Protein AF-0000000084964490 (afdb_homodimer)

InterPro domains:
  IPR001910 Inosine/uridine-preferring nucleoside hydrolase domain [PF01156] (20-320)
  IPR036452 Ribonucleoside hydrolase-like [G3DSA:3.90.245.10] (14-330)
  IPR036452 Ribonucleoside hydrolase-like [SSF53590] (17-327)
  IPR052775 Inosine-uridine nucleoside hydrolase [PTHR46190] (8-328)

Sequence (674 aa):
MLPTAKSEIKMHEVEAPRNIIVDCDAGIDDALALIILLANHTTKRLNVKAITCVNGNTKVSNVVKNVFRTLHVCDCTDIPVYRGAYSSLLDTSKETASECYHGSDGFGDIFTDDPDTSKLQEEHAVCALHRITSEEPGNISVICLGPLTNLAMAIKLYPEFMNNVKELFVMGGNSTAQGNITAQAEFNFYADPESVHIVLNSINKPLWLLPWESCLKTRITHEWRRDVLGKIDKPCVHMMNIIEDSRRSQVKKHFPYYTMCDAFLAGIVLIPHMAKNVVLWHADIELNGNKTRGQVVLDHLLSNKPNVNLIHSFDSEIFKELLLNAVNTFRSVTTVLMLPTAKSEIKMHEVEAPRNIIVDCDAGIDDALALIILLANHTTKRLNVKAITCVNGNTKVSNVVKNVFRTLHVCDCTDIPVYRGAYSSLLDTSKETASECYHGSDGFGDIFTDDPDTSKLQEEHAVCALHRITSEEPGNISVICLGPLTNLAMAIKLYPEFMNNVKELFVMGGNSTAQGNITAQAEFNFYADPESVHIVLNSINKPLWLLPWESCLKTRITHEWRRDVLGKIDKPCVHMMNIIEDSRRSQVKKHFPYYTMCDAFLAGIVLIPHMAKNVVLWHADIELNGNKTRGQVVLDHLLSNKPNVNLIHSFDSEIFKELLLNAVNTFRSVTTVL

Radius of gyration: 27.86 Å; Cα contacts (8 Å, |Δi|>4): 1535; chains: 2; bounding box: 59×93×70 Å

Solvent-accessible surface area (backbone atoms only — not comparable to full-atom values): 34201 Å² total; per-residue (Å²): 128,74,76,70,74,68,65,64,59,68,34,82,75,50,77,52,72,49,32,31,35,41,35,31,13,31,25,59,34,39,45,52,17,47,49,46,52,47,30,33,31,74,72,66,66,26,41,64,68,30,37,29,24,24,28,46,45,20,49,28,72,36,16,50,45,42,48,41,51,49,25,55,48,61,72,47,70,81,48,45,35,19,57,36,24,67,54,39,82,76,68,75,51,68,66,48,77,69,44,46,87,33,20,74,48,6,44,23,63,68,73,85,74,82,66,82,61,83,69,53,45,86,59,43,19,33,60,45,53,42,51,59,25,63,75,41,61,52,54,28,27,40,39,32,54,24,33,40,43,41,59,25,51,26,43,54,72,33,79,61,38,58,71,15,41,51,47,43,37,35,38,39,22,27,84,79,40,50,32,78,70,43,73,24,10,13,52,31,25,37,50,22,31,68,24,44,43,39,44,64,74,57,57,90,60,55,27,38,32,40,21,48,64,24,41,68,64,46,72,39,42,54,62,50,46,52,69,51,59,55,62,46,80,26,50,53,40,51,51,50,49,52,30,50,51,42,34,55,74,72,46,87,83,74,71,89,34,55,70,41,56,37,27,52,49,43,46,29,49,70,36,33,55,37,43,33,72,27,31,66,34,22,60,47,59,33,77,78,43,92,77,38,40,17,15,42,43,71,48,84,78,63,85,55,77,60,41,26,37,38,34,55,34,59,44,48,67,59,46,52,52,49,51,57,53,22,58,65,64,50,71,55,71,74,70,79,122,128,74,75,72,73,70,65,66,59,67,32,81,74,49,76,51,70,49,30,31,35,41,34,31,12,31,24,59,34,39,46,51,16,48,49,46,53,47,31,32,32,74,72,67,65,25,43,64,68,32,38,31,25,22,27,47,44,20,50,28,72,37,16,50,45,43,48,42,50,49,24,54,48,61,72,47,70,81,49,46,35,18,55,36,27,67,54,41,82,77,68,74,50,69,66,48,78,69,45,45,87,33,20,74,50,5,44,22,63,68,74,85,75,82,64,83,62,83,69,53,45,84,60,44,19,35,60,45,55,41,53,59,27,63,75,41,61,53,56,29,26,38,40,32,53,25,33,41,42,41,58,25,51,26,43,56,72,32,81,59,38,57,71,14,41,50,47,44,37,36,41,39,22,27,85,81,40,50,31,77,69,42,72,25,9,12,53,31,24,37,50,22,31,69,23,44,43,40,44,64,74,57,57,89,60,53,28,40,31,42,22,47,64,26,44,69,63,46,72,40,43,54,63,50,46,53,70,50,59,55,62,46,80,26,49,54,42,52,51,51,50,52,30,50,50,42,35,56,72,73,46,87,83,74,70,89,34,54,71,41,56,36,26,52,49,45,46,28,50,70,37,33,54,36,41,33,71,27,31,68,35,22,61,48,58,34,78,77,43,92,77,38,40,15,15,42,43,71,48,85,78,61,84,56,77,61,42,27,36,38,33,55,34,58,43,47,66,60,46,52,52,49,52,57,54,22,59,64,63,50,72,56,71,73,71,80,121

Foldseek 3Di:
DPLPPFDFDPLQPPDFAAAEEEEAQQALLVLLLVLLQLLCCLVSSHPHQAYEHEHFLEFSVLSLQNVCLSCVLQVNNVHEYAREYRAADVNPQPLRHPDNLLHHSNLLPQDDDGDDNVRHDPDHRLVVLQVVLVVQAQRYAYEYHAALRSVLVNCVVPVCSLRSHNAYHYEAAADPQCEDSARRAHRRCLRHVVSVQSVLVRHPAAHEYEYPQQLLPADAAPCCLCVPQLPDQGSSSVSSVSSVVSSPVVDDDDRRHDGSRSNLSSLCSSPVQQFDRWGFWRWHADCDDPRNHNHIDTDSVPPDDTRHRYGRYGHNVSSSVSSVSSRVSGDGPPPPD/DPLPPFDFDPLQPPDFAAAEEEEAQQALLVLLLVLLQLLCCLVSSHPHQAYEHEHFLEFSVLSLQNVCLSCVLQVNNVHEYAREYRAADVNPQPLRHPDNLLHHSNLLPQDDDGDDNVRHDPDHLLVVLQVVLVVQAQRYAYEYHAALRSVLVNCVVPVCSLRSHNAYHYEAAADPQCEDSARRAHRRCLRHVVSVQSVLVRHPAAHEYEYDQQLLPAPAAPCCLCVPQLPDQGSSSVSSVSSVVSSPVVDDDDRRHDGSRSNLSSLCSSPVQQFDRWGFWRWHADCDDPRNHNHIDTDSVPPDDTRHRYGRYGHNVSSVVSSVSSRVSGDGPPPPD

Nearest PDB structures (foldseek):
  3t8j-assembly1_A  TM=9.192E-01  e=3.394E-25  Saccharolobus solfataricus P2
  4kpn-assembly1_B  TM=9.041E-01  e=1.872E-22  Physcomitrium patens
  8db9-assembly1_B  TM=8.797E-01  e=4.224E-23  Trichomonas vaginalis
  8rih-assembly1_A  TM=8.306E-01  e=1.506E-18  Saccharomyces cerevisiae
  8rih-assembly2_B  TM=8.245E-01  e=9.353E-19  Saccharomyces cerevisiae

Organism: Atta cephalotes (NCBI:txid12957)

Structure (mmCIF, N/CA/C/O backbone):
data_AF-0000000084964490-model_v1
#
loop_
_entity.id
_entity.type
_entity.pdbx_description
1 polymer 'Inosine/uridine-preferring nucleoside hydrolase domain-containing protein'
#
loop_
_atom_site.group_PDB
_atom_site.id
_atom_site.type_symbol
_atom_site.label_atom_id
_atom_site.label_alt_id
_atom_site.label_comp_id
_atom_site.label_asym_id
_atom_site.label_entity_id
_atom_site.label_seq_id
_atom_site.pdbx_PDB_ins_code
_atom_site.Cartn_x
_atom_site.Cartn_y
_atom_site.Cartn_z
_atom_site.occupancy
_atom_site.B_iso_or_equiv
_atom_site.auth_seq_id
_atom_site.auth_comp_id
_atom_site.auth_asym_id
_atom_site.auth_atom_id
_atom_site.pdbx_PDB_model_num
ATOM 1 N N . MET A 1 1 ? 29.938 -0.969 -30.203 1 28.67 1 MET A N 1
ATOM 2 C CA . MET A 1 1 ? 30.344 -2.137 -29.422 1 28.67 1 MET A CA 1
ATOM 3 C C . MET A 1 1 ? 29.219 -3.174 -29.375 1 28.67 1 MET A C 1
ATOM 5 O O . MET A 1 1 ? 28.047 -2.83 -29.172 1 28.67 1 MET A O 1
ATOM 9 N N . LEU A 1 2 ? 29.359 -4.238 -29.938 1 33.5 2 LEU A N 1
ATOM 10 C CA . LEU A 1 2 ? 28.422 -5.359 -30.016 1 33.5 2 LEU A CA 1
ATOM 11 C C . LEU A 1 2 ? 27.797 -5.645 -28.656 1 33.5 2 LEU A C 1
ATOM 13 O O . LEU A 1 2 ? 28.453 -5.512 -27.625 1 33.5 2 LEU A O 1
ATOM 17 N N . PRO A 1 3 ? 26.484 -5.496 -28.531 1 41.84 3 PRO A N 1
ATOM 18 C CA . PRO A 1 3 ? 25.875 -5.789 -27.234 1 41.84 3 PRO A CA 1
ATOM 19 C C . PRO A 1 3 ? 26.531 -6.98 -26.531 1 41.84 3 PRO A C 1
ATOM 21 O O . PRO A 1 3 ? 26.828 -7.988 -27.172 1 41.84 3 PRO A O 1
ATOM 24 N N . THR A 1 4 ? 27.531 -6.867 -25.797 1 45.97 4 THR A N 1
ATOM 25 C CA . THR A 1 4 ? 28.109 -7.945 -24.984 1 45.97 4 THR A CA 1
ATOM 26 C C . THR A 1 4 ? 27.031 -8.977 -24.625 1 45.97 4 THR A C 1
ATOM 28 O O . THR A 1 4 ? 25.969 -8.617 -24.109 1 45.97 4 THR A O 1
ATOM 31 N N . ALA A 1 5 ? 27.047 -9.977 -25.422 1 48.41 5 ALA A N 1
ATOM 32 C CA . ALA A 1 5 ? 26.156 -11.117 -25.219 1 48.41 5 ALA A CA 1
ATOM 33 C C . ALA A 1 5 ? 25.922 -11.375 -23.734 1 48.41 5 ALA A C 1
ATOM 35 O O . ALA A 1 5 ? 26.875 -11.547 -22.969 1 48.41 5 ALA A O 1
ATOM 36 N N . LYS A 1 6 ? 24.938 -10.922 -23.156 1 65.44 6 LYS A N 1
ATOM 37 C CA . LYS A 1 6 ? 24.641 -11.188 -21.75 1 65.44 6 LYS A CA 1
ATOM 38 C C . LYS A 1 6 ? 24.891 -12.648 -21.391 1 65.44 6 LYS A C 1
ATOM 40 O O . LYS A 1 6 ? 24.469 -13.547 -22.125 1 65.44 6 LYS A O 1
ATOM 45 N N . SER A 1 7 ? 25.812 -12.945 -20.547 1 81.19 7 SER A N 1
ATOM 46 C CA . SER A 1 7 ? 26.219 -14.289 -20.141 1 81.19 7 SER A CA 1
ATOM 47 C C . SER A 1 7 ? 25.062 -15.023 -19.469 1 81.19 7 SER A C 1
ATOM 49 O O . SER A 1 7 ? 24.344 -14.453 -18.641 1 81.19 7 SER A O 1
ATOM 51 N N . GLU A 1 8 ? 24.812 -16.297 -19.938 1 91.88 8 GLU A N 1
ATOM 52 C CA . GLU A 1 8 ? 23.812 -17.203 -19.375 1 91.88 8 GLU A CA 1
ATOM 53 C C . GLU A 1 8 ? 24.203 -17.688 -17.984 1 91.88 8 GLU A C 1
ATOM 55 O O . GLU A 1 8 ? 25.375 -18 -17.75 1 91.88 8 GLU A O 1
ATOM 60 N N . ILE A 1 9 ? 23.25 -17.641 -17.078 1 95.31 9 ILE A N 1
ATOM 61 C CA . ILE A 1 9 ? 23.469 -18.188 -15.742 1 95.31 9 ILE A CA 1
ATOM 62 C C . ILE A 1 9 ? 23.547 -19.703 -15.805 1 95.31 9 ILE A C 1
ATOM 64 O O . ILE A 1 9 ? 22.719 -20.344 -16.453 1 95.31 9 ILE A O 1
ATOM 68 N N . LYS A 1 10 ? 24.609 -20.359 -15.18 1 94.69 10 LYS A N 1
ATOM 69 C CA . LYS A 1 10 ? 24.734 -21.797 -15.07 1 94.69 10 LYS A CA 1
ATOM 70 C C . LYS A 1 10 ? 23.781 -22.359 -14.016 1 94.69 10 LYS A C 1
ATOM 72 O O . LYS A 1 10 ? 24.156 -22.5 -12.852 1 94.69 10 LYS A O 1
ATOM 77 N N . MET A 1 11 ? 22.625 -22.797 -14.414 1 97 11 MET A N 1
ATOM 78 C CA . MET A 1 11 ? 21.516 -23.125 -13.5 1 97 11 MET A CA 1
ATOM 79 C C . MET A 1 11 ? 21.844 -24.375 -12.695 1 97 11 MET A C 1
ATOM 81 O O . MET A 1 11 ? 21.25 -24.609 -11.648 1 97 11 MET A O 1
ATOM 85 N N . HIS A 1 12 ? 22.734 -25.219 -13.195 1 95.62 12 HIS A N 1
ATOM 86 C CA . HIS A 1 12 ? 23.141 -26.406 -12.453 1 95.62 12 HIS A CA 1
ATOM 87 C C . HIS A 1 12 ? 23.875 -26.031 -11.172 1 95.62 12 HIS A C 1
ATOM 89 O O . HIS A 1 12 ? 24 -26.859 -10.266 1 95.62 12 HIS A O 1
ATOM 95 N N . GLU A 1 13 ? 24.281 -24.812 -11.086 1 95.88 13 GLU A N 1
ATOM 96 C CA . GLU A 1 13 ? 25.016 -24.344 -9.914 1 95.88 13 GLU A CA 1
ATOM 97 C C . GLU A 1 13 ? 24.094 -23.609 -8.945 1 95.88 13 GLU A C 1
ATOM 99 O O . GLU A 1 13 ? 24.516 -23.219 -7.852 1 95.88 13 GLU A O 1
ATOM 104 N N . VAL A 1 14 ? 22.875 -23.406 -9.352 1 96.44 14 VAL A N 1
ATOM 105 C CA . VAL A 1 14 ? 21.906 -22.703 -8.508 1 96.44 14 VAL A CA 1
ATOM 106 C C . VAL A 1 14 ? 21.25 -23.703 -7.551 1 96.44 14 VAL A C 1
ATOM 108 O O . VAL A 1 14 ? 20.797 -24.766 -7.969 1 96.44 14 VAL A O 1
ATOM 111 N N . GLU A 1 15 ? 21.266 -23.375 -6.312 1 96.38 15 GLU A N 1
ATOM 112 C CA . GLU A 1 15 ? 20.688 -24.234 -5.297 1 96.38 15 GLU A CA 1
ATOM 113 C C . GLU A 1 15 ? 19.219 -23.906 -5.062 1 96.38 15 GLU A C 1
ATOM 115 O O . GLU A 1 15 ? 18.844 -22.734 -5.023 1 96.38 15 GLU A O 1
ATOM 120 N N . ALA A 1 16 ? 18.422 -24.953 -4.934 1 97.38 16 ALA A N 1
ATOM 121 C CA . ALA A 1 16 ? 17 -24.766 -4.598 1 97.38 16 ALA A CA 1
ATOM 122 C C . ALA A 1 16 ? 16.844 -24.219 -3.182 1 97.38 16 ALA A C 1
ATOM 124 O O . ALA A 1 16 ? 17.594 -24.594 -2.273 1 97.38 16 ALA A O 1
ATOM 125 N N . PRO A 1 17 ? 15.906 -23.359 -2.998 1 97.69 17 PRO A N 1
ATOM 126 C CA . PRO A 1 17 ? 15.664 -22.906 -1.629 1 97.69 17 PRO A CA 1
ATOM 127 C C . PRO A 1 17 ? 15.086 -24 -0.733 1 97.69 17 PRO A C 1
ATOM 129 O O . PRO A 1 17 ? 14.477 -24.938 -1.229 1 97.69 17 PRO A O 1
ATOM 132 N N . ARG A 1 18 ? 15.219 -23.812 0.585 1 98 18 ARG A N 1
ATOM 133 C CA . ARG A 1 18 ? 14.734 -24.797 1.556 1 98 18 ARG A CA 1
ATOM 134 C C . ARG A 1 18 ? 13.469 -24.297 2.244 1 98 18 ARG A C 1
ATOM 136 O O . ARG A 1 18 ? 12.562 -25.078 2.518 1 98 18 ARG A O 1
ATOM 143 N N . ASN A 1 19 ? 13.461 -23.016 2.637 1 98.81 19 ASN A N 1
ATOM 144 C CA . ASN A 1 19 ? 12.328 -22.375 3.307 1 98.81 19 ASN A CA 1
ATOM 145 C C . ASN A 1 19 ? 11.641 -21.359 2.396 1 98.81 19 ASN A C 1
ATOM 147 O O . ASN A 1 19 ? 12.289 -20.453 1.859 1 98.81 19 ASN A O 1
ATOM 151 N N . ILE A 1 20 ? 10.312 -21.578 2.248 1 98.94 20 ILE A N 1
ATOM 152 C CA . ILE A 1 20 ? 9.656 -20.688 1.29 1 98.94 20 ILE A CA 1
ATOM 153 C C . ILE A 1 20 ? 8.336 -20.188 1.867 1 98.94 20 ILE A C 1
ATOM 155 O O . ILE A 1 20 ? 7.773 -20.812 2.775 1 98.94 20 ILE A O 1
ATOM 159 N N . ILE A 1 21 ? 7.895 -19.031 1.464 1 98.94 21 ILE A N 1
ATOM 160 C CA . ILE A 1 21 ? 6.512 -18.562 1.479 1 98.94 21 ILE A CA 1
ATOM 161 C C . ILE A 1 21 ? 5.961 -18.531 0.056 1 98.94 21 ILE A C 1
ATOM 163 O O . ILE A 1 21 ? 6.66 -18.141 -0.88 1 98.94 21 ILE A O 1
ATOM 167 N N . VAL A 1 22 ? 4.758 -19 -0.13 1 98.94 22 VAL A N 1
ATOM 168 C CA . VAL A 1 22 ? 4.117 -18.953 -1.439 1 98.94 22 VAL A CA 1
ATOM 169 C C . VAL A 1 22 ? 2.992 -17.922 -1.426 1 98.94 22 VAL A C 1
ATOM 171 O O . VAL A 1 22 ? 2.064 -18.016 -0.619 1 98.94 22 VAL A O 1
ATOM 174 N N . ASP A 1 23 ? 3.107 -16.891 -2.223 1 98.94 23 ASP A N 1
ATOM 175 C CA . ASP A 1 23 ? 2.072 -15.891 -2.438 1 98.94 23 ASP A CA 1
ATOM 176 C C . ASP A 1 23 ? 1.288 -16.172 -3.717 1 98.94 23 ASP A C 1
ATOM 178 O O . ASP A 1 23 ? 1.852 -16.156 -4.812 1 98.94 23 ASP A O 1
ATOM 182 N N . CYS A 1 24 ? -0.039 -16.438 -3.59 1 98.75 24 CYS A N 1
ATOM 183 C CA . CYS A 1 24 ? -0.713 -16.953 -4.777 1 98.75 24 CYS A CA 1
ATOM 184 C C . CYS A 1 24 ? -2.127 -16.391 -4.887 1 98.75 24 CYS A C 1
ATOM 186 O O . CYS A 1 24 ? -2.635 -15.781 -3.939 1 98.75 24 CYS A O 1
ATOM 188 N N . ASP A 1 25 ? -2.723 -16.469 -6.055 1 98.06 25 ASP A N 1
ATOM 189 C CA . ASP A 1 25 ? -4.094 -16.031 -6.316 1 98.06 25 ASP A CA 1
ATOM 190 C C . ASP A 1 25 ? -4.957 -17.203 -6.781 1 98.06 25 ASP A C 1
ATOM 192 O O . ASP A 1 25 ? -5.992 -17.016 -7.418 1 98.06 25 ASP A O 1
ATOM 196 N N . ALA A 1 26 ? -4.492 -18.359 -6.547 1 95.88 26 ALA A N 1
ATOM 197 C CA . ALA A 1 26 ? -5.074 -19.703 -6.512 1 95.88 26 ALA A CA 1
ATOM 198 C C . ALA A 1 26 ? -6.035 -19.922 -7.68 1 95.88 26 ALA A C 1
ATOM 200 O O . ALA A 1 26 ? -7.184 -20.312 -7.484 1 95.88 26 ALA A O 1
ATOM 201 N N . GLY A 1 27 ? -5.594 -19.781 -8.844 1 95.81 27 GLY A N 1
ATOM 202 C CA . GLY A 1 27 ? -6.215 -20.359 -10.023 1 95.81 27 GLY A CA 1
ATOM 203 C C . GLY A 1 27 ? -5.855 -21.812 -10.227 1 95.81 27 GLY A C 1
ATOM 204 O O . GLY A 1 27 ? -5.285 -22.453 -9.336 1 95.81 27 GLY A O 1
ATOM 205 N N . ILE A 1 28 ? -6.238 -22.375 -11.336 1 96.69 28 ILE A N 1
ATOM 206 C CA . ILE A 1 28 ? -6.035 -23.781 -11.625 1 96.69 28 ILE A CA 1
ATOM 207 C C . ILE A 1 28 ? -4.543 -24.094 -11.664 1 96.69 28 ILE A C 1
ATOM 209 O O . ILE A 1 28 ? -4.094 -25.078 -11.07 1 96.69 28 ILE A O 1
ATOM 213 N N . ASP A 1 29 ? -3.77 -23.219 -12.312 1 97.06 29 ASP A N 1
ATOM 214 C CA . ASP A 1 29 ? -2.342 -23.5 -12.398 1 97.06 29 ASP A CA 1
ATOM 215 C C . ASP A 1 29 ? -1.637 -23.203 -11.078 1 97.06 29 ASP A C 1
ATOM 217 O O . ASP A 1 29 ? -0.569 -23.766 -10.805 1 97.06 29 ASP A O 1
ATOM 221 N N . ASP A 1 30 ? -2.207 -22.328 -10.188 1 98.5 30 ASP A N 1
ATOM 222 C CA . ASP A 1 30 ? -1.71 -22.188 -8.82 1 98.5 30 ASP A CA 1
ATOM 223 C C . ASP A 1 30 ? -1.877 -23.5 -8.047 1 98.5 30 ASP A C 1
ATOM 225 O O . ASP A 1 30 ? -1.002 -23.875 -7.27 1 98.5 30 ASP A O 1
ATOM 229 N N . ALA A 1 31 ? -3.055 -24.125 -8.211 1 98.69 31 ALA A N 1
ATOM 230 C CA . ALA A 1 31 ? -3.314 -25.375 -7.508 1 98.69 31 ALA A CA 1
ATOM 231 C C . ALA A 1 31 ? -2.248 -26.422 -7.832 1 98.69 31 ALA A C 1
ATOM 233 O O . ALA A 1 31 ? -1.734 -27.094 -6.934 1 98.69 31 ALA A O 1
ATOM 234 N N . LEU A 1 32 ? -1.941 -26.547 -9.07 1 98.81 32 LEU A N 1
ATOM 235 C CA . LEU A 1 32 ? -0.919 -27.5 -9.477 1 98.81 32 LEU A CA 1
ATOM 236 C C . LEU A 1 32 ? 0.442 -27.125 -8.906 1 98.81 32 LEU A C 1
ATOM 238 O O . LEU A 1 32 ? 1.211 -27.984 -8.484 1 98.81 32 LEU A O 1
ATOM 242 N N . ALA A 1 33 ? 0.756 -25.797 -8.922 1 98.94 33 ALA A N 1
ATOM 243 C CA . ALA A 1 33 ? 1.996 -25.328 -8.32 1 98.94 33 ALA A CA 1
ATOM 244 C C . ALA A 1 33 ? 2.066 -25.703 -6.844 1 98.94 33 ALA A C 1
ATOM 246 O O . ALA A 1 33 ? 3.094 -26.188 -6.371 1 98.94 33 ALA A O 1
ATOM 247 N N . LEU A 1 34 ? 0.974 -25.5 -6.133 1 98.94 34 LEU A N 1
ATOM 248 C CA . LEU A 1 34 ? 0.919 -25.828 -4.715 1 98.94 34 LEU A CA 1
ATOM 249 C C . LEU A 1 34 ? 1.098 -27.328 -4.504 1 98.94 34 LEU A C 1
ATOM 251 O O . LEU A 1 34 ? 1.824 -27.75 -3.6 1 98.94 34 LEU A O 1
ATOM 255 N N . ILE A 1 35 ? 0.441 -28.172 -5.32 1 98.81 35 ILE A N 1
ATOM 256 C CA . ILE A 1 35 ? 0.55 -29.625 -5.195 1 98.81 35 ILE A CA 1
ATOM 257 C C . ILE A 1 35 ? 2.014 -30.047 -5.301 1 98.81 35 ILE A C 1
ATOM 259 O O . ILE A 1 35 ? 2.498 -30.844 -4.496 1 98.81 35 ILE A O 1
ATOM 263 N N . ILE A 1 36 ? 2.75 -29.438 -6.246 1 98.69 36 ILE A N 1
ATOM 264 C CA . ILE A 1 36 ? 4.16 -29.734 -6.465 1 98.69 36 ILE A CA 1
ATOM 265 C C . ILE A 1 36 ? 4.969 -29.344 -5.23 1 98.69 36 ILE A C 1
ATOM 267 O O . ILE A 1 36 ? 5.773 -30.125 -4.73 1 98.69 36 ILE A O 1
ATOM 271 N N . LEU A 1 37 ? 4.762 -28.156 -4.734 1 98.88 37 LEU A N 1
ATOM 272 C CA . LEU A 1 37 ? 5.512 -27.625 -3.596 1 98.88 37 LEU A CA 1
ATOM 273 C C . LEU A 1 37 ? 5.168 -28.391 -2.322 1 98.88 37 LEU A C 1
ATOM 275 O O . LEU A 1 37 ? 6.051 -28.703 -1.521 1 98.88 37 LEU A O 1
ATOM 279 N N . LEU A 1 38 ? 3.887 -28.75 -2.139 1 98.81 38 LEU A N 1
ATOM 280 C CA . LEU A 1 38 ? 3.428 -29.469 -0.948 1 98.81 38 LEU A CA 1
ATOM 281 C C . LEU A 1 38 ? 3.979 -30.891 -0.911 1 98.81 38 LEU A C 1
ATOM 283 O O . LEU A 1 38 ? 4.266 -31.422 0.164 1 98.81 38 LEU A O 1
ATOM 287 N N . ALA A 1 39 ? 4.066 -31.531 -2.104 1 98.62 39 ALA A N 1
ATOM 288 C CA . ALA A 1 39 ? 4.688 -32.875 -2.16 1 98.62 39 ALA A CA 1
ATOM 289 C C . ALA A 1 39 ? 6.105 -32.812 -1.597 1 98.62 39 ALA A C 1
ATOM 291 O O . ALA A 1 39 ? 6.5 -33.719 -0.845 1 98.62 39 ALA A O 1
ATOM 292 N N . ASN A 1 40 ? 6.82 -31.766 -1.924 1 98.25 40 ASN A N 1
ATOM 293 C CA . ASN A 1 40 ? 8.195 -31.641 -1.45 1 98.25 40 ASN A CA 1
ATOM 294 C C . ASN A 1 40 ? 8.242 -31.188 0.01 1 98.25 40 ASN A C 1
ATOM 296 O O . ASN A 1 40 ? 9.203 -31.484 0.72 1 98.25 40 ASN A O 1
ATOM 300 N N . HIS A 1 41 ? 7.227 -30.469 0.454 1 98.44 41 HIS A N 1
ATOM 301 C CA . HIS A 1 41 ? 7.07 -30.172 1.875 1 98.44 41 HIS A CA 1
ATOM 302 C C . HIS A 1 41 ? 6.855 -31.453 2.676 1 98.44 41 HIS A C 1
ATOM 304 O O . HIS A 1 41 ? 7.469 -31.641 3.729 1 98.44 41 HIS A O 1
ATOM 310 N N . THR A 1 42 ? 6.039 -32.344 2.139 1 97.62 42 THR A N 1
ATOM 311 C CA . THR A 1 42 ? 5.691 -33.594 2.787 1 97.62 42 THR A CA 1
ATOM 312 C C . THR A 1 42 ? 6.918 -34.5 2.922 1 97.62 42 THR A C 1
ATOM 314 O O . THR A 1 42 ? 7.078 -35.188 3.928 1 97.62 42 THR A O 1
ATOM 317 N N . THR A 1 43 ? 7.773 -34.469 1.937 1 96.81 43 THR A N 1
ATOM 318 C CA . THR A 1 43 ? 8.969 -35.312 1.962 1 96.81 43 THR A CA 1
ATOM 319 C C . THR A 1 43 ? 10.109 -34.594 2.68 1 96.81 43 THR A C 1
ATOM 321 O O . THR A 1 43 ? 11.25 -35.062 2.674 1 96.81 43 THR A O 1
ATOM 324 N N . LYS A 1 44 ? 9.914 -33.344 3.201 1 96.94 44 LYS A N 1
ATOM 325 C CA . LYS A 1 44 ? 10.836 -32.531 4 1 96.94 44 LYS A CA 1
ATOM 326 C C . LYS A 1 44 ? 12 -32.031 3.152 1 96.94 44 LYS A C 1
ATOM 328 O O . LYS A 1 44 ? 13.047 -31.672 3.684 1 96.94 44 LYS A O 1
ATOM 333 N N . ARG A 1 45 ? 11.812 -32.031 1.869 1 96.25 45 ARG A N 1
ATOM 334 C CA . ARG A 1 45 ? 12.805 -31.438 0.962 1 96.25 45 ARG A CA 1
ATOM 335 C C . ARG A 1 45 ? 12.625 -29.922 0.85 1 96.25 45 ARG A C 1
ATOM 337 O O . ARG A 1 45 ? 13.555 -29.219 0.465 1 96.25 45 ARG A O 1
ATOM 344 N N . LEU A 1 46 ? 11.555 -29.5 1.12 1 97.94 46 LEU A N 1
ATOM 345 C CA . LEU A 1 46 ? 11.141 -28.109 1.136 1 97.94 46 LEU A CA 1
ATOM 346 C C . LEU A 1 46 ? 10.297 -27.797 2.371 1 97.94 46 LEU A C 1
ATOM 348 O O . LEU A 1 46 ? 9.562 -28.656 2.855 1 97.94 46 LEU A O 1
ATOM 352 N N . ASN A 1 47 ? 10.492 -26.672 2.947 1 98.69 47 ASN A N 1
ATOM 353 C CA . ASN A 1 47 ? 9.68 -26.219 4.07 1 98.69 47 ASN A CA 1
ATOM 354 C C . ASN A 1 47 ? 8.812 -25.031 3.686 1 98.69 47 ASN A C 1
ATOM 356 O O . ASN A 1 47 ? 9.305 -23.891 3.605 1 98.69 47 ASN A O 1
ATOM 360 N N . VAL A 1 48 ? 7.547 -25.328 3.451 1 98.88 48 VAL A N 1
ATOM 361 C CA . VAL A 1 48 ? 6.602 -24.25 3.201 1 98.88 48 VAL A CA 1
ATOM 362 C C . VAL A 1 48 ? 6.168 -23.609 4.523 1 98.88 48 VAL A C 1
ATOM 364 O O . VAL A 1 48 ? 5.355 -24.188 5.254 1 98.88 48 VAL A O 1
ATOM 367 N N . LYS A 1 49 ? 6.645 -22.391 4.766 1 98.81 49 LYS A N 1
ATOM 368 C CA . LYS A 1 49 ? 6.438 -21.719 6.047 1 98.81 49 LYS A CA 1
ATOM 369 C C . LYS A 1 49 ? 5.047 -21.094 6.121 1 98.81 49 LYS A C 1
ATOM 371 O O . LYS A 1 49 ? 4.484 -20.953 7.207 1 98.81 49 LYS A O 1
ATOM 376 N N . ALA A 1 50 ? 4.543 -20.672 4.984 1 98.94 50 ALA A N 1
ATOM 377 C CA . ALA A 1 50 ? 3.246 -20 4.91 1 98.94 50 ALA A CA 1
ATOM 378 C C . ALA A 1 50 ? 2.756 -19.906 3.471 1 98.94 50 ALA A C 1
ATOM 380 O O . ALA A 1 50 ? 3.551 -20 2.531 1 98.94 50 ALA A O 1
ATOM 381 N N . ILE A 1 51 ? 1.479 -19.828 3.359 1 98.94 51 ILE A N 1
ATOM 382 C CA . ILE A 1 51 ? 0.836 -19.453 2.102 1 98.94 51 ILE A CA 1
ATOM 383 C C . ILE A 1 51 ? 0.073 -18.141 2.275 1 98.94 51 ILE A C 1
ATOM 385 O O . ILE A 1 51 ? -0.728 -18 3.203 1 98.94 51 ILE A O 1
ATOM 389 N N . THR A 1 52 ? 0.39 -17.172 1.488 1 98.94 52 THR A N 1
ATOM 390 C CA . THR A 1 52 ? -0.314 -15.891 1.484 1 98.94 52 THR A CA 1
ATOM 391 C C . THR A 1 52 ? -1.192 -15.766 0.243 1 98.94 52 THR A C 1
ATOM 393 O O . THR A 1 52 ? -0.792 -16.172 -0.852 1 98.94 52 THR A O 1
ATOM 396 N N . CYS A 1 53 ? -2.408 -15.258 0.447 1 98.88 53 CYS A N 1
ATOM 397 C CA . CYS A 1 53 ? -3.404 -15.148 -0.612 1 98.88 53 CYS A CA 1
ATOM 398 C C . CYS A 1 53 ? -3.518 -13.711 -1.106 1 98.88 53 CYS A C 1
ATOM 400 O O . CYS A 1 53 ? -3.445 -12.773 -0.313 1 98.88 53 CYS A O 1
ATOM 402 N N . VAL A 1 54 ? -3.674 -13.547 -2.334 1 98.62 54 VAL A N 1
ATOM 403 C CA . VAL A 1 54 ? -3.805 -12.219 -2.928 1 98.62 54 VAL A CA 1
ATOM 404 C C . VAL A 1 54 ? -4.887 -12.242 -4.004 1 98.62 54 VAL A C 1
ATOM 406 O O . VAL A 1 54 ? -5.074 -13.25 -4.688 1 98.62 54 VAL A O 1
ATOM 409 N N . ASN A 1 55 ? -5.633 -11.125 -4.148 1 96.62 55 ASN A N 1
ATOM 410 C CA . ASN A 1 55 ? -6.586 -10.953 -5.238 1 96.62 55 ASN A CA 1
ATOM 411 C C . ASN A 1 55 ? -5.898 -11.023 -6.598 1 96.62 55 ASN A C 1
ATOM 413 O O . ASN A 1 55 ? -4.809 -10.484 -6.777 1 96.62 55 ASN A O 1
ATOM 417 N N . GLY A 1 56 ? -6.461 -11.734 -7.531 1 95.31 56 GLY A N 1
ATOM 418 C CA . GLY A 1 56 ? -5.93 -11.883 -8.875 1 95.31 56 GLY A CA 1
ATOM 419 C C . GLY A 1 56 ? -6.844 -12.656 -9.797 1 95.31 56 GLY A C 1
ATOM 420 O O . GLY A 1 56 ? -7.855 -12.133 -10.273 1 95.31 56 GLY A O 1
ATOM 421 N N . ASN A 1 57 ? -6.59 -13.953 -9.953 1 94.75 57 ASN A N 1
ATOM 422 C CA . ASN A 1 57 ? -7.43 -14.812 -10.773 1 94.75 57 ASN A CA 1
ATOM 423 C C . ASN A 1 57 ? -8.891 -14.758 -10.344 1 94.75 57 ASN A C 1
ATOM 425 O O . ASN A 1 57 ? -9.797 -14.953 -11.156 1 94.75 57 ASN A O 1
ATOM 429 N N . THR A 1 58 ? -9.094 -14.508 -9.125 1 94.94 58 THR A N 1
ATOM 430 C CA . THR A 1 58 ? -10.406 -14.359 -8.5 1 94.94 58 THR A CA 1
ATOM 431 C C . THR A 1 58 ? -10.32 -13.492 -7.25 1 94.94 58 THR A C 1
ATOM 433 O O . THR A 1 58 ? -9.25 -12.969 -6.926 1 94.94 58 THR A O 1
ATOM 436 N N . LYS A 1 59 ? -11.477 -13.289 -6.566 1 95.38 59 LYS A N 1
ATOM 437 C CA . LYS A 1 59 ? -11.484 -12.531 -5.32 1 95.38 59 LYS A CA 1
ATOM 438 C C . LYS A 1 59 ? -10.711 -13.258 -4.227 1 95.38 59 LYS A C 1
ATOM 440 O O . LYS A 1 59 ? -10.734 -14.492 -4.16 1 95.38 59 LYS A O 1
ATOM 445 N N . VAL A 1 60 ? -10.102 -12.484 -3.389 1 97.44 60 VAL A N 1
ATOM 446 C CA . VAL A 1 60 ? -9.203 -13.047 -2.391 1 97.44 60 VAL A CA 1
ATOM 447 C C . VAL A 1 60 ? -9.969 -14.008 -1.487 1 97.44 60 VAL A C 1
ATOM 449 O O . VAL A 1 60 ? -9.414 -15.008 -1.02 1 97.44 60 VAL A O 1
ATOM 452 N N . SER A 1 61 ? -11.273 -13.828 -1.262 1 97.12 61 SER A N 1
ATOM 453 C CA . SER A 1 61 ? -12.07 -14.758 -0.47 1 97.12 61 SER A CA 1
ATOM 454 C C . SER A 1 61 ? -12.133 -16.125 -1.126 1 97.12 61 SER A C 1
ATOM 456 O O . SER A 1 61 ? -12.055 -17.156 -0.444 1 97.12 61 SER A O 1
ATOM 458 N N . ASN A 1 62 ? -12.281 -16.172 -2.443 1 97.44 62 ASN A N 1
ATOM 459 C CA . ASN A 1 62 ? -12.234 -17.422 -3.186 1 97.44 62 ASN A CA 1
ATOM 460 C C . ASN A 1 62 ? -10.844 -18.047 -3.162 1 97.44 62 ASN A C 1
ATOM 462 O O . ASN A 1 62 ? -10.703 -19.266 -3.113 1 97.44 62 ASN A O 1
ATOM 466 N N . VAL A 1 63 ? -9.805 -17.156 -3.244 1 98.5 63 VAL A N 1
ATOM 467 C CA . VAL A 1 63 ? -8.43 -17.625 -3.205 1 98.5 63 VAL A CA 1
ATOM 468 C C . VAL A 1 63 ? -8.188 -18.422 -1.926 1 98.5 63 VAL A C 1
ATOM 470 O O . VAL A 1 63 ? -7.613 -19.516 -1.964 1 98.5 63 VAL A O 1
ATOM 473 N N . VAL A 1 64 ? -8.672 -17.891 -0.816 1 98.75 64 VAL A N 1
ATOM 474 C CA . VAL A 1 64 ? -8.531 -18.562 0.474 1 98.75 64 VAL A CA 1
ATOM 475 C C . VAL A 1 64 ? -9.188 -19.938 0.42 1 98.75 64 VAL A C 1
ATOM 477 O O . VAL A 1 64 ? -8.578 -20.938 0.815 1 98.75 64 VAL A O 1
ATOM 480 N N . LYS A 1 65 ? -10.383 -20.031 -0.105 1 98.56 65 LYS A N 1
ATOM 481 C CA . LYS A 1 65 ? -11.102 -21.297 -0.21 1 98.56 65 LYS A CA 1
ATOM 482 C C . LYS A 1 65 ? -10.336 -22.297 -1.073 1 98.56 65 LYS A C 1
ATOM 484 O O . LYS A 1 65 ? -10.195 -23.453 -0.706 1 98.56 65 LYS A O 1
ATOM 489 N N . ASN A 1 66 ? -9.844 -21.828 -2.189 1 98.69 66 ASN A N 1
ATOM 490 C CA . ASN A 1 66 ? -9.141 -22.688 -3.133 1 98.69 66 ASN A CA 1
ATOM 491 C C . ASN A 1 66 ? -7.836 -23.203 -2.549 1 98.69 66 ASN A C 1
ATOM 493 O O . ASN A 1 66 ? -7.461 -24.359 -2.781 1 98.69 66 ASN A O 1
ATOM 497 N N . VAL A 1 67 ? -7.109 -22.328 -1.796 1 98.88 67 VAL A N 1
ATOM 498 C CA . VAL A 1 67 ? -5.887 -22.766 -1.125 1 98.88 67 VAL A CA 1
ATOM 499 C C . VAL A 1 67 ? -6.207 -23.875 -0.128 1 98.88 67 VAL A C 1
ATOM 501 O O . VAL A 1 67 ? -5.535 -24.906 -0.105 1 98.88 67 VAL A O 1
ATOM 504 N N . PHE A 1 68 ? -7.258 -23.719 0.645 1 98.81 68 PHE A N 1
ATOM 505 C CA . PHE A 1 68 ? -7.602 -24.719 1.645 1 98.81 68 PHE A CA 1
ATOM 506 C C . PHE A 1 68 ? -8.062 -26.016 0.978 1 98.81 68 PHE A C 1
ATOM 508 O O . PHE A 1 68 ? -7.801 -27.109 1.48 1 98.81 68 PHE A O 1
ATOM 515 N N . ARG A 1 69 ? -8.812 -25.969 -0.189 1 98.5 69 ARG A N 1
ATOM 516 C CA . ARG A 1 69 ? -9.164 -27.156 -0.948 1 98.5 69 ARG A CA 1
ATOM 517 C C . ARG A 1 69 ? -7.914 -27.938 -1.364 1 98.5 69 ARG A C 1
ATOM 519 O O . ARG A 1 69 ? -7.867 -29.156 -1.25 1 98.5 69 ARG A O 1
ATOM 526 N N . THR A 1 70 ? -6.922 -27.188 -1.812 1 98.69 70 THR A N 1
ATOM 527 C CA . THR A 1 70 ? -5.684 -27.797 -2.271 1 98.69 70 THR A CA 1
ATOM 528 C C . THR A 1 70 ? -4.918 -28.422 -1.103 1 98.69 70 THR A C 1
ATOM 530 O O . THR A 1 70 ? -4.402 -29.531 -1.21 1 98.69 70 THR A O 1
ATOM 533 N N . LEU A 1 71 ? -4.828 -27.656 0.019 1 98.62 71 LEU A N 1
ATOM 534 C CA . LEU A 1 71 ? -4.164 -28.172 1.209 1 98.62 71 LEU A CA 1
ATOM 535 C C . LEU A 1 71 ? -4.84 -29.453 1.704 1 98.62 71 LEU A C 1
ATOM 537 O O . LEU A 1 71 ? -4.172 -30.391 2.146 1 98.62 71 LEU A O 1
ATOM 541 N N . HIS A 1 72 ? -6.168 -29.5 1.641 1 97.81 72 HIS A N 1
ATOM 542 C CA . HIS A 1 72 ? -6.934 -30.641 2.127 1 97.81 72 HIS A CA 1
ATOM 543 C C . HIS A 1 72 ? -6.621 -31.891 1.317 1 97.81 72 HIS A C 1
ATOM 545 O O . HIS A 1 72 ? -6.363 -32.969 1.887 1 97.81 72 HIS A O 1
ATOM 551 N N . VAL A 1 73 ? -6.602 -31.797 -0.029 1 97.25 73 VAL A N 1
ATOM 552 C CA . VAL A 1 73 ? -6.41 -32.969 -0.867 1 97.25 73 VAL A CA 1
ATOM 553 C C . VAL A 1 73 ? -4.957 -33.438 -0.78 1 97.25 73 VAL A C 1
ATOM 555 O O . VAL A 1 73 ? -4.637 -34.562 -1.178 1 97.25 73 VAL A O 1
ATOM 558 N N . CYS A 1 74 ? -4.078 -32.562 -0.26 1 97.75 74 CYS A N 1
ATOM 559 C CA . CYS A 1 74 ? -2.67 -32.938 -0.097 1 97.75 74 CYS A CA 1
ATOM 560 C C . CYS A 1 74 ? -2.359 -33.281 1.354 1 97.75 74 CYS A C 1
ATOM 562 O O . CYS A 1 74 ? -1.219 -33.594 1.688 1 97.75 74 CYS A O 1
ATOM 564 N N . ASP A 1 75 ? -3.318 -33.156 2.26 1 96.88 75 ASP A N 1
ATOM 565 C CA . ASP A 1 75 ? -3.172 -33.438 3.688 1 96.88 75 ASP A CA 1
ATOM 566 C C . ASP A 1 75 ? -2.086 -32.531 4.301 1 96.88 75 ASP A C 1
ATOM 568 O O . ASP A 1 75 ? -1.18 -33.031 4.973 1 96.88 75 ASP A O 1
ATOM 572 N N . CYS A 1 76 ? -2.107 -31.203 4.043 1 97.62 76 CYS A N 1
ATOM 573 C CA . CYS A 1 76 ? -1.119 -30.25 4.512 1 97.62 76 CYS A CA 1
ATOM 574 C C . CYS A 1 76 ? -1.794 -29.047 5.168 1 97.62 76 CYS A C 1
ATOM 576 O O . CYS A 1 76 ? -1.336 -27.906 5.016 1 97.62 76 CYS A O 1
ATOM 578 N N . THR A 1 77 ? -2.91 -29.219 5.918 1 97.12 77 THR A N 1
ATOM 579 C CA . THR A 1 77 ? -3.73 -28.125 6.43 1 97.12 77 THR A CA 1
ATOM 580 C C . THR A 1 77 ? -3.057 -27.453 7.625 1 97.12 77 THR A C 1
ATOM 582 O O . THR A 1 77 ? -3.518 -26.422 8.102 1 97.12 77 THR A O 1
ATOM 585 N N . ASP A 1 78 ? -1.901 -27.969 8.031 1 97.5 78 ASP A N 1
ATOM 586 C CA . ASP A 1 78 ? -1.179 -27.375 9.148 1 97.5 78 ASP A CA 1
ATOM 587 C C . ASP A 1 78 ? -0.361 -26.172 8.688 1 97.5 78 ASP A C 1
ATOM 589 O O . ASP A 1 78 ? 0.102 -25.375 9.516 1 97.5 78 ASP A O 1
ATOM 593 N N . ILE A 1 79 ? -0.107 -26.016 7.449 1 98.75 79 ILE A N 1
ATOM 594 C CA . ILE A 1 79 ? 0.602 -24.844 6.926 1 98.75 79 ILE A CA 1
ATOM 595 C C . ILE A 1 79 ? -0.246 -23.594 7.125 1 98.75 79 ILE A C 1
ATOM 597 O O . ILE A 1 79 ? -1.411 -23.547 6.723 1 98.75 79 ILE A O 1
ATOM 601 N N . PRO A 1 80 ? 0.249 -22.578 7.77 1 98.88 80 PRO A N 1
ATOM 602 C CA . PRO A 1 80 ? -0.546 -21.359 7.992 1 98.88 80 PRO A CA 1
ATOM 603 C C . PRO A 1 80 ? -0.887 -20.641 6.695 1 98.88 80 PRO A C 1
ATOM 605 O O . PRO A 1 80 ? -0.038 -20.516 5.805 1 98.88 80 PRO A O 1
ATOM 608 N N . VAL A 1 81 ? -2.148 -20.219 6.582 1 98.94 81 VAL A N 1
ATOM 609 C CA . VAL A 1 81 ? -2.664 -19.484 5.434 1 98.94 81 VAL A CA 1
ATOM 610 C C . VAL A 1 81 ? -3.096 -18.078 5.867 1 98.94 81 VAL A C 1
ATOM 612 O O . VAL A 1 81 ? -3.75 -17.922 6.898 1 98.94 81 VAL A O 1
ATOM 615 N N . TYR A 1 82 ? -2.664 -17.062 5.168 1 98.94 82 TYR A N 1
ATOM 616 C CA . TYR A 1 82 ? -2.979 -15.672 5.488 1 98.94 82 TYR A CA 1
ATOM 617 C C . TYR A 1 82 ? -3.709 -15 4.332 1 98.94 82 TYR A C 1
ATOM 619 O O . TYR A 1 82 ? -3.258 -15.062 3.188 1 98.94 82 TYR A O 1
ATOM 627 N N . ARG A 1 83 ? -4.828 -14.375 4.633 1 98.81 83 ARG A N 1
ATOM 628 C CA . ARG A 1 83 ? -5.535 -13.555 3.656 1 98.81 83 ARG A CA 1
ATOM 629 C C . ARG A 1 83 ? -4.812 -12.234 3.424 1 98.81 83 ARG A C 1
ATOM 631 O O . ARG A 1 83 ? -4.379 -11.578 4.375 1 98.81 83 ARG A O 1
ATOM 638 N N . GLY A 1 84 ? -4.598 -11.883 2.18 1 98.69 84 GLY A N 1
ATOM 639 C CA . GLY A 1 84 ? -3.889 -10.656 1.86 1 98.69 84 GLY A CA 1
ATOM 640 C C . GLY A 1 84 ? -4.75 -9.641 1.125 1 98.69 84 GLY A C 1
ATOM 641 O O . GLY A 1 84 ? -5.918 -9.453 1.465 1 98.69 84 GLY A O 1
ATOM 642 N N . ALA A 1 85 ? -4.148 -8.961 0.183 1 98.25 85 ALA A N 1
ATOM 643 C CA . ALA A 1 85 ? -4.758 -7.828 -0.516 1 98.25 85 ALA A CA 1
ATOM 644 C C . ALA A 1 85 ? -6.035 -8.258 -1.238 1 98.25 85 ALA A C 1
ATOM 646 O O . ALA A 1 85 ? -6.043 -9.258 -1.952 1 98.25 85 ALA A O 1
ATOM 647 N N . TYR A 1 86 ? -7.066 -7.441 -1.105 1 96.69 86 TYR A N 1
ATOM 648 C CA . TYR A 1 86 ? -8.359 -7.742 -1.701 1 96.69 86 TYR A CA 1
ATOM 649 C C . TYR A 1 86 ? -8.508 -7.074 -3.064 1 96.69 86 TYR A C 1
ATOM 651 O O . TYR A 1 86 ? -9.469 -7.336 -3.791 1 96.69 86 TYR A O 1
ATOM 659 N N . SER A 1 87 ? -7.527 -6.254 -3.408 1 95.25 87 SER A N 1
ATOM 660 C CA . SER A 1 87 ? -7.527 -5.535 -4.68 1 95.25 87 SER A CA 1
ATOM 661 C C . SER A 1 87 ? -6.121 -5.086 -5.059 1 95.25 87 SER A C 1
ATOM 663 O O . SER A 1 87 ? -5.195 -5.168 -4.246 1 95.25 87 SER A O 1
ATOM 665 N N . SER A 1 88 ? -5.973 -4.699 -6.332 1 96.19 88 SER A N 1
ATOM 666 C CA . SER A 1 88 ? -4.754 -4.008 -6.734 1 96.19 88 SER A CA 1
ATOM 667 C C . SER A 1 88 ? -4.645 -2.641 -6.062 1 96.19 88 SER A C 1
ATOM 669 O O . SER A 1 88 ? -5.602 -2.172 -5.441 1 96.19 88 SER A O 1
ATOM 671 N N . LEU A 1 89 ? -3.52 -2.029 -6.141 1 95.12 89 LEU A N 1
ATOM 672 C CA . LEU A 1 89 ? -3.277 -0.777 -5.434 1 95.12 89 LEU A CA 1
ATOM 673 C C . LEU A 1 89 ? -4.164 0.336 -5.977 1 95.12 89 LEU A C 1
ATOM 675 O O . LEU A 1 89 ? -4.871 1.002 -5.219 1 95.12 89 LEU A O 1
ATOM 679 N N . LEU A 1 90 ? -4.184 0.544 -7.25 1 92.38 90 LEU A N 1
ATOM 680 C CA . LEU A 1 90 ? -4.934 1.667 -7.805 1 92.38 90 LEU A CA 1
ATOM 681 C C . LEU A 1 90 ? -6.234 1.189 -8.438 1 92.38 90 LEU A C 1
ATOM 683 O O . LEU A 1 90 ? -7.148 1.987 -8.672 1 92.38 90 LEU A O 1
ATOM 687 N N . ASP A 1 91 ? -6.426 -0.064 -8.602 1 79.94 91 ASP A N 1
ATOM 688 C CA . ASP A 1 91 ? -7.637 -0.668 -9.148 1 79.94 91 ASP A CA 1
ATOM 689 C C . ASP A 1 91 ? -8.047 0.011 -10.453 1 79.94 91 ASP A C 1
ATOM 691 O O . ASP A 1 91 ? -9.219 0.35 -10.641 1 79.94 91 ASP A O 1
ATOM 695 N N . THR A 1 92 ? -7.152 0.277 -11.25 1 70.94 92 THR A N 1
ATOM 696 C CA . THR A 1 92 ? -7.465 1.003 -12.477 1 70.94 92 THR A CA 1
ATOM 697 C C . THR A 1 92 ? -7.555 0.047 -13.664 1 70.94 92 THR A C 1
ATOM 699 O O . THR A 1 92 ? -7.98 0.439 -14.75 1 70.94 92 THR A O 1
ATOM 702 N N . SER A 1 93 ? -7.223 -1.095 -13.383 1 65.75 93 SER A N 1
ATOM 703 C CA . SER A 1 93 ? -7.23 -2.055 -14.484 1 65.75 93 SER A CA 1
ATOM 704 C C . SER A 1 93 ? -8.594 -2.734 -14.609 1 65.75 93 SER A C 1
ATOM 706 O O . SER A 1 93 ? -8.891 -3.682 -13.875 1 65.75 93 SER A O 1
ATOM 708 N N . LYS A 1 94 ? -9.406 -2.34 -15.406 1 65.44 94 LYS A N 1
ATOM 709 C CA . LYS A 1 94 ? -10.797 -2.764 -15.539 1 65.44 94 LYS A CA 1
ATOM 710 C C . LYS A 1 94 ? -10.891 -4.172 -16.125 1 65.44 94 LYS A C 1
ATOM 712 O O . LYS A 1 94 ? -11.781 -4.945 -15.75 1 65.44 94 LYS A O 1
ATOM 717 N N . GLU A 1 95 ? -9.852 -4.531 -16.906 1 69.38 95 GLU A N 1
ATOM 718 C CA . GLU A 1 95 ? -9.922 -5.809 -17.609 1 69.38 95 GLU A CA 1
ATOM 719 C C . GLU A 1 95 ? -9.727 -6.98 -16.656 1 69.38 95 GLU A C 1
ATOM 721 O O . GLU A 1 95 ? -10.336 -8.039 -16.828 1 69.38 95 GLU A O 1
ATOM 726 N N . THR A 1 96 ? -9.023 -6.852 -15.656 1 74 96 THR A N 1
ATOM 727 C CA . THR A 1 96 ? -8.688 -7.949 -14.75 1 74 96 THR A CA 1
ATOM 728 C C . THR A 1 96 ? -9.922 -8.398 -13.969 1 74 96 THR A C 1
ATOM 730 O O . THR A 1 96 ? -10.102 -9.594 -13.719 1 74 96 THR A O 1
ATOM 733 N N . ALA A 1 97 ? -10.703 -7.551 -13.695 1 62.97 97 ALA A N 1
ATOM 734 C CA . ALA A 1 97 ? -11.875 -7.855 -12.867 1 62.97 97 ALA A CA 1
ATOM 735 C C . ALA A 1 97 ? -12.859 -8.734 -13.625 1 62.97 97 ALA A C 1
ATOM 737 O O . ALA A 1 97 ? -13.594 -9.523 -13.023 1 62.97 97 ALA A O 1
ATOM 738 N N . SER A 1 98 ? -12.734 -8.594 -14.836 1 68.62 98 SER A N 1
ATOM 739 C CA . SER A 1 98 ? -13.719 -9.32 -15.641 1 68.62 98 SER A CA 1
ATOM 740 C C . SER A 1 98 ? -13.117 -10.594 -16.234 1 68.62 98 SER A C 1
ATOM 742 O O . SER A 1 98 ? -13.82 -11.398 -16.844 1 68.62 98 SER A O 1
ATOM 744 N N . GLU A 1 99 ? -11.797 -10.672 -15.906 1 71.19 99 GLU A N 1
ATOM 745 C CA . GLU A 1 99 ? -11.141 -11.852 -16.453 1 71.19 99 GLU A CA 1
ATOM 746 C C . GLU A 1 99 ? -11.492 -13.102 -15.656 1 71.19 99 GLU A C 1
ATOM 748 O O . GLU A 1 99 ? -11.328 -13.125 -14.43 1 71.19 99 GLU A O 1
ATOM 753 N N . CYS A 1 100 ? -12.273 -14.016 -16.172 1 77.19 100 CYS A N 1
ATOM 754 C CA . CYS A 1 100 ? -12.68 -15.266 -15.547 1 77.19 100 CYS A CA 1
ATOM 755 C C . CYS A 1 100 ? -12.055 -16.453 -16.266 1 77.19 100 CYS A C 1
ATOM 757 O O . CYS A 1 100 ? -12.727 -17.453 -16.531 1 77.19 100 CYS A O 1
ATOM 759 N N . TYR A 1 101 ? -10.703 -16.234 -16.5 1 82.56 101 TYR A N 1
ATOM 760 C CA . TYR A 1 101 ? -10.023 -17.312 -17.203 1 82.56 101 TYR A CA 1
ATOM 761 C C . TYR A 1 101 ? -10.141 -18.625 -16.453 1 82.56 101 TYR A C 1
ATOM 763 O O . TYR A 1 101 ? -10.367 -19.672 -17.047 1 82.56 101 TYR A O 1
ATOM 771 N N . HIS A 1 102 ? -10.07 -18.594 -15.141 1 91.19 102 HIS A N 1
ATOM 772 C CA . HIS A 1 102 ? -10.133 -19.781 -14.305 1 91.19 102 HIS A CA 1
ATOM 773 C C . HIS A 1 102 ? -11.523 -19.953 -13.703 1 91.19 102 HIS A C 1
ATOM 775 O O . HIS A 1 102 ? -11.703 -20.719 -12.742 1 91.19 102 HIS A O 1
ATOM 781 N N . GLY A 1 103 ? -12.516 -19.297 -14.266 1 90.31 103 GLY A N 1
ATOM 782 C CA . GLY A 1 103 ? -13.828 -19.234 -13.641 1 90.31 103 GLY A CA 1
ATOM 783 C C . GLY A 1 103 ? -13.945 -18.109 -12.617 1 90.31 103 GLY A C 1
ATOM 784 O O . GLY A 1 103 ? -12.938 -17.562 -12.172 1 90.31 103 GLY A O 1
ATOM 785 N N . SER A 1 104 ? -15.156 -17.828 -12.219 1 91.69 104 SER A N 1
ATOM 786 C CA . SER A 1 104 ? -15.375 -16.75 -11.258 1 91.69 104 SER A CA 1
ATOM 787 C C . SER A 1 104 ? -14.789 -17.094 -9.898 1 91.69 104 SER A C 1
ATOM 789 O O . SER A 1 104 ? -14.328 -16.219 -9.172 1 91.69 104 SER A O 1
ATOM 791 N N . ASP A 1 105 ? -14.703 -18.359 -9.586 1 94.56 105 ASP A N 1
ATOM 792 C CA . ASP A 1 105 ? -14.203 -18.781 -8.281 1 94.56 105 ASP A CA 1
ATOM 793 C C . ASP A 1 105 ? -12.75 -19.234 -8.359 1 94.56 105 ASP A C 1
ATOM 795 O O . ASP A 1 105 ? -12.172 -19.672 -7.367 1 94.56 105 ASP A O 1
ATOM 799 N N . GLY A 1 106 ? -12.156 -19.203 -9.555 1 95.75 106 GLY A N 1
ATOM 800 C CA . GLY A 1 106 ? -10.758 -19.578 -9.742 1 95.75 106 GLY A CA 1
ATOM 801 C C . GLY A 1 106 ? -10.562 -21.062 -9.961 1 95.75 106 GLY A C 1
ATOM 802 O O . GLY A 1 106 ? -9.477 -21.5 -10.344 1 95.75 106 GLY A O 1
ATOM 803 N N . PHE A 1 107 ? -11.625 -21.859 -9.68 1 96.69 107 PHE A N 1
ATOM 804 C CA . PHE A 1 107 ? -11.523 -23.312 -9.828 1 96.69 107 PHE A CA 1
ATOM 805 C C . PHE A 1 107 ? -12.617 -23.844 -10.75 1 96.69 107 PHE A C 1
ATOM 807 O O . PHE A 1 107 ? -13.219 -24.875 -10.477 1 96.69 107 PHE A O 1
ATOM 814 N N . GLY A 1 108 ? -12.914 -23.062 -11.789 1 94.06 108 GLY A N 1
ATOM 815 C CA . GLY A 1 108 ? -13.812 -23.516 -12.844 1 94.06 108 GLY A CA 1
ATOM 816 C C . GLY A 1 108 ? -15.273 -23.5 -12.43 1 94.06 108 GLY A C 1
ATOM 817 O O . GLY A 1 108 ? -16.109 -24.125 -13.086 1 94.06 108 GLY A O 1
ATOM 818 N N . ASP A 1 109 ? -15.617 -22.922 -11.297 1 93.88 109 ASP A N 1
ATOM 819 C CA . ASP A 1 109 ? -16.969 -22.734 -10.812 1 93.88 109 ASP A CA 1
ATOM 820 C C . ASP A 1 109 ? -17.672 -24.062 -10.555 1 93.88 109 ASP A C 1
ATOM 822 O O . ASP A 1 109 ? -18.875 -24.203 -10.766 1 93.88 109 ASP A O 1
ATOM 826 N N . ILE A 1 110 ? -16.906 -25.016 -10.164 1 93.5 110 ILE A N 1
ATOM 827 C CA . ILE A 1 110 ? -17.469 -26.359 -10.062 1 93.5 110 ILE A CA 1
ATOM 828 C C . ILE A 1 110 ? -17.891 -26.656 -8.625 1 93.5 110 ILE A C 1
ATOM 830 O O . ILE A 1 110 ? -18.766 -27.469 -8.375 1 93.5 110 ILE A O 1
ATOM 834 N N . PHE A 1 111 ? -17.266 -26 -7.738 1 93.69 111 PHE A N 1
ATOM 835 C CA . PHE A 1 111 ? -17.547 -26.281 -6.332 1 93.69 111 PHE A CA 1
ATOM 836 C C . PHE A 1 111 ? -18.719 -25.438 -5.828 1 93.69 111 PHE A C 1
ATOM 838 O O . PHE A 1 111 ? -18.812 -24.25 -6.137 1 93.69 111 PHE A O 1
ATOM 845 N N . THR A 1 112 ? -19.547 -26.062 -5.07 1 92.5 112 THR A N 1
ATOM 846 C CA . THR A 1 112 ? -20.703 -25.359 -4.52 1 92.5 112 THR A CA 1
ATOM 847 C C . THR A 1 112 ? -20.641 -25.328 -2.998 1 92.5 112 THR A C 1
ATOM 849 O O . THR A 1 112 ? -21.375 -24.562 -2.359 1 92.5 112 THR A O 1
ATOM 852 N N . ASP A 1 113 ? -19.781 -26.078 -2.441 1 93.69 113 ASP A N 1
ATOM 853 C CA . ASP A 1 113 ? -19.625 -26.125 -0.99 1 93.69 113 ASP A CA 1
ATOM 854 C C . ASP A 1 113 ? -18.578 -25.125 -0.512 1 93.69 113 ASP A C 1
ATOM 856 O O . ASP A 1 113 ? -17.812 -24.578 -1.315 1 93.69 113 ASP A O 1
ATOM 860 N N . ASP A 1 114 ? -18.625 -24.891 0.806 1 94.44 114 ASP A N 1
ATOM 861 C CA . ASP A 1 114 ? -17.578 -24.109 1.453 1 94.44 114 ASP A CA 1
ATOM 862 C C . ASP A 1 114 ? -16.562 -25.031 2.15 1 94.44 114 ASP A C 1
ATOM 864 O O . ASP A 1 114 ? -16.938 -25.812 3.035 1 94.44 114 ASP A O 1
ATOM 868 N N . PRO A 1 115 ? -15.336 -24.922 1.674 1 96.88 115 PRO A N 1
ATOM 869 C CA . PRO A 1 115 ? -14.336 -25.719 2.398 1 96.88 115 PRO A CA 1
ATOM 870 C C . PRO A 1 115 ? -14.086 -25.188 3.814 1 96.88 115 PRO A C 1
ATOM 872 O O . PRO A 1 115 ? -14.445 -24.047 4.125 1 96.88 115 PRO A O 1
ATOM 875 N N . ASP A 1 116 ? -13.562 -26.078 4.715 1 97.25 116 ASP A N 1
ATOM 876 C CA . ASP A 1 116 ? -13.172 -25.656 6.055 1 97.25 116 ASP A CA 1
ATOM 877 C C . ASP A 1 116 ? -11.969 -24.719 6.008 1 97.25 116 ASP A C 1
ATOM 879 O O . ASP A 1 116 ? -10.867 -25.125 5.641 1 97.25 116 ASP A O 1
ATOM 883 N N . THR A 1 117 ? -12.195 -23.438 6.352 1 98 117 THR A N 1
ATOM 884 C CA . THR A 1 117 ? -11.125 -22.453 6.387 1 98 117 THR A CA 1
ATOM 885 C C . THR A 1 117 ? -10.844 -22 7.816 1 98 117 THR A C 1
ATOM 887 O O . THR A 1 117 ? -10.383 -20.891 8.039 1 98 117 THR A O 1
ATOM 890 N N . SER A 1 118 ? -11.156 -22.797 8.844 1 97.69 118 SER A N 1
ATOM 891 C CA . SER A 1 118 ? -11.094 -22.422 10.258 1 97.69 118 SER A CA 1
ATOM 892 C C . SER A 1 118 ? -9.656 -22.141 10.688 1 97.69 118 SER A C 1
ATOM 894 O O . SER A 1 118 ? -9.43 -21.453 11.68 1 97.69 118 SER A O 1
ATOM 896 N N . LYS A 1 119 ? -8.734 -22.641 9.93 1 98.31 119 LYS A N 1
ATOM 897 C CA . LYS A 1 119 ? -7.336 -22.484 10.305 1 98.31 119 LYS A CA 1
ATOM 898 C C . LYS A 1 119 ? -6.734 -21.234 9.672 1 98.31 119 LYS A C 1
ATOM 900 O O . LYS A 1 119 ? -5.543 -20.953 9.828 1 98.31 119 LYS A O 1
ATOM 905 N N . LEU A 1 120 ? -7.555 -20.484 8.906 1 98.75 120 LEU A N 1
ATOM 906 C CA . LEU A 1 120 ? -7.102 -19.203 8.375 1 98.75 120 LEU A CA 1
ATOM 907 C C . LEU A 1 120 ? -6.605 -18.297 9.492 1 98.75 120 LEU A C 1
ATOM 909 O O . LEU A 1 120 ? -7.285 -18.125 10.508 1 98.75 120 LEU A O 1
ATOM 913 N N . GLN A 1 121 ? -5.383 -17.766 9.32 1 98.75 121 GLN A N 1
ATOM 914 C CA . GLN A 1 121 ? -4.809 -16.891 10.328 1 98.75 121 GLN A CA 1
ATOM 915 C C . GLN A 1 121 ? -5.473 -15.516 10.297 1 98.75 121 GLN A C 1
ATOM 917 O O . GLN A 1 121 ? -5.867 -15.031 9.234 1 98.75 121 GLN A O 1
ATOM 922 N N . GLU A 1 122 ? -5.496 -14.859 11.398 1 96.88 122 GLU A N 1
ATOM 923 C CA . GLU A 1 122 ? -6.098 -13.539 11.516 1 96.88 122 GLU A CA 1
ATOM 924 C C . GLU A 1 122 ? -5.16 -12.461 10.977 1 96.88 122 GLU A C 1
ATOM 926 O O . GLU A 1 122 ? -5.613 -11.461 10.414 1 96.88 122 GLU A O 1
ATOM 931 N N . GLU A 1 123 ? -3.898 -12.656 11.148 1 97.38 123 GLU A N 1
ATOM 932 C CA . GLU A 1 123 ? -2.889 -11.695 10.703 1 97.38 123 GLU A CA 1
ATOM 933 C C . GLU A 1 123 ? -2.945 -11.5 9.195 1 97.38 123 GLU A C 1
ATOM 935 O O . GLU A 1 123 ? -3.102 -12.461 8.438 1 97.38 123 GLU A O 1
ATOM 940 N N . HIS A 1 124 ? -2.906 -10.266 8.734 1 98.31 124 HIS A N 1
ATOM 941 C CA . HIS A 1 124 ? -2.895 -9.977 7.309 1 98.31 124 HIS A CA 1
ATOM 942 C C . HIS A 1 124 ? -1.635 -10.531 6.645 1 98.31 124 HIS A C 1
ATOM 944 O O . HIS A 1 124 ? -0.548 -10.469 7.227 1 98.31 124 HIS A O 1
ATOM 950 N N . ALA A 1 125 ? -1.768 -10.984 5.426 1 98.88 125 ALA A N 1
ATOM 951 C CA . ALA A 1 125 ? -0.666 -11.602 4.688 1 98.88 125 ALA A CA 1
ATOM 952 C C . ALA A 1 125 ? 0.544 -10.672 4.637 1 98.88 125 ALA A C 1
ATOM 954 O O . ALA A 1 125 ? 1.686 -11.117 4.762 1 98.88 125 ALA A O 1
ATOM 955 N N . VAL A 1 126 ? 0.334 -9.359 4.488 1 98.81 126 VAL A N 1
ATOM 956 C CA . VAL A 1 126 ? 1.399 -8.375 4.359 1 98.81 126 VAL A CA 1
ATOM 957 C C . VAL A 1 126 ? 2.225 -8.336 5.645 1 98.81 126 VAL A C 1
ATOM 959 O O . VAL A 1 126 ? 3.457 -8.344 5.598 1 98.81 126 VAL A O 1
ATOM 962 N N . CYS A 1 127 ? 1.555 -8.305 6.766 1 98.06 127 CYS A N 1
ATOM 963 C CA . CYS A 1 127 ? 2.225 -8.312 8.062 1 98.06 127 CYS A CA 1
ATOM 964 C C . CYS A 1 127 ? 2.918 -9.648 8.312 1 98.06 127 CYS A C 1
ATOM 966 O O . CYS A 1 127 ? 4.027 -9.688 8.844 1 98.06 127 CYS A O 1
ATOM 968 N N . ALA A 1 128 ? 2.311 -10.742 7.895 1 98.69 128 ALA A N 1
ATOM 969 C CA . ALA A 1 128 ? 2.875 -12.078 8.07 1 98.69 128 ALA A CA 1
ATOM 970 C C . ALA A 1 128 ? 4.164 -12.234 7.266 1 98.69 128 ALA A C 1
ATOM 972 O O . ALA A 1 128 ? 5.141 -12.805 7.754 1 98.69 128 ALA A O 1
ATOM 973 N N . LEU A 1 129 ? 4.137 -11.734 6.02 1 98.81 129 LEU A N 1
ATOM 974 C CA . LEU A 1 129 ? 5.332 -11.773 5.184 1 98.81 129 LEU A CA 1
ATOM 975 C C . LEU A 1 129 ? 6.523 -11.148 5.902 1 98.81 129 LEU A C 1
ATOM 977 O O . LEU A 1 129 ? 7.602 -11.742 5.961 1 98.81 129 LEU A O 1
ATOM 981 N N . HIS A 1 130 ? 6.262 -9.977 6.434 1 98.38 130 HIS A N 1
ATOM 982 C CA . HIS A 1 130 ? 7.332 -9.281 7.137 1 98.38 130 HIS A CA 1
ATOM 983 C C . HIS A 1 130 ? 7.746 -10.039 8.398 1 98.38 130 HIS A C 1
ATOM 985 O O . HIS A 1 130 ? 8.938 -10.266 8.625 1 98.38 130 HIS A O 1
ATOM 991 N N . ARG A 1 131 ? 6.762 -10.422 9.219 1 98.38 131 ARG A N 1
ATOM 992 C CA . ARG A 1 131 ? 7.062 -11.086 10.484 1 98.38 131 ARG A CA 1
ATOM 993 C C . ARG A 1 131 ? 7.852 -12.367 10.242 1 98.38 131 ARG A C 1
ATOM 995 O O . ARG A 1 131 ? 8.914 -12.57 10.836 1 98.38 131 ARG A O 1
ATOM 1002 N N . ILE A 1 132 ? 7.453 -13.234 9.359 1 98.69 132 ILE A N 1
ATOM 1003 C CA . ILE A 1 132 ? 8.047 -14.547 9.133 1 98.69 132 ILE A CA 1
ATOM 1004 C C . ILE A 1 132 ? 9.469 -14.383 8.594 1 98.69 132 ILE A C 1
ATOM 1006 O O . ILE A 1 132 ? 10.391 -15.055 9.047 1 98.69 132 ILE A O 1
ATOM 1010 N N . THR A 1 133 ? 9.688 -13.469 7.691 1 98.56 133 THR A N 1
ATOM 1011 C CA . THR A 1 133 ? 11.016 -13.281 7.117 1 98.56 133 THR A CA 1
ATOM 1012 C C . THR A 1 133 ? 11.953 -12.617 8.125 1 98.56 133 THR A C 1
ATOM 1014 O O . THR A 1 133 ? 13.164 -12.836 8.086 1 98.56 133 THR A O 1
ATOM 1017 N N . SER A 1 134 ? 11.398 -11.789 9.016 1 98 134 SER A N 1
ATOM 1018 C CA . SER A 1 134 ? 12.219 -11.125 10.023 1 98 134 SER A CA 1
ATOM 1019 C C . SER A 1 134 ? 12.719 -12.109 11.078 1 98 134 SER A C 1
ATOM 1021 O O . SER A 1 134 ? 13.742 -11.875 11.719 1 98 134 SER A O 1
ATOM 1023 N N . GLU A 1 135 ? 12.016 -13.203 11.234 1 97.88 135 GLU A N 1
ATOM 1024 C CA . GLU A 1 135 ? 12.391 -14.227 12.211 1 97.88 135 GLU A CA 1
ATOM 1025 C C . GLU A 1 135 ? 13.617 -15 11.758 1 97.88 135 GLU A C 1
ATOM 1027 O O . GLU A 1 135 ? 14.367 -15.531 12.578 1 97.88 135 GLU A O 1
ATOM 1032 N N . GLU A 1 136 ? 13.867 -15.094 10.469 1 97.62 136 GLU A N 1
ATOM 1033 C CA . GLU A 1 136 ? 15.016 -15.773 9.883 1 97.62 136 GLU A CA 1
ATOM 1034 C C . GLU A 1 136 ? 15.555 -15 8.68 1 97.62 136 GLU A C 1
ATOM 1036 O O . GLU A 1 136 ? 15.547 -15.5 7.555 1 97.62 136 GLU A O 1
ATOM 1041 N N . PRO A 1 137 ? 16.156 -13.852 8.961 1 97.94 137 PRO A N 1
ATOM 1042 C CA . PRO A 1 137 ? 16.594 -13 7.855 1 97.94 137 PRO A CA 1
ATOM 1043 C C . PRO A 1 137 ? 17.562 -13.711 6.91 1 97.94 137 PRO A C 1
ATOM 1045 O O . PRO A 1 137 ? 18.5 -14.359 7.363 1 97.94 137 PRO A O 1
ATOM 1048 N N . GLY A 1 138 ? 17.266 -13.648 5.645 1 97.81 138 GLY A N 1
ATOM 1049 C CA . GLY A 1 138 ? 18.125 -14.203 4.617 1 97.81 138 GLY A CA 1
ATOM 1050 C C . GLY A 1 138 ? 17.938 -15.695 4.422 1 97.81 138 GLY A C 1
ATOM 1051 O O . GLY A 1 138 ? 18.734 -16.344 3.732 1 97.81 138 GLY A O 1
ATOM 1052 N N . ASN A 1 139 ? 16.875 -16.266 4.961 1 98.44 139 ASN A N 1
ATOM 1053 C CA . ASN A 1 139 ? 16.75 -17.719 4.918 1 98.44 139 ASN A CA 1
ATOM 1054 C C . ASN A 1 139 ? 15.43 -18.141 4.277 1 98.44 139 ASN A C 1
ATOM 1056 O O . ASN A 1 139 ? 15.203 -19.328 4.066 1 98.44 139 ASN A O 1
ATOM 1060 N N . ILE A 1 140 ? 14.594 -17.219 3.977 1 98.81 140 ILE A N 1
ATOM 1061 C CA . ILE A 1 140 ? 13.281 -17.562 3.443 1 98.81 140 ILE A CA 1
ATOM 1062 C C . ILE A 1 140 ? 13.117 -16.953 2.055 1 98.81 140 ILE A C 1
ATOM 1064 O O . ILE A 1 140 ? 13.281 -15.742 1.882 1 98.81 140 ILE A O 1
ATOM 1068 N N . SER A 1 141 ? 12.844 -17.766 1.029 1 98.88 141 SER A N 1
ATOM 1069 C CA . SER A 1 141 ? 12.516 -17.281 -0.312 1 98.88 141 SER A CA 1
ATOM 1070 C C . SER A 1 141 ? 11.008 -17.125 -0.489 1 98.88 141 SER A C 1
ATOM 1072 O O . SER A 1 141 ? 10.227 -17.812 0.18 1 98.88 141 SER A O 1
ATOM 1074 N N . VAL A 1 142 ? 10.609 -16.188 -1.3 1 98.94 142 VAL A N 1
ATOM 1075 C CA . VAL A 1 142 ? 9.195 -15.961 -1.573 1 98.94 142 VAL A CA 1
ATOM 1076 C C . VAL A 1 142 ? 8.891 -16.297 -3.033 1 98.94 142 VAL A C 1
ATOM 1078 O O . VAL A 1 142 ? 9.586 -15.828 -3.939 1 98.94 142 VAL A O 1
ATOM 1081 N N . ILE A 1 143 ? 7.918 -17.141 -3.234 1 98.94 143 ILE A N 1
ATOM 1082 C CA . ILE A 1 143 ? 7.438 -17.531 -4.555 1 98.94 143 ILE A CA 1
ATOM 1083 C C . ILE A 1 143 ? 6.125 -16.812 -4.859 1 98.94 143 ILE A C 1
ATOM 1085 O O . ILE A 1 143 ? 5.125 -17.016 -4.168 1 98.94 143 ILE A O 1
ATOM 1089 N N . CYS A 1 144 ? 6.141 -15.984 -5.848 1 98.94 144 CYS A N 1
ATOM 1090 C CA . CYS A 1 144 ? 4.969 -15.188 -6.207 1 98.94 144 CYS A CA 1
ATOM 1091 C C . CYS A 1 144 ? 4.309 -15.727 -7.473 1 98.94 144 CYS A C 1
ATOM 1093 O O . CYS A 1 144 ? 4.879 -15.641 -8.562 1 98.94 144 CYS A O 1
ATOM 1095 N N . LEU A 1 145 ? 3.068 -16.172 -7.297 1 98.88 145 LEU A N 1
ATOM 1096 C CA . LEU A 1 145 ? 2.344 -16.812 -8.391 1 98.88 145 LEU A CA 1
ATOM 1097 C C . LEU A 1 145 ? 1.213 -15.922 -8.891 1 98.88 145 LEU A C 1
ATOM 1099 O O . LEU A 1 145 ? 0.594 -16.203 -9.914 1 98.88 145 LEU A O 1
ATOM 1103 N N . GLY A 1 146 ? 0.885 -14.883 -8.172 1 98.38 146 GLY A N 1
ATOM 1104 C CA . GLY A 1 146 ? -0.146 -13.914 -8.523 1 98.38 146 GLY A CA 1
ATOM 11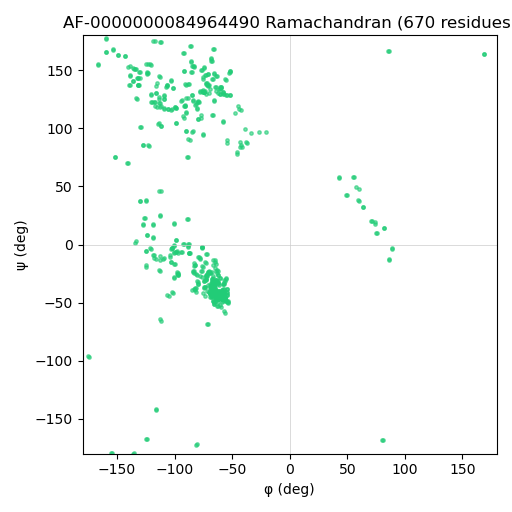05 C C . GLY A 1 146 ? 0.364 -12.492 -8.57 1 98.38 146 GLY A C 1
ATOM 1106 O O . GLY A 1 146 ? 1.573 -12.258 -8.633 1 98.38 146 GLY A O 1
ATOM 1107 N N . PRO A 1 147 ? -0.599 -11.523 -8.633 1 98.19 147 PRO A N 1
ATOM 1108 C CA . PRO A 1 147 ? -0.196 -10.117 -8.57 1 98.19 147 PRO A CA 1
ATOM 1109 C C . PRO A 1 147 ? 0.697 -9.812 -7.371 1 98.19 147 PRO A C 1
ATOM 1111 O O . PRO A 1 147 ? 0.52 -10.391 -6.297 1 98.19 147 PRO A O 1
ATOM 1114 N N . LEU A 1 148 ? 1.609 -8.867 -7.488 1 98.75 148 LEU A N 1
ATOM 1115 C CA . LEU A 1 148 ? 2.658 -8.633 -6.504 1 98.75 148 LEU A CA 1
ATOM 1116 C C . LEU A 1 148 ? 2.188 -7.656 -5.43 1 98.75 148 LEU A C 1
ATOM 1118 O O . LEU A 1 148 ? 3.004 -7.043 -4.742 1 98.75 148 LEU A O 1
ATOM 1122 N N . THR A 1 149 ? 0.884 -7.516 -5.254 1 98.56 149 THR A N 1
ATOM 1123 C CA . THR A 1 149 ? 0.301 -6.5 -4.383 1 98.56 149 THR A CA 1
ATOM 1124 C C . THR A 1 149 ? 0.741 -6.715 -2.938 1 98.56 149 THR A C 1
ATOM 1126 O O . THR A 1 149 ? 1.15 -5.766 -2.262 1 98.56 149 THR A O 1
ATOM 1129 N N . ASN A 1 150 ? 0.687 -7.977 -2.408 1 98.81 150 ASN A N 1
ATOM 1130 C CA . ASN A 1 150 ? 1.134 -8.242 -1.046 1 98.81 150 ASN A CA 1
ATOM 1131 C C . ASN A 1 150 ? 2.59 -7.832 -0.841 1 98.81 150 ASN A C 1
ATOM 1133 O O . ASN A 1 150 ? 2.928 -7.211 0.168 1 98.81 150 ASN A O 1
ATOM 1137 N N . LEU A 1 151 ? 3.447 -8.211 -1.778 1 98.75 151 LEU A N 1
ATOM 1138 C CA . LEU A 1 151 ? 4.871 -7.91 -1.669 1 98.75 151 LEU A CA 1
ATOM 1139 C C . LEU A 1 151 ? 5.113 -6.406 -1.664 1 98.75 151 LEU A C 1
ATOM 1141 O O . LEU A 1 151 ? 5.895 -5.902 -0.855 1 98.75 151 LEU A O 1
ATOM 1145 N N . ALA A 1 152 ? 4.449 -5.742 -2.607 1 98.69 152 ALA A N 1
ATOM 1146 C CA . ALA A 1 152 ? 4.617 -4.297 -2.711 1 98.69 152 ALA A CA 1
ATOM 1147 C C . ALA A 1 152 ? 4.211 -3.602 -1.414 1 98.69 152 ALA A C 1
ATOM 1149 O O . ALA A 1 152 ? 4.906 -2.703 -0.938 1 98.69 152 ALA A O 1
ATOM 1150 N N . MET A 1 153 ? 3.102 -4.004 -0.875 1 98.44 153 MET A N 1
ATOM 1151 C CA . MET A 1 153 ? 2.629 -3.404 0.369 1 98.44 153 MET A CA 1
ATOM 1152 C C . MET A 1 153 ? 3.578 -3.719 1.52 1 98.44 153 MET A C 1
ATOM 1154 O O . MET A 1 153 ? 3.836 -2.863 2.369 1 98.44 153 MET A O 1
ATOM 1158 N N . ALA A 1 154 ? 4.109 -4.926 1.594 1 98.69 154 ALA A N 1
ATOM 1159 C CA . ALA A 1 154 ? 5.094 -5.266 2.613 1 98.69 154 ALA A CA 1
ATOM 1160 C C . ALA A 1 154 ? 6.328 -4.371 2.506 1 98.69 154 ALA A C 1
ATOM 1162 O O . ALA A 1 154 ? 6.848 -3.9 3.52 1 98.69 154 ALA A O 1
ATOM 1163 N N . ILE A 1 155 ? 6.758 -4.129 1.279 1 98.38 155 ILE A N 1
ATOM 1164 C CA . ILE A 1 155 ? 7.926 -3.297 1.014 1 98.38 155 ILE A CA 1
ATOM 1165 C C . ILE A 1 155 ? 7.676 -1.876 1.513 1 98.38 155 ILE A C 1
ATOM 1167 O O . ILE A 1 155 ? 8.555 -1.256 2.111 1 98.38 155 ILE A O 1
ATOM 1171 N N . LYS A 1 156 ? 6.461 -1.406 1.294 1 97.69 156 LYS A N 1
ATOM 1172 C CA . LYS A 1 156 ? 6.156 -0.012 1.604 1 97.69 156 LYS A CA 1
ATOM 1173 C C . LYS A 1 156 ? 5.867 0.17 3.09 1 97.69 156 LYS A C 1
ATOM 1175 O O . LYS A 1 156 ? 6.07 1.255 3.641 1 97.69 156 LYS A O 1
ATOM 1180 N N . LEU A 1 157 ? 5.426 -0.864 3.766 1 97.81 157 LEU A N 1
ATOM 1181 C CA . LEU A 1 157 ? 5.195 -0.795 5.203 1 97.81 157 LEU A CA 1
ATOM 1182 C C . LEU A 1 157 ? 6.5 -0.994 5.973 1 97.81 157 LEU A C 1
ATOM 1184 O O . LEU A 1 157 ? 6.719 -0.355 7.004 1 97.81 157 LEU A O 1
ATOM 1188 N N . TYR A 1 158 ? 7.359 -1.914 5.441 1 97.31 158 TYR A N 1
ATOM 1189 C CA . TYR A 1 158 ? 8.539 -2.35 6.176 1 97.31 158 TYR A CA 1
ATOM 1190 C C . TYR A 1 158 ? 9.789 -2.248 5.305 1 97.31 158 TYR A C 1
ATOM 1192 O O . TYR A 1 158 ? 10.125 -3.189 4.582 1 97.31 158 TYR A O 1
ATOM 1200 N N . PRO A 1 159 ? 10.57 -1.217 5.492 1 94.56 159 PRO A N 1
ATOM 1201 C CA . PRO A 1 159 ? 11.711 -0.983 4.605 1 94.56 159 PRO A CA 1
ATOM 1202 C C . PRO A 1 159 ? 12.75 -2.105 4.672 1 94.56 159 PRO A C 1
ATOM 1204 O O . PRO A 1 159 ? 13.523 -2.293 3.729 1 94.56 159 PRO A O 1
ATOM 1207 N N . GLU A 1 160 ? 12.781 -2.855 5.727 1 95.88 160 GLU A N 1
ATOM 1208 C CA . GLU A 1 160 ? 13.781 -3.902 5.879 1 95.88 160 GLU A CA 1
ATOM 1209 C C . GLU A 1 160 ? 13.312 -5.211 5.254 1 95.88 160 GLU A C 1
ATOM 1211 O O . GLU A 1 160 ? 14.094 -6.164 5.141 1 95.88 160 GLU A O 1
ATOM 1216 N N . PHE A 1 161 ? 12.078 -5.332 4.789 1 98.12 161 PHE A N 1
ATOM 1217 C CA . PHE A 1 161 ? 11.461 -6.566 4.324 1 98.12 161 PHE A CA 1
ATOM 1218 C C . PHE A 1 161 ? 12.312 -7.223 3.242 1 98.12 161 PHE A C 1
ATOM 1220 O O . PHE A 1 161 ? 12.672 -8.398 3.357 1 98.12 161 PHE A O 1
ATOM 1227 N N . MET A 1 162 ? 12.711 -6.43 2.236 1 97.5 162 MET A N 1
ATOM 1228 C CA . MET A 1 162 ? 13.414 -7.016 1.099 1 97.5 162 MET A CA 1
ATOM 1229 C C . MET A 1 162 ? 14.805 -7.488 1.503 1 97.5 162 MET A C 1
ATOM 1231 O O . MET A 1 162 ? 15.344 -8.43 0.915 1 97.5 162 MET A O 1
ATOM 1235 N N . ASN A 1 163 ? 15.367 -6.895 2.578 1 97.25 163 ASN A N 1
ATOM 1236 C CA . ASN A 1 163 ? 16.656 -7.336 3.09 1 97.25 163 ASN A CA 1
ATOM 1237 C C . ASN A 1 163 ? 16.547 -8.695 3.785 1 97.25 163 ASN A C 1
ATOM 1239 O O . ASN A 1 163 ? 17.531 -9.43 3.865 1 97.25 163 ASN A O 1
ATOM 1243 N N . ASN A 1 164 ? 15.359 -8.969 4.27 1 98 164 ASN A N 1
ATOM 1244 C CA . ASN A 1 164 ? 15.141 -10.219 4.996 1 98 164 ASN A CA 1
ATOM 1245 C C . ASN A 1 164 ? 14.875 -11.383 4.047 1 98 164 ASN A C 1
ATOM 1247 O O . ASN A 1 164 ? 15.086 -12.539 4.402 1 98 164 ASN A O 1
ATOM 1251 N N . VAL A 1 165 ? 14.391 -11.148 2.828 1 98.5 165 VAL A N 1
ATOM 1252 C CA . VAL A 1 165 ? 14.008 -12.172 1.865 1 98.5 165 VAL A CA 1
ATOM 1253 C C . VAL A 1 165 ? 15.25 -12.758 1.205 1 98.5 165 VAL A C 1
ATOM 1255 O O . VAL A 1 165 ? 16.125 -12.008 0.763 1 98.5 165 VAL A O 1
ATOM 1258 N N . LYS A 1 166 ? 15.398 -14.039 1.123 1 98.19 166 LYS A N 1
ATOM 1259 C CA . LYS A 1 166 ? 16.547 -14.688 0.5 1 98.19 166 LYS A CA 1
ATOM 1260 C C . LYS A 1 166 ? 16.516 -14.523 -1.017 1 98.19 166 LYS A C 1
ATOM 1262 O O . LYS A 1 166 ? 17.375 -13.859 -1.592 1 98.19 166 LYS A O 1
ATOM 1267 N N . GLU A 1 167 ? 15.539 -15.172 -1.69 1 98 167 GLU A N 1
ATOM 1268 C CA . GLU A 1 167 ? 15.289 -15.062 -3.125 1 98 167 GLU A CA 1
ATOM 1269 C C . GLU A 1 167 ? 13.812 -14.781 -3.41 1 98 167 GLU A C 1
ATOM 1271 O O . GLU A 1 167 ? 12.945 -15.156 -2.623 1 98 167 GLU A O 1
ATOM 1276 N N . LEU A 1 168 ? 13.641 -14.078 -4.465 1 98.69 168 LEU A N 1
ATOM 1277 C CA . LEU A 1 168 ? 12.297 -13.852 -4.965 1 98.69 168 LEU A CA 1
ATOM 1278 C C . LEU A 1 168 ? 12.086 -14.539 -6.312 1 98.69 168 LEU A C 1
ATOM 1280 O O . LEU A 1 168 ? 12.875 -14.344 -7.238 1 98.69 168 LEU A O 1
ATOM 1284 N N . PHE A 1 169 ? 11.133 -15.406 -6.391 1 98.88 169 PHE A N 1
ATOM 1285 C CA . PHE A 1 169 ? 10.711 -16.062 -7.621 1 98.88 169 PHE A CA 1
ATOM 1286 C C . PHE A 1 169 ? 9.344 -15.555 -8.062 1 98.88 169 PHE A C 1
ATOM 1288 O O . PHE A 1 169 ? 8.391 -15.562 -7.285 1 98.88 169 PHE A O 1
ATOM 1295 N N . VAL A 1 170 ? 9.242 -15.141 -9.297 1 98.94 170 VAL A N 1
ATOM 1296 C CA . VAL A 1 170 ? 8.016 -14.477 -9.734 1 98.94 170 VAL A CA 1
ATOM 1297 C C . VAL A 1 170 ? 7.562 -15.062 -11.078 1 98.94 170 VAL A C 1
ATOM 1299 O O . VAL A 1 170 ? 8.359 -15.164 -12.016 1 98.94 170 VAL A O 1
ATOM 1302 N N . MET A 1 171 ? 6.363 -15.508 -11.141 1 98.88 171 MET A N 1
ATOM 1303 C CA . MET A 1 171 ? 5.691 -15.734 -12.414 1 98.88 171 MET A CA 1
ATOM 1304 C C . MET A 1 171 ? 4.938 -14.492 -12.867 1 98.88 171 MET A C 1
ATOM 1306 O O . MET A 1 171 ? 4.027 -14.031 -12.172 1 98.88 171 MET A O 1
ATOM 1310 N N . GLY A 1 172 ? 5.379 -13.906 -13.945 1 98.38 172 GLY A N 1
ATOM 1311 C CA . GLY A 1 172 ? 4.699 -12.711 -14.406 1 98.38 172 GLY A CA 1
ATOM 1312 C C . GLY A 1 172 ? 5.465 -11.977 -15.492 1 98.38 172 GLY A C 1
ATOM 1313 O O . GLY A 1 172 ? 6.641 -12.258 -15.727 1 98.38 172 GLY A O 1
ATOM 1314 N N . GLY A 1 173 ? 4.758 -11.117 -16.141 1 97.56 173 GLY A N 1
ATOM 1315 C CA . GLY A 1 173 ? 5.375 -10.25 -17.125 1 97.56 173 GLY A CA 1
ATOM 1316 C C . GLY A 1 173 ? 5.598 -10.938 -18.469 1 97.56 173 GLY A C 1
ATOM 1317 O O . GLY A 1 173 ? 4.977 -11.969 -18.75 1 97.56 173 GLY A O 1
ATOM 1318 N N . ASN A 1 174 ? 6.395 -10.25 -19.312 1 96.38 174 ASN A N 1
ATOM 1319 C CA . ASN A 1 174 ? 6.727 -10.719 -20.656 1 96.38 174 ASN A CA 1
ATOM 1320 C C . ASN A 1 174 ? 8.117 -10.258 -21.078 1 96.38 174 ASN A C 1
ATOM 1322 O O . ASN A 1 174 ? 8.719 -9.398 -20.422 1 96.38 174 ASN A O 1
ATOM 1326 N N . SER A 1 175 ? 8.609 -10.883 -22.062 1 94.62 175 SER A N 1
ATOM 1327 C CA . SER A 1 175 ? 9.961 -10.562 -22.5 1 94.62 175 SER A CA 1
ATOM 1328 C C . SER A 1 175 ? 9.953 -9.914 -23.875 1 94.62 175 SER A C 1
ATOM 1330 O O . SER A 1 175 ? 10.906 -9.219 -24.25 1 94.62 175 SER A O 1
ATOM 1332 N N . THR A 1 176 ? 8.898 -10.148 -24.641 1 91.5 176 THR A N 1
ATOM 1333 C CA . THR A 1 176 ? 8.844 -9.609 -26 1 91.5 176 THR A CA 1
ATOM 1334 C C . THR A 1 176 ? 7.551 -8.836 -26.219 1 91.5 176 THR A C 1
ATOM 1336 O O . THR A 1 176 ? 7.039 -8.773 -27.344 1 91.5 176 THR A O 1
ATOM 1339 N N . ALA A 1 177 ? 6.906 -8.484 -25.172 1 89.62 177 ALA A N 1
ATOM 1340 C CA . ALA A 1 177 ? 5.703 -7.656 -25.172 1 89.62 177 ALA A CA 1
ATOM 1341 C C . ALA A 1 177 ? 4.496 -8.453 -25.672 1 89.62 177 ALA A C 1
ATOM 1343 O O . ALA A 1 177 ? 3.551 -7.883 -26.219 1 89.62 177 ALA A O 1
ATOM 1344 N N . GLN A 1 178 ? 4.602 -9.734 -25.641 1 90.38 178 GLN A N 1
ATOM 1345 C CA . GLN A 1 178 ? 3.426 -10.57 -25.859 1 90.38 178 GLN A CA 1
ATOM 1346 C C . GLN A 1 178 ? 2.637 -10.758 -24.578 1 90.38 178 GLN A C 1
ATOM 1348 O O . GLN A 1 178 ? 3.203 -11.133 -23.547 1 90.38 178 GLN A O 1
ATOM 1353 N N . GLY A 1 179 ? 1.38 -10.414 -24.641 1 89.19 179 GLY A N 1
ATOM 1354 C CA . GLY A 1 179 ? 0.563 -10.508 -23.453 1 89.19 179 GLY A CA 1
ATOM 1355 C C . GLY A 1 179 ? -0.518 -11.57 -23.547 1 89.19 179 GLY A C 1
ATOM 1356 O O . GLY A 1 179 ? -0.637 -12.25 -24.562 1 89.19 179 GLY A O 1
ATOM 1357 N N . ASN A 1 180 ? -1.242 -11.805 -22.422 1 88.44 180 ASN A N 1
ATOM 1358 C CA . ASN A 1 180 ? -2.354 -12.75 -22.406 1 88.44 180 ASN A CA 1
ATOM 1359 C C . ASN A 1 180 ? -3.637 -12.094 -21.906 1 88.44 180 ASN A C 1
ATOM 1361 O O . ASN A 1 180 ? -4.727 -12.633 -22.078 1 88.44 180 ASN A O 1
ATOM 1365 N N . ILE A 1 181 ? -3.566 -10.992 -21.25 1 87.75 181 ILE A N 1
ATOM 1366 C CA . ILE A 1 181 ? -4.754 -10.258 -20.828 1 87.75 181 ILE A CA 1
ATOM 1367 C C . ILE A 1 181 ? -4.988 -9.07 -21.75 1 87.75 181 ILE A C 1
ATOM 1369 O O . ILE A 1 181 ? -6.133 -8.719 -22.047 1 87.75 181 ILE A O 1
ATOM 1373 N N . THR A 1 182 ? -3.906 -8.398 -22.109 1 87 182 THR A N 1
ATOM 1374 C CA . THR A 1 182 ? -3.865 -7.508 -23.266 1 87 182 THR A CA 1
ATOM 1375 C C . THR A 1 182 ? -2.846 -8 -24.281 1 87 182 THR A C 1
ATOM 1377 O O . THR A 1 182 ? -2.125 -8.969 -24.031 1 87 182 THR A O 1
ATOM 1380 N N . ALA A 1 183 ? -2.789 -7.383 -25.344 1 85.94 183 ALA A N 1
ATOM 1381 C CA . ALA A 1 183 ? -1.826 -7.785 -26.375 1 85.94 183 ALA A CA 1
ATOM 1382 C C . ALA A 1 183 ? -0.394 -7.613 -25.875 1 85.94 183 ALA A C 1
ATOM 1384 O O . ALA A 1 183 ? 0.497 -8.375 -26.25 1 85.94 183 ALA A O 1
ATOM 1385 N N . GLN A 1 184 ? -0.199 -6.734 -24.906 1 91.62 184 GLN A N 1
ATOM 1386 C CA . GLN A 1 184 ? 1.17 -6.355 -24.562 1 91.62 184 GLN A CA 1
ATOM 1387 C C . GLN A 1 184 ? 1.513 -6.738 -23.125 1 91.62 184 GLN A C 1
ATOM 1389 O O . GLN A 1 184 ? 2.678 -6.691 -22.734 1 91.62 184 GLN A O 1
ATOM 1394 N N . ALA A 1 185 ? 0.462 -7.176 -22.375 1 93 185 ALA A N 1
ATOM 1395 C CA . ALA A 1 185 ? 0.743 -7.348 -20.953 1 93 185 ALA A CA 1
ATOM 1396 C C . ALA A 1 185 ? 0.26 -8.711 -20.453 1 93 185 ALA A C 1
ATOM 1398 O O . ALA A 1 185 ? -0.796 -9.188 -20.875 1 93 185 ALA A O 1
ATOM 1399 N N . GLU A 1 186 ? 1.066 -9.297 -19.688 1 95.62 186 GLU A N 1
ATOM 1400 C CA . GLU A 1 186 ? 0.729 -10.531 -18.984 1 95.62 186 GLU A CA 1
ATOM 1401 C C . GLU A 1 186 ? -0.163 -10.25 -17.766 1 95.62 186 GLU A C 1
ATOM 1403 O O . GLU A 1 186 ? -0.072 -9.188 -17.156 1 95.62 186 GLU A O 1
ATOM 1408 N N . PHE A 1 187 ? -1.035 -11.172 -17.359 1 95 187 PHE A N 1
ATOM 1409 C CA . PHE A 1 187 ? -2.131 -11.039 -16.406 1 95 187 PHE A CA 1
ATOM 1410 C C . PHE A 1 187 ? -1.618 -10.531 -15.07 1 95 187 PHE A C 1
ATOM 1412 O O . PHE A 1 187 ? -2.092 -9.516 -14.555 1 95 187 PHE A O 1
ATOM 1419 N N . ASN A 1 188 ? -0.649 -11.25 -14.383 1 96.94 188 ASN A N 1
ATOM 1420 C CA . ASN A 1 188 ? -0.207 -10.891 -13.039 1 96.94 188 ASN A CA 1
ATOM 1421 C C . ASN A 1 188 ? 0.358 -9.477 -12.992 1 96.94 188 ASN A C 1
ATOM 1423 O O . ASN A 1 188 ? 0.049 -8.711 -12.07 1 96.94 188 ASN A O 1
ATOM 1427 N N . PHE A 1 189 ? 1.187 -9.148 -13.977 1 97.31 189 PHE A N 1
ATOM 1428 C CA . PHE A 1 189 ? 1.828 -7.84 -14.008 1 97.31 189 PHE A CA 1
ATOM 1429 C C . PHE A 1 189 ? 0.833 -6.758 -14.414 1 97.31 189 PHE A C 1
ATOM 1431 O O . PHE A 1 189 ? 0.917 -5.621 -13.945 1 97.31 189 PHE A O 1
ATOM 1438 N N . TYR A 1 190 ? -0.129 -7.098 -15.227 1 95.62 190 TYR A N 1
ATOM 1439 C CA . TYR A 1 190 ? -1.157 -6.148 -15.641 1 95.62 190 TYR A CA 1
ATOM 1440 C C . TYR A 1 190 ? -2.141 -5.883 -14.508 1 95.62 190 TYR A C 1
ATOM 1442 O O . TYR A 1 190 ? -2.65 -4.77 -14.367 1 95.62 190 TYR A O 1
ATOM 1450 N N . ALA A 1 191 ? -2.416 -6.902 -13.758 1 95.69 191 ALA A N 1
ATOM 1451 C CA . ALA A 1 191 ? -3.406 -6.797 -12.695 1 95.69 191 ALA A CA 1
ATOM 1452 C C . ALA A 1 191 ? -3.031 -5.703 -11.703 1 95.69 191 ALA A C 1
ATOM 1454 O O . ALA A 1 191 ? -3.906 -5.043 -11.133 1 95.69 191 ALA A O 1
ATOM 1455 N N . ASP A 1 192 ? -1.729 -5.52 -11.477 1 96.69 192 ASP A N 1
ATOM 1456 C CA . ASP A 1 192 ? -1.262 -4.469 -10.578 1 96.69 192 ASP A CA 1
ATOM 1457 C C . ASP A 1 192 ? 0.129 -3.984 -10.984 1 96.69 192 ASP A C 1
ATOM 1459 O O . ASP A 1 192 ? 1.107 -4.234 -10.273 1 96.69 192 ASP A O 1
ATOM 1463 N N . PRO A 1 193 ? 0.226 -3.207 -12.039 1 96.69 193 PRO A N 1
ATOM 1464 C CA . PRO A 1 193 ? 1.533 -2.764 -12.531 1 96.69 193 PRO A CA 1
ATOM 1465 C C . PRO A 1 193 ? 2.264 -1.868 -11.531 1 96.69 193 PRO A C 1
ATOM 1467 O O . PRO A 1 193 ? 3.496 -1.875 -11.477 1 96.69 193 PRO A O 1
ATOM 1470 N N . GLU A 1 194 ? 1.525 -1.096 -10.711 1 97.19 194 GLU A N 1
ATOM 1471 C CA . GLU A 1 194 ? 2.146 -0.257 -9.695 1 97.19 194 GLU A CA 1
ATOM 1472 C C . GLU A 1 194 ? 2.924 -1.098 -8.688 1 97.19 194 GLU A C 1
ATOM 1474 O O . GLU A 1 194 ? 4.031 -0.73 -8.289 1 97.19 194 GLU A O 1
ATOM 1479 N N . SER A 1 195 ? 2.35 -2.223 -8.297 1 98.12 195 SER A N 1
ATOM 1480 C CA . SER A 1 195 ? 3.033 -3.121 -7.375 1 98.12 195 SER A CA 1
ATOM 1481 C C . SER A 1 195 ? 4.289 -3.711 -8 1 98.12 195 SER A C 1
ATOM 1483 O O . SER A 1 195 ? 5.309 -3.885 -7.328 1 98.12 195 SER A O 1
ATOM 1485 N N . VAL A 1 196 ? 4.23 -4.047 -9.297 1 98.25 196 VAL A N 1
ATOM 1486 C CA . VAL A 1 196 ? 5.406 -4.543 -10.008 1 98.25 196 VAL A CA 1
ATOM 1487 C C . VAL A 1 196 ? 6.512 -3.488 -9.984 1 98.25 196 VAL A C 1
ATOM 1489 O O . VAL A 1 196 ? 7.668 -3.799 -9.688 1 98.25 196 VAL A O 1
ATOM 1492 N N . HIS A 1 197 ? 6.145 -2.26 -10.258 1 97.56 197 HIS A N 1
ATOM 1493 C CA . HIS A 1 197 ? 7.09 -1.149 -10.203 1 97.56 197 HIS A CA 1
ATOM 1494 C C . HIS A 1 197 ? 7.766 -1.062 -8.844 1 97.56 197 HIS A C 1
ATOM 1496 O O . HIS A 1 197 ? 8.992 -0.932 -8.758 1 97.56 197 HIS A O 1
ATOM 1502 N N . ILE A 1 198 ? 6.984 -1.109 -7.809 1 97.88 198 ILE A N 1
ATOM 1503 C CA . ILE A 1 198 ? 7.5 -1.02 -6.449 1 97.88 198 ILE A CA 1
ATOM 1504 C C . ILE A 1 198 ? 8.492 -2.148 -6.195 1 97.88 198 ILE A C 1
ATOM 1506 O O . ILE A 1 198 ? 9.602 -1.91 -5.703 1 97.88 198 ILE A O 1
ATOM 1510 N N . VAL A 1 199 ? 8.164 -3.365 -6.562 1 98.56 199 VAL A N 1
ATOM 1511 C CA . VAL A 1 199 ? 9.008 -4.523 -6.293 1 98.56 199 VAL A CA 1
ATOM 1512 C C . VAL A 1 199 ? 10.305 -4.414 -7.086 1 98.56 199 VAL A C 1
ATOM 1514 O O . VAL A 1 199 ? 11.398 -4.535 -6.523 1 98.56 199 VAL A O 1
ATOM 1517 N N . LEU A 1 200 ? 10.234 -4.121 -8.391 1 97.69 200 LEU A N 1
ATOM 1518 C CA . LEU A 1 200 ? 11.398 -4.078 -9.258 1 97.69 200 LEU A CA 1
ATOM 1519 C C . LEU A 1 200 ? 12.375 -3 -8.805 1 97.69 200 LEU A C 1
ATOM 1521 O O . LEU A 1 200 ? 13.594 -3.137 -8.984 1 97.69 200 LEU A O 1
ATOM 1525 N N . ASN A 1 201 ? 11.875 -1.988 -8.133 1 95.25 201 ASN A N 1
ATOM 1526 C CA . ASN A 1 201 ? 12.719 -0.87 -7.738 1 95.25 201 ASN A CA 1
ATOM 1527 C C . ASN A 1 201 ? 13.164 -0.99 -6.285 1 95.25 201 ASN A C 1
ATOM 1529 O O . ASN A 1 201 ? 13.797 -0.08 -5.746 1 95.25 201 ASN A O 1
ATOM 1533 N N . SER A 1 202 ? 12.805 -2.076 -5.648 1 96.12 202 SER A N 1
ATOM 1534 C CA . SER A 1 202 ? 13.102 -2.186 -4.223 1 96.12 202 SER A CA 1
ATOM 1535 C C . SER A 1 202 ? 13.977 -3.404 -3.934 1 96.12 202 SER A C 1
ATOM 1537 O O . SER A 1 202 ? 14.344 -3.65 -2.783 1 96.12 202 SER A O 1
ATOM 1539 N N . ILE A 1 203 ? 14.281 -4.172 -4.871 1 94.44 203 ILE A N 1
ATOM 1540 C CA . ILE A 1 203 ? 15.016 -5.41 -4.637 1 94.44 203 ILE A CA 1
ATOM 1541 C C . ILE A 1 203 ? 16.516 -5.121 -4.617 1 94.44 203 ILE A C 1
ATOM 1543 O O . ILE A 1 203 ? 16.984 -4.199 -5.289 1 94.44 203 ILE A O 1
ATOM 1547 N N . ASN A 1 204 ? 17.234 -5.906 -3.816 1 92.12 204 ASN A N 1
ATOM 1548 C CA . ASN A 1 204 ? 18.672 -5.738 -3.664 1 92.12 204 ASN A CA 1
ATOM 1549 C C . ASN A 1 204 ? 19.438 -6.793 -4.453 1 92.12 204 ASN A C 1
ATOM 1551 O O . ASN A 1 204 ? 20.672 -6.707 -4.59 1 92.12 204 ASN A O 1
ATOM 1555 N N . LYS A 1 205 ? 18.828 -7.793 -4.867 1 95 205 LYS A N 1
ATOM 1556 C CA . LYS A 1 205 ? 19.359 -8.828 -5.754 1 95 205 LYS A CA 1
ATOM 1557 C C . LYS A 1 205 ? 18.375 -9.164 -6.863 1 95 205 LYS A C 1
ATOM 1559 O O . LYS A 1 205 ? 17.156 -9.016 -6.684 1 95 205 LYS A O 1
ATOM 1564 N N . PRO A 1 206 ? 18.859 -9.578 -7.988 1 97.12 206 PRO A N 1
ATOM 1565 C CA . PRO A 1 206 ? 17.938 -9.898 -9.086 1 97.12 206 PRO A CA 1
ATOM 1566 C C . PRO A 1 206 ? 16.922 -10.969 -8.711 1 97.12 206 PRO A C 1
ATOM 1568 O O . PRO A 1 206 ? 17.297 -11.992 -8.117 1 97.12 206 PRO A O 1
ATOM 1571 N N . LEU A 1 207 ? 15.672 -10.672 -9.008 1 98.25 207 LEU A N 1
ATOM 1572 C CA . LEU A 1 207 ? 14.672 -11.711 -8.797 1 98.25 207 LEU A CA 1
ATOM 1573 C C . LEU A 1 207 ? 14.633 -12.672 -9.984 1 98.25 207 LEU A C 1
ATOM 1575 O O . LEU A 1 207 ? 15.125 -12.359 -11.062 1 98.25 207 LEU A O 1
ATOM 1579 N N . TRP A 1 208 ? 14.211 -13.945 -9.758 1 98.69 208 TRP A N 1
ATOM 1580 C CA . TRP A 1 208 ? 13.977 -14.938 -10.805 1 98.69 208 TRP A CA 1
ATOM 1581 C C . TRP A 1 208 ? 12.617 -14.734 -11.461 1 98.69 208 TRP A C 1
ATOM 1583 O O . TRP A 1 208 ? 11.586 -14.844 -10.797 1 98.69 208 TRP A O 1
ATOM 1593 N N . LEU A 1 209 ? 12.594 -14.43 -12.75 1 98.75 209 LEU A N 1
ATOM 1594 C CA . LEU A 1 209 ? 11.352 -14.086 -13.43 1 98.75 209 LEU A CA 1
ATOM 1595 C C . LEU A 1 209 ? 11.031 -15.109 -14.516 1 98.75 209 LEU A C 1
ATOM 1597 O O . LEU A 1 209 ? 11.828 -15.32 -15.438 1 98.75 209 LEU A O 1
ATOM 1601 N N . LEU A 1 210 ? 9.961 -15.758 -14.406 1 98.88 210 LEU A N 1
ATOM 1602 C CA . LEU A 1 210 ? 9.398 -16.594 -15.461 1 98.88 210 LEU A CA 1
ATOM 1603 C C . LEU A 1 210 ? 8.305 -15.859 -16.219 1 98.88 210 LEU A C 1
ATOM 1605 O O . LEU A 1 210 ? 7.176 -15.75 -15.734 1 98.88 210 LEU A O 1
ATOM 1609 N N . PRO A 1 211 ? 8.578 -15.391 -17.422 1 98.56 211 PRO A N 1
ATOM 1610 C CA . PRO A 1 211 ? 7.582 -14.602 -18.156 1 98.56 211 PRO A CA 1
ATOM 1611 C C . PRO A 1 211 ? 6.621 -15.477 -18.953 1 98.56 211 PRO A C 1
ATOM 1613 O O . PRO A 1 211 ? 6.863 -16.672 -19.141 1 98.56 211 PRO A O 1
ATOM 1616 N N . TRP A 1 212 ? 5.641 -14.867 -19.453 1 97.62 212 TRP A N 1
ATOM 1617 C CA . TRP A 1 212 ? 4.539 -15.469 -20.188 1 97.62 212 TRP A CA 1
ATOM 1618 C C . TRP A 1 212 ? 5.055 -16.25 -21.391 1 97.62 212 TRP A C 1
ATOM 1620 O O . TRP A 1 212 ? 4.688 -17.422 -21.578 1 97.62 212 TRP A O 1
ATOM 1630 N N . GLU A 1 213 ? 5.969 -15.68 -22.156 1 97.31 213 GLU A N 1
ATOM 1631 C CA . GLU A 1 213 ? 6.438 -16.297 -23.391 1 97.31 213 GLU A CA 1
ATOM 1632 C C . GLU A 1 213 ? 7.188 -17.594 -23.109 1 97.31 213 GLU A C 1
ATOM 1634 O O . GLU A 1 213 ? 7.125 -18.531 -23.906 1 97.31 213 GLU A O 1
ATOM 1639 N N . SER A 1 214 ? 7.887 -17.609 -22 1 98.19 214 SER A N 1
ATOM 1640 C CA . SER A 1 214 ? 8.602 -18.812 -21.625 1 98.19 214 SER A CA 1
ATOM 1641 C C . SER A 1 214 ? 7.633 -19.969 -21.344 1 98.19 214 SER A C 1
ATOM 1643 O O . SER A 1 214 ? 7.914 -21.109 -21.672 1 98.19 214 SER A O 1
ATOM 1645 N N . CYS A 1 215 ? 6.512 -19.656 -20.703 1 97.88 215 CYS A N 1
ATOM 1646 C CA . CYS A 1 215 ? 5.508 -20.656 -20.375 1 97.88 215 CYS A CA 1
ATOM 1647 C C . CYS A 1 215 ? 4.914 -21.281 -21.625 1 97.88 215 CYS A C 1
ATOM 1649 O O . CYS A 1 215 ? 4.594 -22.469 -21.656 1 97.88 215 CYS A O 1
ATOM 1651 N N . LEU A 1 216 ? 4.848 -20.5 -22.672 1 97 216 LEU A N 1
ATOM 1652 C CA . LEU A 1 216 ? 4.246 -20.953 -23.922 1 97 216 LEU A CA 1
ATOM 1653 C C . LEU A 1 216 ? 5.145 -21.969 -24.625 1 97 216 LEU A C 1
ATOM 1655 O O . LEU A 1 216 ? 4.711 -22.656 -25.562 1 97 216 LEU A O 1
ATOM 1659 N N . LYS A 1 217 ? 6.316 -22.172 -24.156 1 97.25 217 LYS A N 1
ATOM 1660 C CA . LYS A 1 217 ? 7.273 -23.062 -24.797 1 97.25 217 LYS A CA 1
ATOM 1661 C C . LYS A 1 217 ? 7.113 -24.5 -24.297 1 97.25 217 LYS A C 1
ATOM 1663 O O . LYS A 1 217 ? 7.852 -25.391 -24.719 1 97.25 217 LYS A O 1
ATOM 1668 N N . THR A 1 218 ? 6.207 -24.672 -23.391 1 98.19 218 THR A N 1
ATOM 1669 C CA . THR A 1 218 ? 5.934 -26.031 -22.922 1 98.19 218 THR A CA 1
ATOM 1670 C C . THR A 1 218 ? 5.668 -26.969 -24.094 1 98.19 218 THR A C 1
ATOM 1672 O O . THR A 1 218 ? 5.195 -26.531 -25.156 1 98.19 218 THR A O 1
ATOM 1675 N N . ARG A 1 219 ? 6.031 -28.266 -23.906 1 98.12 219 ARG A N 1
ATOM 1676 C CA . ARG A 1 219 ? 5.766 -29.297 -24.891 1 98.12 219 ARG A CA 1
ATOM 1677 C C . ARG A 1 219 ? 5.02 -30.469 -24.266 1 98.12 219 ARG A C 1
ATOM 1679 O O . ARG A 1 219 ? 5.098 -31.594 -24.75 1 98.12 219 ARG A O 1
ATOM 1686 N N . ILE A 1 220 ? 4.391 -30.203 -23.219 1 98.44 220 ILE A N 1
ATOM 1687 C CA . ILE A 1 220 ? 3.561 -31.219 -22.594 1 98.44 220 ILE A CA 1
ATOM 1688 C C . ILE A 1 220 ? 2.227 -31.328 -23.328 1 98.44 220 ILE A C 1
ATOM 1690 O O . ILE A 1 220 ? 1.47 -30.359 -23.391 1 98.44 220 ILE A O 1
ATOM 1694 N N . THR A 1 221 ? 1.892 -32.469 -23.797 1 98 221 THR A N 1
ATOM 1695 C CA . THR A 1 221 ? 0.685 -32.656 -24.594 1 98 221 THR A CA 1
ATOM 1696 C C . THR A 1 221 ? -0.532 -32.844 -23.703 1 98 221 THR A C 1
ATOM 1698 O O . THR A 1 221 ? -0.405 -33.344 -22.578 1 98 221 THR A O 1
ATOM 1701 N N . HIS A 1 222 ? -1.684 -32.5 -24.219 1 96.75 222 HIS A N 1
ATOM 1702 C CA . HIS A 1 222 ? -2.932 -32.75 -23.516 1 96.75 222 HIS A CA 1
ATOM 1703 C C . HIS A 1 222 ? -3.188 -34.25 -23.359 1 96.75 222 HIS A C 1
ATOM 1705 O O . HIS A 1 222 ? -3.779 -34.688 -22.375 1 96.75 222 HIS A O 1
ATOM 1711 N N . GLU A 1 223 ? -2.742 -35 -24.312 1 97.56 223 GLU A N 1
ATOM 1712 C CA . GLU A 1 223 ? -2.865 -36.438 -24.25 1 97.56 223 GLU A CA 1
ATOM 1713 C C . GLU A 1 223 ? -2.098 -37.031 -23.047 1 97.56 223 GLU A C 1
ATOM 1715 O O . GLU A 1 223 ? -2.613 -37.875 -22.312 1 97.56 223 GLU A O 1
ATOM 1720 N N . TRP A 1 224 ? -0.871 -36.5 -22.938 1 98.38 224 TRP A N 1
ATOM 1721 C CA . TRP A 1 224 ? -0.084 -36.969 -21.797 1 98.38 224 TRP A CA 1
ATOM 1722 C C . TRP A 1 224 ? -0.763 -36.594 -20.484 1 98.38 224 TRP A C 1
ATOM 1724 O O . TRP A 1 224 ? -0.851 -37.406 -19.578 1 98.38 224 TRP A O 1
ATOM 1734 N N . ARG A 1 225 ? -1.261 -35.406 -20.391 1 98.38 225 ARG A N 1
ATOM 1735 C CA . ARG A 1 225 ? -1.961 -34.938 -19.203 1 98.38 225 ARG A CA 1
ATOM 1736 C C . ARG A 1 225 ? -3.164 -35.812 -18.891 1 98.38 225 ARG A C 1
ATOM 1738 O O . ARG A 1 225 ? -3.393 -36.188 -17.734 1 98.38 225 ARG A O 1
ATOM 1745 N N . ARG A 1 226 ? -3.914 -36.125 -19.844 1 97.5 226 ARG A N 1
ATOM 1746 C CA . ARG A 1 226 ? -5.152 -36.906 -19.703 1 97.5 226 ARG A CA 1
ATOM 1747 C C . ARG A 1 226 ? -4.867 -38.375 -19.438 1 97.5 226 ARG A C 1
ATOM 1749 O O . ARG A 1 226 ? -5.434 -38.969 -18.516 1 97.5 226 ARG A O 1
ATOM 1756 N N . ASP A 1 227 ? -3.963 -38.906 -20.141 1 98.25 227 ASP A N 1
ATOM 1757 C CA . ASP A 1 227 ? -3.859 -40.344 -20.234 1 98.25 227 ASP A CA 1
ATOM 1758 C C . ASP A 1 227 ? -2.764 -40.875 -19.297 1 98.25 227 ASP A C 1
ATOM 1760 O O . ASP A 1 227 ? -2.701 -42.094 -19.016 1 98.25 227 ASP A O 1
ATOM 1764 N N . VAL A 1 228 ? -1.909 -40 -18.859 1 98.5 228 VAL A N 1
ATOM 1765 C CA . VAL A 1 228 ? -0.839 -40.406 -17.969 1 98.5 228 VAL A CA 1
ATOM 1766 C C . VAL A 1 228 ? -1.051 -39.812 -16.578 1 98.5 228 VAL A C 1
ATOM 1768 O O . VAL A 1 228 ? -1.494 -40.5 -15.656 1 98.5 228 VAL A O 1
ATOM 1771 N N . LEU A 1 229 ? -0.975 -38.531 -16.484 1 98.38 229 LEU A N 1
ATOM 1772 C CA . LEU A 1 229 ? -1.128 -37.875 -15.18 1 98.38 229 LEU A CA 1
ATOM 1773 C C . LEU A 1 229 ? -2.561 -38 -14.672 1 98.38 229 LEU A C 1
ATOM 1775 O O . LEU A 1 229 ? -2.783 -38.25 -13.484 1 98.38 229 LEU A O 1
ATOM 1779 N N . GLY A 1 230 ? -3.482 -37.781 -15.57 1 98.19 230 GLY A N 1
ATOM 1780 C CA . GLY A 1 230 ? -4.891 -37.781 -15.219 1 98.19 230 GLY A CA 1
ATOM 1781 C C . GLY A 1 230 ? -5.418 -39.125 -14.758 1 98.19 230 GLY A C 1
ATOM 1782 O O . GLY A 1 230 ? -6.492 -39.188 -14.156 1 98.19 230 GLY A O 1
ATOM 1783 N N . LYS A 1 231 ? -4.699 -40.156 -14.953 1 97.88 231 LYS A N 1
ATOM 1784 C CA . LYS A 1 231 ? -5.172 -41.5 -14.641 1 97.88 231 LYS A CA 1
ATOM 1785 C C . LYS A 1 231 ? -4.656 -41.938 -13.273 1 97.88 231 LYS A C 1
ATOM 1787 O O . LYS A 1 231 ? -5.078 -43 -12.766 1 97.88 231 LYS A O 1
ATOM 1792 N N . ILE A 1 232 ? -3.812 -41.156 -12.711 1 97.62 232 ILE A N 1
ATOM 1793 C CA . ILE A 1 232 ? -3.262 -41.531 -11.414 1 97.62 232 ILE A CA 1
ATOM 1794 C C . ILE A 1 232 ? -4.32 -41.344 -10.328 1 97.62 232 ILE A C 1
ATOM 1796 O O . ILE A 1 232 ? -4.973 -40.281 -10.266 1 97.62 232 ILE A O 1
ATOM 1800 N N . ASP A 1 233 ? -4.496 -42.375 -9.461 1 96.69 233 ASP A N 1
ATOM 1801 C CA . ASP A 1 233 ? -5.566 -42.406 -8.469 1 96.69 233 ASP A CA 1
ATOM 1802 C C . ASP A 1 233 ? -5.129 -41.75 -7.168 1 96.69 233 ASP A C 1
ATOM 1804 O O . ASP A 1 233 ? -4.84 -42.438 -6.184 1 96.69 233 ASP A O 1
ATOM 1808 N N . LYS A 1 234 ? -5.082 -40.469 -7.184 1 97.06 234 LYS A N 1
ATOM 1809 C CA . LYS A 1 234 ? -4.766 -39.625 -6.023 1 97.06 234 LYS A CA 1
ATOM 1810 C C . LYS A 1 234 ? -5.77 -38.5 -5.875 1 97.06 234 LYS A C 1
ATOM 1812 O O . LYS A 1 234 ? -6.219 -37.906 -6.871 1 97.06 234 LYS A O 1
ATOM 1817 N N . PRO A 1 235 ? -6.152 -38.094 -4.633 1 97.38 235 PRO A N 1
ATOM 1818 C CA . PRO A 1 235 ? -7.125 -37.031 -4.418 1 97.38 235 PRO A CA 1
ATOM 1819 C C . PRO A 1 235 ? -6.742 -35.75 -5.125 1 97.38 235 PRO A C 1
ATOM 1821 O O . PRO A 1 235 ? -7.602 -35.062 -5.691 1 97.38 235 PRO A O 1
ATOM 1824 N N . CYS A 1 236 ? -5.469 -35.406 -5.082 1 98.19 236 CYS A N 1
ATOM 1825 C CA . CYS A 1 236 ? -5.031 -34.156 -5.715 1 98.19 236 CYS A CA 1
ATOM 1826 C C . CYS A 1 236 ? -5.215 -34.219 -7.227 1 98.19 236 CYS A C 1
ATOM 1828 O O . CYS A 1 236 ? -5.566 -33.219 -7.852 1 98.19 236 CYS A O 1
ATOM 1830 N N . VAL A 1 237 ? -5.035 -35.375 -7.875 1 98.44 237 VAL A N 1
ATOM 1831 C CA . VAL A 1 237 ? -5.23 -35.531 -9.312 1 98.44 237 VAL A CA 1
ATOM 1832 C C . VAL A 1 237 ? -6.719 -35.469 -9.641 1 98.44 237 VAL A C 1
ATOM 1834 O O . VAL A 1 237 ? -7.105 -34.812 -10.625 1 98.44 237 VAL A O 1
ATOM 1837 N N . HIS A 1 238 ? -7.527 -36.094 -8.766 1 97.88 238 HIS A N 1
ATOM 1838 C CA . HIS A 1 238 ? -8.969 -36 -8.961 1 97.88 238 HIS A CA 1
ATOM 1839 C C . HIS A 1 238 ? -9.461 -34.562 -8.938 1 97.88 238 HIS A C 1
ATOM 1841 O O . HIS A 1 238 ? -10.289 -34.188 -9.766 1 97.88 238 HIS A O 1
ATOM 1847 N N . MET A 1 239 ? -8.984 -33.812 -8 1 97.62 239 MET A N 1
ATOM 1848 C CA . MET A 1 239 ? -9.383 -32.406 -7.922 1 97.62 239 MET A CA 1
ATOM 1849 C C . MET A 1 239 ? -8.969 -31.656 -9.18 1 97.62 239 MET A C 1
ATOM 1851 O O . MET A 1 239 ? -9.766 -30.906 -9.75 1 97.62 239 MET A O 1
ATOM 1855 N N . MET A 1 240 ? -7.715 -31.875 -9.609 1 98.38 240 MET A N 1
ATOM 1856 C CA . MET A 1 240 ? -7.23 -31.203 -10.812 1 98.38 240 MET A CA 1
ATOM 1857 C C . MET A 1 240 ? -8.07 -31.578 -12.023 1 98.38 240 MET A C 1
ATOM 1859 O O . MET A 1 240 ? -8.406 -30.719 -12.844 1 98.38 240 MET A O 1
ATOM 1863 N N . ASN A 1 241 ? -8.398 -32.875 -12.156 1 98.12 241 ASN A N 1
ATOM 1864 C CA . ASN A 1 241 ? -9.234 -33.344 -13.266 1 98.12 241 ASN A CA 1
ATOM 1865 C C . ASN A 1 241 ? -10.57 -32.594 -13.289 1 98.12 241 ASN A C 1
ATOM 1867 O O . ASN A 1 241 ? -10.992 -32.094 -14.336 1 98.12 241 ASN A O 1
ATOM 1871 N N . ILE A 1 242 ? -11.18 -32.5 -12.156 1 97 242 ILE A N 1
ATOM 1872 C CA . ILE A 1 242 ? -12.523 -31.938 -12.07 1 97 242 ILE A CA 1
ATOM 1873 C C . ILE A 1 242 ? -12.477 -30.453 -12.398 1 97 242 ILE A C 1
ATOM 1875 O O . ILE A 1 242 ? -13.312 -29.953 -13.164 1 97 242 ILE A O 1
ATOM 1879 N N . ILE A 1 243 ? -11.547 -29.719 -11.875 1 96.94 243 ILE A N 1
ATOM 1880 C CA . ILE A 1 243 ? -11.539 -28.266 -12.07 1 96.94 243 ILE A CA 1
ATOM 1881 C C . ILE A 1 243 ? -11.086 -27.938 -13.492 1 96.94 243 ILE A C 1
ATOM 1883 O O . ILE A 1 243 ? -11.602 -27 -14.109 1 96.94 243 ILE A O 1
ATOM 1887 N N . GLU A 1 244 ? -10.156 -28.672 -14.07 1 96 244 GLU A N 1
ATOM 1888 C CA . GLU A 1 244 ? -9.719 -28.453 -15.445 1 96 244 GLU A CA 1
ATOM 1889 C C . GLU A 1 244 ? -10.82 -28.828 -16.438 1 96 244 GLU A C 1
ATOM 1891 O O . GLU A 1 244 ? -11.023 -28.125 -17.438 1 96 244 GLU A O 1
ATOM 1896 N N . ASP A 1 245 ? -11.484 -29.938 -16.172 1 94.88 245 ASP A N 1
ATOM 1897 C CA . ASP A 1 245 ? -12.57 -30.359 -17.047 1 94.88 245 ASP A CA 1
ATOM 1898 C C . ASP A 1 245 ? -13.703 -29.344 -17.047 1 94.88 245 ASP A C 1
ATOM 1900 O O . ASP A 1 245 ? -14.281 -29.047 -18.094 1 94.88 245 ASP A O 1
ATOM 1904 N N . SER A 1 246 ? -13.977 -28.875 -15.914 1 93.38 246 SER A N 1
ATOM 1905 C CA . SER A 1 246 ? -15.023 -27.859 -15.82 1 93.38 246 SER A CA 1
ATOM 1906 C C . SER A 1 246 ? -14.656 -26.625 -16.641 1 93.38 246 SER A C 1
ATOM 1908 O O . SER A 1 246 ? -15.492 -26.094 -17.375 1 93.38 246 SER A O 1
ATOM 1910 N N . ARG A 1 247 ? -13.453 -26.25 -16.5 1 90 247 ARG A N 1
ATOM 1911 C CA . ARG A 1 247 ? -13.031 -25.047 -17.234 1 90 247 ARG A CA 1
ATOM 1912 C C . ARG A 1 247 ? -13.008 -25.297 -18.734 1 90 247 ARG A C 1
ATOM 1914 O O . ARG A 1 247 ? -13.422 -24.438 -19.516 1 90 247 ARG A O 1
ATOM 1921 N N . ARG A 1 248 ? -12.523 -26.391 -19.156 1 88.56 248 ARG A N 1
ATOM 1922 C CA . ARG A 1 248 ? -12.469 -26.75 -20.562 1 88.56 248 ARG A CA 1
ATOM 1923 C C . ARG A 1 248 ? -13.852 -26.719 -21.203 1 88.56 248 ARG A C 1
ATOM 1925 O O . ARG A 1 248 ? -14 -26.359 -22.375 1 88.56 248 ARG A O 1
ATOM 1932 N N . SER A 1 249 ? -14.758 -27 -20.453 1 87.25 249 SER A N 1
ATOM 1933 C CA . SER A 1 249 ? -16.125 -27.047 -20.953 1 87.25 249 SER A CA 1
ATOM 1934 C C . SER A 1 249 ? -16.688 -25.641 -21.156 1 87.25 249 SER A C 1
ATOM 1936 O O . SER A 1 249 ? -17.641 -25.438 -21.906 1 87.25 249 SER A O 1
ATOM 1938 N N . GLN A 1 250 ? -16.078 -24.719 -20.531 1 84 250 GLN A N 1
ATOM 1939 C CA . GLN A 1 250 ? -16.594 -23.344 -20.547 1 84 250 GLN A CA 1
ATOM 1940 C C . GLN A 1 250 ? -15.883 -22.5 -21.594 1 84 250 GLN A C 1
ATOM 1942 O O . GLN A 1 250 ? -16.375 -21.438 -21.984 1 84 250 GLN A O 1
ATOM 1947 N N . VAL A 1 251 ? -14.711 -22.891 -21.938 1 78.75 251 VAL A N 1
ATOM 1948 C CA . VAL A 1 251 ? -13.914 -22 -22.781 1 78.75 251 VAL A CA 1
ATOM 1949 C C . VAL A 1 251 ? -13.664 -22.672 -24.125 1 78.75 251 VAL A C 1
ATOM 1951 O O . VAL A 1 251 ? -13.438 -23.891 -24.203 1 78.75 251 VAL A O 1
ATOM 1954 N N . LYS A 1 252 ? -13.797 -21.922 -25.172 1 69.25 252 LYS A N 1
ATOM 1955 C CA . LYS A 1 252 ? -13.641 -22.406 -26.547 1 69.25 252 LYS A CA 1
ATOM 1956 C C . LYS A 1 252 ? -12.164 -22.469 -26.938 1 69.25 252 LYS A C 1
ATOM 1958 O O . LYS A 1 252 ? -11.742 -23.391 -27.625 1 69.25 252 LYS A O 1
ATOM 1963 N N . LYS A 1 253 ? -11.414 -21.5 -26.547 1 67.81 253 LYS A N 1
ATOM 1964 C CA . LYS A 1 253 ? -10.023 -21.406 -26.969 1 67.81 253 LYS A CA 1
ATOM 1965 C C . LYS A 1 253 ? -9.102 -22.156 -26.016 1 67.81 253 LYS A C 1
ATOM 1967 O O . LYS A 1 253 ? -9.211 -22.016 -24.797 1 67.81 253 LYS A O 1
ATOM 1972 N N . HIS A 1 254 ? -8.234 -23.141 -26.719 1 78.06 254 HIS A N 1
ATOM 1973 C CA . HIS A 1 254 ? -7.277 -23.922 -25.938 1 78.06 254 HIS A CA 1
ATOM 1974 C C . HIS A 1 254 ? -5.859 -23.75 -26.469 1 78.06 254 HIS A C 1
ATOM 1976 O O . HIS A 1 254 ? -5.66 -23.516 -27.656 1 78.06 254 HIS A O 1
ATOM 1982 N N . PHE A 1 255 ? -4.984 -23.812 -25.516 1 89.25 255 PHE A N 1
ATOM 1983 C CA . PHE A 1 255 ? -3.574 -23.828 -25.875 1 89.25 255 PHE A CA 1
ATOM 1984 C C . PHE A 1 255 ? -3.205 -25.172 -26.516 1 89.25 255 PHE A C 1
ATOM 1986 O O . PHE A 1 255 ? -3.779 -26.203 -26.172 1 89.25 255 PHE A O 1
ATOM 1993 N N . PRO A 1 256 ? -2.285 -25.109 -27.438 1 93.44 256 PRO A N 1
ATOM 1994 C CA . PRO A 1 256 ? -1.89 -26.359 -28.094 1 93.44 256 PRO A CA 1
ATOM 1995 C C . PRO A 1 256 ? -1.285 -27.375 -27.125 1 93.44 256 PRO A C 1
ATOM 1997 O O . PRO A 1 256 ? -1.391 -28.578 -27.344 1 93.44 256 PRO A O 1
ATOM 2000 N N . TYR A 1 257 ? -0.625 -26.906 -26.125 1 97.25 257 TYR A N 1
ATOM 2001 C CA . TYR A 1 257 ? 0.004 -27.75 -25.125 1 97.25 257 TYR A CA 1
ATOM 2002 C C . TYR A 1 257 ? -0.535 -27.438 -23.734 1 97.25 257 TYR A C 1
ATOM 2004 O O . TYR A 1 257 ? -1.144 -26.391 -23.516 1 97.25 257 TYR A O 1
ATOM 2012 N N . TYR A 1 258 ? -0.446 -28.438 -22.828 1 97.12 258 TYR A N 1
ATOM 2013 C CA . TYR A 1 258 ? -0.788 -28.25 -21.422 1 97.12 258 TYR A CA 1
ATOM 2014 C C . TYR A 1 258 ? 0.063 -27.141 -20.797 1 97.12 258 TYR A C 1
ATOM 2016 O O . TYR A 1 258 ? 1.264 -27.328 -20.578 1 97.12 258 TYR A O 1
ATOM 2024 N N . THR A 1 259 ? -0.517 -25.953 -20.562 1 96.94 259 THR A N 1
ATOM 2025 C CA . THR A 1 259 ? 0.197 -24.766 -20.141 1 96.94 259 THR A CA 1
ATOM 2026 C C . THR A 1 259 ? -0.195 -24.359 -18.719 1 96.94 259 THR A C 1
ATOM 2028 O O . THR A 1 259 ? -1.292 -23.844 -18.5 1 96.94 259 THR A O 1
ATOM 2031 N N . MET A 1 260 ? 0.653 -24.625 -17.812 1 97.81 260 MET A N 1
ATOM 2032 C CA . MET A 1 260 ? 0.452 -24.344 -16.391 1 97.81 260 MET A CA 1
ATOM 2033 C C . MET A 1 260 ? 1.563 -23.453 -15.844 1 97.81 260 MET A C 1
ATOM 2035 O O . MET A 1 260 ? 2.484 -23.938 -15.188 1 97.81 260 MET A O 1
ATOM 2039 N N . CYS A 1 261 ? 1.428 -22.172 -15.984 1 98.19 261 CYS A N 1
ATOM 2040 C CA . CYS A 1 261 ? 2.48 -21.188 -15.805 1 98.19 261 CYS A CA 1
ATOM 2041 C C . CYS A 1 261 ? 3.031 -21.219 -14.383 1 98.19 261 CYS A C 1
ATOM 2043 O O . CYS A 1 261 ? 4.234 -21.406 -14.188 1 98.19 261 CYS A O 1
ATOM 2045 N N . ASP A 1 262 ? 2.166 -21.141 -13.43 1 98.75 262 ASP A N 1
ATOM 2046 C CA . ASP A 1 262 ? 2.602 -21.078 -12.039 1 98.75 262 ASP A CA 1
ATOM 2047 C C . ASP A 1 262 ? 3.277 -22.391 -11.625 1 98.75 262 ASP A C 1
ATOM 2049 O O . ASP A 1 262 ? 4.215 -22.375 -10.828 1 98.75 262 ASP A O 1
ATOM 2053 N N . ALA A 1 263 ? 2.822 -23.516 -12.18 1 98.88 263 ALA A N 1
ATOM 2054 C CA . ALA A 1 263 ? 3.428 -24.812 -11.875 1 98.88 263 ALA A CA 1
ATOM 2055 C C . ALA A 1 263 ? 4.836 -24.906 -12.461 1 98.88 263 ALA A C 1
ATOM 2057 O O . ALA A 1 263 ? 5.715 -25.531 -11.867 1 98.88 263 ALA A O 1
ATOM 2058 N N . PHE A 1 264 ? 5.027 -24.281 -13.672 1 98.88 264 PHE A N 1
ATOM 2059 C CA . PHE A 1 264 ? 6.363 -24.266 -14.25 1 98.88 264 PHE A CA 1
ATOM 2060 C C . PHE A 1 264 ? 7.348 -23.562 -13.328 1 98.88 264 PHE A C 1
ATOM 2062 O O . PHE A 1 264 ? 8.469 -24.031 -13.125 1 98.88 264 PHE A O 1
ATOM 2069 N N . LEU A 1 265 ? 6.922 -22.438 -12.742 1 98.94 265 LEU A N 1
ATOM 2070 C CA . LEU A 1 265 ? 7.801 -21.734 -11.805 1 98.94 265 LEU A CA 1
ATOM 2071 C C . LEU A 1 265 ? 8.094 -22.609 -10.586 1 98.94 265 LEU A C 1
ATOM 2073 O O . LEU A 1 265 ? 9.242 -22.672 -10.133 1 98.94 265 LEU A O 1
ATOM 2077 N N . ALA A 1 266 ? 7.043 -23.266 -10.016 1 98.88 266 ALA A N 1
ATOM 2078 C CA . ALA A 1 266 ? 7.25 -24.156 -8.883 1 98.88 266 ALA A CA 1
ATOM 2079 C C . ALA A 1 266 ? 8.297 -25.219 -9.203 1 98.88 266 ALA A C 1
ATOM 2081 O O . ALA A 1 266 ? 9.164 -25.516 -8.375 1 98.88 266 ALA A O 1
ATOM 2082 N N . GLY A 1 267 ? 8.203 -25.797 -10.445 1 98.88 267 GLY A N 1
ATOM 2083 C CA . GLY A 1 267 ? 9.203 -26.781 -10.867 1 98.88 267 GLY A CA 1
ATOM 2084 C C . GLY A 1 267 ? 10.609 -26.203 -10.891 1 98.88 267 GLY A C 1
ATOM 2085 O O . GLY A 1 267 ? 11.555 -26.859 -10.422 1 98.88 267 GLY A O 1
ATOM 2086 N N . ILE A 1 268 ? 10.734 -25 -11.383 1 98.81 268 ILE A N 1
ATOM 2087 C CA . ILE A 1 268 ? 12.031 -24.344 -11.508 1 98.81 268 ILE A CA 1
ATOM 2088 C C . ILE A 1 268 ? 12.602 -24.047 -10.117 1 98.81 268 ILE A C 1
ATOM 2090 O O . ILE A 1 268 ? 13.805 -24.172 -9.891 1 98.81 268 ILE A O 1
ATOM 2094 N N . VAL A 1 269 ? 11.75 -23.688 -9.164 1 98.75 269 VAL A N 1
ATOM 2095 C CA . VAL A 1 269 ? 12.156 -23.438 -7.789 1 98.75 269 VAL A CA 1
ATOM 2096 C C . VAL A 1 269 ? 12.758 -24.703 -7.188 1 98.75 269 VAL A C 1
ATOM 2098 O O . VAL A 1 269 ? 13.789 -24.656 -6.516 1 98.75 269 VAL A O 1
ATOM 2101 N N . LEU A 1 270 ? 12.188 -25.859 -7.469 1 98.69 270 LEU A N 1
ATOM 2102 C CA . LEU A 1 270 ? 12.586 -27.125 -6.871 1 98.69 270 LEU A CA 1
ATOM 2103 C C . LEU A 1 270 ? 13.789 -27.719 -7.602 1 98.69 270 LEU A C 1
ATOM 2105 O O . LEU A 1 270 ? 14.641 -28.359 -6.988 1 98.69 270 LEU A O 1
ATOM 2109 N N . ILE A 1 271 ? 13.766 -27.547 -8.922 1 98.62 271 ILE A N 1
ATOM 2110 C CA . ILE A 1 271 ? 14.82 -28.062 -9.789 1 98.62 271 ILE A CA 1
ATOM 2111 C C . ILE A 1 271 ? 15.352 -26.938 -10.68 1 98.62 271 ILE A C 1
ATOM 2113 O O . ILE A 1 271 ? 15 -26.844 -11.852 1 98.62 271 ILE A O 1
ATOM 2117 N N . PRO A 1 272 ? 16.281 -26.188 -10.172 1 98.56 272 PRO A N 1
ATOM 2118 C CA . PRO A 1 272 ? 16.719 -24.969 -10.875 1 98.56 272 PRO A CA 1
ATOM 2119 C C . PRO A 1 272 ? 17.203 -25.266 -12.297 1 98.56 272 PRO A C 1
ATOM 2121 O O . PRO A 1 272 ? 16.922 -24.5 -13.219 1 98.56 272 PRO A O 1
ATOM 2124 N N . HIS A 1 273 ? 17.797 -26.344 -12.555 1 98.19 273 HIS A N 1
ATOM 2125 C CA . HIS A 1 273 ? 18.359 -26.625 -13.875 1 98.19 273 HIS A CA 1
ATOM 2126 C C . HIS A 1 273 ? 17.266 -27 -14.875 1 98.19 273 HIS A C 1
ATOM 2128 O O . HIS A 1 273 ? 17.547 -27.172 -16.062 1 98.19 273 HIS A O 1
ATOM 2134 N N . MET A 1 274 ? 16.031 -27.078 -14.383 1 98.62 274 MET A N 1
ATOM 2135 C CA . MET A 1 274 ? 14.898 -27.156 -15.305 1 98.62 274 MET A CA 1
ATOM 2136 C C . MET A 1 274 ? 14.82 -25.906 -16.188 1 98.62 274 MET A C 1
ATOM 2138 O O . MET A 1 274 ? 14.398 -25.984 -17.344 1 98.62 274 MET A O 1
ATOM 2142 N N . ALA A 1 275 ? 15.195 -24.75 -15.609 1 98.69 275 ALA A N 1
ATOM 2143 C CA . ALA A 1 275 ? 15.227 -23.5 -16.359 1 98.69 275 ALA A CA 1
ATOM 2144 C C . ALA A 1 275 ? 16.375 -23.5 -17.375 1 98.69 275 ALA A C 1
ATOM 2146 O O . ALA A 1 275 ? 17.469 -23.969 -17.062 1 98.69 275 ALA A O 1
ATOM 2147 N N . LYS A 1 276 ? 16.062 -23.016 -18.531 1 97.56 276 LYS A N 1
ATOM 2148 C CA . LYS A 1 276 ? 17.047 -22.922 -19.609 1 97.56 276 LYS A CA 1
ATOM 2149 C C . LYS A 1 276 ? 17.172 -21.484 -20.125 1 97.56 276 LYS A C 1
ATOM 2151 O O . LYS A 1 276 ? 16.203 -20.734 -20.094 1 97.56 276 LYS A O 1
ATOM 2156 N N . ASN A 1 277 ? 18.391 -21.141 -20.562 1 96.88 277 ASN A N 1
ATOM 2157 C CA . ASN A 1 277 ? 18.656 -19.828 -21.156 1 96.88 277 ASN A CA 1
ATOM 2158 C C . ASN A 1 277 ? 18.234 -18.688 -20.234 1 96.88 277 ASN A C 1
ATOM 2160 O O . ASN A 1 277 ? 17.438 -17.844 -20.609 1 96.88 277 ASN A O 1
ATOM 2164 N N . VAL A 1 278 ? 18.844 -18.719 -19.031 1 97.94 278 VAL A N 1
ATOM 2165 C CA . VAL A 1 278 ? 18.562 -17.688 -18.031 1 97.94 278 VAL A CA 1
ATOM 2166 C C . VAL A 1 278 ? 19.594 -16.562 -18.156 1 97.94 278 VAL A C 1
ATOM 2168 O O . VAL A 1 278 ? 20.797 -16.812 -18.078 1 97.94 278 VAL A O 1
ATOM 2171 N N . VAL A 1 279 ? 19.047 -15.344 -18.344 1 95.62 279 VAL A N 1
ATOM 2172 C CA . VAL A 1 279 ? 19.938 -14.219 -18.625 1 95.62 279 VAL A CA 1
ATOM 2173 C C . VAL A 1 279 ? 19.594 -13.047 -17.734 1 95.62 279 VAL A C 1
ATOM 2175 O O . VAL A 1 279 ? 18.406 -12.797 -17.453 1 95.62 279 VAL A O 1
ATOM 2178 N N . LEU A 1 280 ? 20.609 -12.328 -17.297 1 95.12 280 LEU A N 1
ATOM 2179 C CA . LEU A 1 280 ? 20.438 -11.141 -16.469 1 95.12 280 LEU A CA 1
ATOM 2180 C C . LEU A 1 280 ? 19.953 -9.961 -17.297 1 95.12 280 LEU A C 1
ATOM 2182 O O . LEU A 1 280 ? 20.438 -9.719 -18.391 1 95.12 280 LEU A O 1
ATOM 2186 N N . TRP A 1 281 ? 18.906 -9.258 -16.781 1 94.25 281 TRP A N 1
ATOM 2187 C CA . TRP A 1 281 ? 18.344 -8.07 -17.406 1 94.25 281 TRP A CA 1
ATOM 2188 C C . TRP A 1 281 ? 17.984 -7.02 -16.359 1 94.25 281 TRP A C 1
ATOM 2190 O O . TRP A 1 281 ? 17.844 -7.332 -15.18 1 94.25 281 TRP A O 1
ATOM 2200 N N . HIS A 1 282 ? 18.016 -5.805 -16.812 1 96 282 HIS A N 1
ATOM 2201 C CA . HIS A 1 282 ? 17.266 -4.801 -16.078 1 96 282 HIS A CA 1
ATOM 2202 C C . HIS A 1 282 ? 15.844 -4.672 -16.625 1 96 282 HIS A C 1
ATOM 2204 O O . HIS A 1 282 ? 15.656 -4.383 -17.797 1 96 282 HIS A O 1
ATOM 2210 N N . ALA A 1 283 ? 14.906 -4.91 -15.812 1 96.62 283 ALA A N 1
ATOM 2211 C CA . ALA A 1 283 ? 13.5 -4.84 -16.203 1 96.62 283 ALA A CA 1
ATOM 2212 C C . ALA A 1 283 ? 12.789 -3.697 -15.484 1 96.62 283 ALA A C 1
ATOM 2214 O O . ALA A 1 283 ? 13.125 -3.371 -14.344 1 96.62 283 ALA A O 1
ATOM 2215 N N . ASP A 1 284 ? 11.891 -3.098 -16.141 1 95.06 284 ASP A N 1
ATOM 2216 C CA . ASP A 1 284 ? 10.922 -2.156 -15.594 1 95.06 284 ASP A CA 1
ATOM 2217 C C . ASP A 1 284 ? 9.523 -2.422 -16.156 1 95.06 284 ASP A C 1
ATOM 2219 O O . ASP A 1 284 ? 9.312 -3.398 -16.875 1 95.06 284 ASP A O 1
ATOM 2223 N N . ILE A 1 285 ? 8.555 -1.629 -15.734 1 96.25 285 ILE A N 1
ATOM 2224 C CA . ILE A 1 285 ? 7.168 -1.842 -16.141 1 96.25 285 ILE A CA 1
ATOM 2225 C C . ILE A 1 285 ? 6.559 -0.52 -16.609 1 96.25 285 ILE A C 1
ATOM 2227 O O . ILE A 1 285 ? 6.812 0.529 -16.016 1 96.25 285 ILE A O 1
ATOM 2231 N N . GLU A 1 286 ? 5.809 -0.545 -17.688 1 95.25 286 GLU A N 1
ATOM 2232 C CA . GLU A 1 286 ? 5.117 0.641 -18.188 1 95.25 286 GLU A CA 1
ATOM 2233 C C . GLU A 1 286 ? 3.838 0.904 -17.391 1 95.25 286 GLU A C 1
ATOM 2235 O O . GLU A 1 286 ? 2.93 0.071 -17.375 1 95.25 286 GLU A O 1
ATOM 2240 N N . LEU A 1 287 ? 3.711 2.082 -16.797 1 93.19 287 LEU A N 1
ATOM 2241 C CA . LEU A 1 287 ? 2.576 2.383 -15.922 1 93.19 287 LEU A CA 1
ATOM 2242 C C . LEU A 1 287 ? 1.536 3.219 -16.656 1 93.19 287 LEU A C 1
ATOM 2244 O O . LEU A 1 287 ? 0.344 3.145 -16.359 1 93.19 287 LEU A O 1
ATOM 2248 N N . ASN A 1 288 ? 1.953 3.992 -17.625 1 89 288 ASN A N 1
ATOM 2249 C CA . ASN A 1 288 ? 1.074 5.055 -18.109 1 89 288 ASN A CA 1
ATOM 2250 C C . ASN A 1 288 ? 0.816 4.941 -19.609 1 89 288 ASN A C 1
ATOM 2252 O O . ASN A 1 288 ? 0.245 5.852 -20.219 1 89 288 ASN A O 1
ATOM 2256 N N . GLY A 1 289 ? 1.236 3.898 -20.203 1 88.69 289 GLY A N 1
ATOM 2257 C CA . GLY A 1 289 ? 1.011 3.74 -21.641 1 88.69 289 GLY A CA 1
ATOM 2258 C C . GLY A 1 289 ? -0.435 3.434 -21.984 1 88.69 289 GLY A C 1
ATOM 2259 O O . GLY A 1 289 ? -1.101 2.674 -21.266 1 88.69 289 GLY A O 1
ATOM 2260 N N . ASN A 1 290 ? -0.918 4.016 -23 1 83.44 290 ASN A N 1
ATOM 2261 C CA . ASN A 1 290 ? -2.287 3.758 -23.438 1 83.44 290 ASN A CA 1
ATOM 2262 C C . ASN A 1 290 ? -2.463 2.316 -23.906 1 83.44 290 ASN A C 1
ATOM 2264 O O . ASN A 1 290 ? -3.473 1.679 -23.594 1 83.44 290 ASN A O 1
ATOM 2268 N N . LYS A 1 291 ? -1.486 1.813 -24.578 1 85.69 291 LYS A N 1
ATOM 2269 C CA . LYS A 1 291 ? -1.554 0.458 -25.109 1 85.69 291 LYS A CA 1
ATOM 2270 C C . LYS A 1 291 ? -0.557 -0.462 -24.422 1 85.69 291 LYS A C 1
ATOM 2272 O O . LYS A 1 291 ? -0.652 -1.687 -24.516 1 85.69 291 LYS A O 1
ATOM 2277 N N . THR A 1 292 ? 0.307 0.136 -23.656 1 90.94 292 THR A N 1
ATOM 2278 C CA . THR A 1 292 ? 1.45 -0.643 -23.203 1 90.94 292 THR A CA 1
ATOM 2279 C C . THR A 1 292 ? 1.461 -0.739 -21.688 1 90.94 292 THR A C 1
ATOM 2281 O O . THR A 1 292 ? 2.432 -1.221 -21.094 1 90.94 292 THR A O 1
ATOM 2284 N N . ARG A 1 293 ? 0.444 -0.249 -21.031 1 92.44 293 ARG A N 1
ATOM 2285 C CA . ARG A 1 293 ? 0.373 -0.404 -19.578 1 92.44 293 ARG A CA 1
ATOM 2286 C C . ARG A 1 293 ? 0.553 -1.863 -19.172 1 92.44 293 ARG A C 1
ATOM 2288 O O . ARG A 1 293 ? -0.055 -2.756 -19.766 1 92.44 293 ARG A O 1
ATOM 2295 N N . GLY A 1 294 ? 1.462 -2.109 -18.25 1 94.12 294 GLY A N 1
ATOM 2296 C CA . GLY A 1 294 ? 1.7 -3.453 -17.75 1 94.12 294 GLY A CA 1
ATOM 2297 C C . GLY A 1 294 ? 2.729 -4.219 -18.547 1 94.12 294 GLY A C 1
ATOM 2298 O O . GLY A 1 294 ? 3.078 -5.352 -18.219 1 94.12 294 GLY A O 1
ATOM 2299 N N . GLN A 1 295 ? 3.229 -3.607 -19.641 1 94.88 295 GLN A N 1
ATOM 2300 C CA . GLN A 1 295 ? 4.281 -4.219 -20.438 1 94.88 295 GLN A CA 1
ATOM 2301 C C . GLN A 1 295 ? 5.633 -4.121 -19.75 1 94.88 295 GLN A C 1
ATOM 2303 O O . GLN A 1 295 ? 5.98 -3.072 -19.188 1 94.88 295 GLN A O 1
ATOM 2308 N N . VAL A 1 296 ? 6.305 -5.234 -19.688 1 96 296 VAL A N 1
ATOM 2309 C CA . VAL A 1 296 ? 7.668 -5.219 -19.172 1 96 296 VAL A CA 1
ATOM 2310 C C . VAL A 1 296 ? 8.594 -4.523 -20.156 1 96 296 VAL A C 1
ATOM 2312 O O . VAL A 1 296 ? 8.492 -4.742 -21.375 1 96 296 VAL A O 1
ATOM 2315 N N . VAL A 1 297 ? 9.492 -3.674 -19.641 1 93.69 297 VAL A N 1
ATOM 2316 C CA . VAL A 1 297 ? 10.516 -3 -20.422 1 93.69 297 VAL A CA 1
ATOM 2317 C C . VAL A 1 297 ? 11.898 -3.523 -20.031 1 93.69 297 VAL A C 1
ATOM 2319 O O . VAL A 1 297 ? 12.312 -3.393 -18.875 1 93.69 297 VAL A O 1
ATOM 2322 N N . LEU A 1 298 ? 12.586 -4.113 -21.016 1 92.88 298 LEU A N 1
ATOM 2323 C CA . LEU A 1 298 ? 13.922 -4.641 -20.781 1 92.88 298 LEU A CA 1
ATOM 2324 C C . LEU A 1 298 ? 14.984 -3.684 -21.328 1 92.88 298 LEU A C 1
ATOM 2326 O O . LEU A 1 298 ? 14.844 -3.16 -22.422 1 92.88 298 LEU A O 1
ATOM 2330 N N . ASP A 1 299 ? 15.969 -3.484 -20.516 1 91.56 299 ASP A N 1
ATOM 2331 C CA . ASP A 1 299 ? 17.031 -2.553 -20.859 1 91.56 299 ASP A CA 1
ATOM 2332 C C . ASP A 1 299 ? 18.141 -3.252 -21.656 1 91.56 299 ASP A C 1
ATOM 2334 O O . ASP A 1 299 ? 19.172 -3.633 -21.094 1 91.56 299 ASP A O 1
ATOM 2338 N N . HIS A 1 300 ? 17.969 -3.207 -22.938 1 83.06 300 HIS A N 1
ATOM 2339 C CA . HIS A 1 300 ? 18.953 -3.844 -23.812 1 83.06 300 HIS A CA 1
ATOM 2340 C C . HIS A 1 300 ? 20.203 -2.982 -23.953 1 83.06 300 HIS A C 1
ATOM 2342 O O . HIS A 1 300 ? 21.234 -3.449 -24.453 1 83.06 300 HIS A O 1
ATOM 2348 N N . LEU A 1 301 ? 20.062 -1.751 -23.5 1 82 301 LEU A N 1
ATOM 2349 C CA . LEU A 1 301 ? 21.203 -0.839 -23.594 1 82 301 LEU A CA 1
ATOM 2350 C C . LEU A 1 301 ? 22.109 -0.991 -22.391 1 82 301 LEU A C 1
ATOM 2352 O O . LEU A 1 301 ? 23.219 -0.428 -22.359 1 82 301 LEU A O 1
ATOM 2356 N N . LEU A 1 302 ? 21.719 -1.726 -21.438 1 83.19 302 LEU A N 1
ATOM 2357 C CA . LEU A 1 302 ? 22.5 -2.057 -20.25 1 83.19 302 LEU A CA 1
ATOM 2358 C C . LEU A 1 302 ? 22.891 -0.796 -19.484 1 83.19 302 LEU A C 1
ATOM 2360 O O . LEU A 1 302 ? 24.016 -0.682 -19 1 83.19 302 LEU A O 1
ATOM 2364 N N . SER A 1 303 ? 22.031 0.149 -19.422 1 86.88 303 SER A N 1
ATOM 2365 C CA . SER A 1 303 ? 22.25 1.426 -18.75 1 86.88 303 SER A CA 1
ATOM 2366 C C . SER A 1 303 ? 21.969 1.321 -17.25 1 86.88 303 SER A C 1
ATOM 2368 O O . SER A 1 303 ? 22.406 2.178 -16.484 1 86.88 303 SER A O 1
ATOM 2370 N N . ASN A 1 304 ? 21.312 0.31 -16.891 1 91 304 ASN A N 1
ATOM 2371 C CA . ASN A 1 304 ? 20.938 0.142 -15.5 1 91 304 ASN A CA 1
ATOM 2372 C C . ASN A 1 304 ? 21.422 -1.188 -14.938 1 91 304 ASN A C 1
ATOM 2374 O O . ASN A 1 304 ? 21.672 -2.131 -15.688 1 91 304 ASN A O 1
ATOM 2378 N N . LYS A 1 305 ? 21.594 -1.229 -13.641 1 93.31 305 LYS A N 1
ATOM 2379 C CA . LYS A 1 305 ? 21.969 -2.465 -12.961 1 93.31 305 LYS 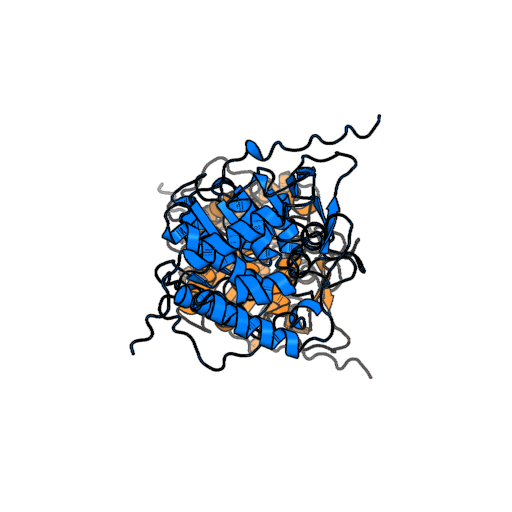A CA 1
ATOM 2380 C C . LYS A 1 305 ? 20.922 -3.549 -13.156 1 93.31 305 LYS A C 1
ATOM 2382 O O . LYS A 1 305 ? 19.719 -3.293 -13.008 1 93.31 305 LYS A O 1
ATOM 2387 N N . PRO A 1 306 ? 21.328 -4.742 -13.57 1 95.12 306 PRO A N 1
ATOM 2388 C CA . PRO A 1 306 ? 20.359 -5.836 -13.711 1 95.12 306 PRO A CA 1
ATOM 2389 C C . PRO A 1 306 ? 19.594 -6.113 -12.422 1 95.12 306 PRO A C 1
ATOM 2391 O O . PRO A 1 306 ? 20.156 -6.027 -11.328 1 95.12 306 PRO A O 1
ATOM 2394 N N . ASN A 1 307 ? 18.281 -6.445 -12.594 1 97.06 307 ASN A N 1
ATOM 2395 C CA . ASN A 1 307 ? 17.453 -6.703 -11.422 1 97.06 307 ASN A CA 1
ATOM 2396 C C . ASN A 1 307 ? 16.609 -7.961 -11.594 1 97.06 307 ASN A C 1
ATOM 2398 O O . ASN A 1 307 ? 15.852 -8.336 -10.695 1 97.06 307 ASN A O 1
ATOM 2402 N N . VAL A 1 308 ? 16.766 -8.656 -12.75 1 97.69 308 VAL A N 1
ATOM 2403 C CA . VAL A 1 308 ? 16.016 -9.898 -12.938 1 97.69 308 VAL A CA 1
ATOM 2404 C C . VAL A 1 308 ? 16.906 -10.953 -13.586 1 97.69 308 VAL A C 1
ATOM 2406 O O . VAL A 1 308 ? 17.75 -10.625 -14.438 1 97.69 308 VAL A O 1
ATOM 2409 N N . ASN A 1 309 ? 16.844 -12.117 -13.125 1 98.06 309 ASN A N 1
ATOM 2410 C CA . ASN A 1 309 ? 17.219 -13.312 -13.875 1 98.06 309 ASN A CA 1
ATOM 2411 C C . ASN A 1 309 ? 16.078 -13.812 -14.758 1 98.06 309 ASN A C 1
ATOM 2413 O O . ASN A 1 309 ? 15.188 -14.516 -14.281 1 98.06 309 ASN A O 1
ATOM 2417 N N . LEU A 1 310 ? 16.125 -13.445 -16.016 1 98 310 LEU A N 1
ATOM 2418 C CA . LEU A 1 310 ? 15.023 -13.734 -16.922 1 98 310 LEU A CA 1
ATOM 2419 C C . LEU A 1 310 ? 15.125 -15.164 -17.453 1 98 310 LEU A C 1
ATOM 2421 O O . LEU A 1 310 ? 16.109 -15.523 -18.094 1 98 310 LEU A O 1
ATOM 2425 N N . ILE A 1 311 ? 14.141 -15.945 -17.203 1 98.56 311 ILE A N 1
ATOM 2426 C CA . ILE A 1 311 ? 14.086 -17.344 -17.625 1 98.56 311 ILE A CA 1
ATOM 2427 C C . ILE A 1 311 ? 13.414 -17.438 -19 1 98.56 311 ILE A C 1
ATOM 2429 O O . ILE A 1 311 ? 12.211 -17.188 -19.125 1 98.56 311 ILE A O 1
ATOM 2433 N N . HIS A 1 312 ? 14.078 -17.922 -19.969 1 97.69 312 HIS A N 1
ATOM 2434 C CA . HIS A 1 312 ? 13.57 -17.859 -21.328 1 97.69 312 HIS A CA 1
ATOM 2435 C C . HIS A 1 312 ? 12.883 -19.156 -21.719 1 97.69 312 HIS A C 1
ATOM 2437 O O . HIS A 1 312 ? 12.078 -19.188 -22.656 1 97.69 312 HIS A O 1
ATOM 2443 N N . SER A 1 313 ? 13.281 -20.219 -21.094 1 97.94 313 SER A N 1
ATOM 2444 C CA . SER A 1 313 ? 12.672 -21.516 -21.391 1 97.94 313 SER A CA 1
ATOM 2445 C C . SER A 1 313 ? 12.891 -22.5 -20.25 1 97.94 313 SER A C 1
ATOM 2447 O O . SER A 1 313 ? 13.477 -22.141 -19.219 1 97.94 313 SER A O 1
ATOM 2449 N N . PHE A 1 314 ? 12.336 -23.672 -20.391 1 98.56 314 PHE A N 1
ATOM 2450 C CA . PHE A 1 314 ? 12.5 -24.734 -19.391 1 98.56 314 PHE A CA 1
ATOM 2451 C C . PHE A 1 314 ? 12.359 -26.109 -20.031 1 98.56 314 PHE A C 1
ATOM 2453 O O . PHE A 1 314 ? 11.953 -26.219 -21.188 1 98.56 314 PHE A O 1
ATOM 2460 N N . ASP A 1 315 ? 12.719 -27.125 -19.344 1 98.75 315 ASP A N 1
ATOM 2461 C CA . ASP A 1 315 ? 12.68 -28.516 -19.797 1 98.75 315 ASP A CA 1
ATOM 2462 C C . ASP A 1 315 ? 11.359 -29.188 -19.422 1 98.75 315 ASP A C 1
ATOM 2464 O O . ASP A 1 315 ? 11.156 -29.578 -18.281 1 98.75 315 ASP A O 1
ATOM 2468 N N . SER A 1 316 ? 10.539 -29.438 -20.438 1 98.69 316 SER A N 1
ATOM 2469 C CA . SER A 1 316 ? 9.211 -30 -20.219 1 98.69 316 SER A CA 1
ATOM 2470 C C . SER A 1 316 ? 9.297 -31.438 -19.703 1 98.69 316 SER A C 1
ATOM 2472 O O . SER A 1 316 ? 8.43 -31.875 -18.938 1 98.69 316 SER A O 1
ATOM 2474 N N . GLU A 1 317 ? 10.281 -32.125 -20.109 1 98.69 317 GLU A N 1
ATOM 2475 C CA . GLU A 1 317 ? 10.398 -33.531 -19.672 1 98.69 317 GLU A CA 1
ATOM 2476 C C . GLU A 1 317 ? 10.75 -33.625 -18.203 1 98.69 317 GLU A C 1
ATOM 2478 O O . GLU A 1 317 ? 10.211 -34.469 -17.484 1 98.69 317 GLU A O 1
ATOM 2483 N N . ILE A 1 318 ? 11.648 -32.75 -17.797 1 98.62 318 ILE A N 1
ATOM 2484 C CA . ILE A 1 318 ? 11.945 -32.688 -16.359 1 98.62 318 ILE A CA 1
ATOM 2485 C C . ILE A 1 318 ? 10.68 -32.375 -15.578 1 98.62 318 ILE A C 1
ATOM 2487 O O . ILE A 1 318 ? 10.422 -32.969 -14.531 1 98.62 318 ILE A O 1
ATOM 2491 N N . PHE A 1 319 ? 9.914 -31.516 -16.078 1 98.81 319 PHE A N 1
ATOM 2492 C CA . PHE A 1 319 ? 8.688 -31.109 -15.414 1 98.81 319 PHE A CA 1
ATOM 2493 C C . PHE A 1 319 ? 7.703 -32.281 -15.328 1 98.81 319 PHE A C 1
ATOM 2495 O O . PHE A 1 319 ? 7.051 -32.469 -14.297 1 98.81 319 PHE A O 1
ATOM 2502 N N . LYS A 1 320 ? 7.547 -33.031 -16.406 1 98.75 320 LYS A N 1
ATOM 2503 C CA . LYS A 1 320 ? 6.66 -34.188 -16.406 1 98.75 320 LYS A CA 1
ATOM 2504 C C . LYS A 1 320 ? 7.047 -35.188 -15.289 1 98.75 320 LYS A C 1
ATOM 2506 O O . LYS A 1 320 ? 6.184 -35.656 -14.562 1 98.75 320 LYS A O 1
ATOM 2511 N N . GLU A 1 321 ? 8.289 -35.406 -15.211 1 98.69 321 GLU A N 1
ATOM 2512 C CA . GLU A 1 321 ? 8.781 -36.312 -14.18 1 98.69 321 GLU A CA 1
ATOM 2513 C C . GLU A 1 321 ? 8.492 -35.75 -12.781 1 98.69 321 GLU A C 1
ATOM 2515 O O . GLU A 1 321 ? 8.109 -36.5 -11.883 1 98.69 321 GLU A O 1
ATOM 2520 N N . LEU A 1 322 ? 8.711 -34.531 -12.648 1 98.44 322 LEU A N 1
ATOM 2521 C CA . LEU A 1 322 ? 8.438 -33.844 -11.383 1 98.44 322 LEU A CA 1
ATOM 2522 C C . LEU A 1 322 ? 6.969 -34 -10.992 1 98.44 322 LEU A C 1
ATOM 2524 O O . LEU A 1 322 ? 6.652 -34.25 -9.828 1 98.44 322 LEU A O 1
ATOM 2528 N N . LEU A 1 323 ? 6.062 -33.844 -11.938 1 98.62 323 LEU A N 1
ATOM 2529 C CA . LEU A 1 323 ? 4.629 -33.969 -11.688 1 98.62 323 LEU A CA 1
ATOM 2530 C C . LEU A 1 323 ? 4.27 -35.375 -11.211 1 98.62 323 LEU A C 1
ATOM 2532 O O . LEU A 1 323 ? 3.533 -35.531 -10.234 1 98.62 323 LEU A O 1
ATOM 2536 N N . LEU A 1 324 ? 4.82 -36.312 -11.938 1 98.44 324 LEU A N 1
ATOM 2537 C CA . LEU A 1 324 ? 4.531 -37.719 -11.594 1 98.44 324 LEU A CA 1
ATOM 2538 C C . LEU A 1 324 ? 5.023 -38.031 -10.188 1 98.44 324 LEU A C 1
ATOM 2540 O O . LEU A 1 324 ? 4.309 -38.656 -9.398 1 98.44 324 LEU A O 1
ATOM 2544 N N . ASN A 1 325 ? 6.207 -37.562 -9.859 1 98.06 325 ASN A N 1
ATOM 2545 C CA . ASN A 1 325 ? 6.758 -37.812 -8.523 1 98.06 325 ASN A CA 1
ATOM 2546 C C . ASN A 1 325 ? 5.934 -37.094 -7.449 1 98.06 325 ASN A C 1
ATOM 2548 O O . ASN A 1 325 ? 5.699 -37.656 -6.375 1 98.06 325 ASN A O 1
ATOM 2552 N N . ALA A 1 326 ? 5.52 -35.906 -7.715 1 98.25 326 ALA A N 1
ATOM 2553 C CA . ALA A 1 326 ? 4.785 -35.094 -6.742 1 98.25 326 ALA A CA 1
ATOM 2554 C C . ALA A 1 326 ? 3.457 -35.75 -6.379 1 98.25 326 ALA A C 1
ATOM 2556 O O . ALA A 1 326 ? 3.16 -35.938 -5.199 1 98.25 326 ALA A O 1
ATOM 2557 N N . VAL A 1 327 ? 2.656 -36.094 -7.379 1 98.06 327 VAL A N 1
ATOM 2558 C CA . VAL A 1 327 ? 1.322 -36.594 -7.102 1 98.06 327 VAL A CA 1
ATOM 2559 C C . VAL A 1 327 ? 1.43 -37.969 -6.414 1 98.06 327 VAL A C 1
ATOM 2561 O O . VAL A 1 327 ? 0.583 -38.312 -5.59 1 98.06 327 VAL A O 1
ATOM 2564 N N . ASN A 1 328 ? 2.445 -38.688 -6.703 1 96.81 328 ASN A N 1
ATOM 2565 C CA . ASN A 1 328 ? 2.604 -40.031 -6.129 1 96.81 328 ASN A CA 1
ATOM 2566 C C . ASN A 1 328 ? 3.123 -39.969 -4.695 1 96.81 328 ASN A C 1
ATOM 2568 O O . ASN A 1 328 ? 3.158 -40.969 -3.998 1 96.81 328 ASN A O 1
ATOM 2572 N N . THR A 1 329 ? 3.543 -38.844 -4.254 1 96.31 329 THR A N 1
ATOM 2573 C CA . THR A 1 329 ? 3.996 -38.625 -2.881 1 96.31 329 THR A CA 1
ATOM 2574 C C . THR A 1 329 ? 2.828 -38.75 -1.904 1 96.31 329 THR A C 1
ATOM 2576 O O . THR A 1 329 ? 3.01 -39.156 -0.753 1 96.31 329 THR A O 1
ATOM 2579 N N . PHE A 1 330 ? 1.653 -38.375 -2.33 1 94.69 330 PHE A N 1
ATOM 2580 C CA . PHE A 1 330 ? 0.5 -38.281 -1.441 1 94.69 330 PHE A CA 1
ATOM 2581 C C . PHE A 1 330 ? -0.189 -39.656 -1.319 1 94.69 330 PHE A C 1
ATOM 2583 O O . PHE A 1 330 ? -0.022 -40.5 -2.178 1 94.69 330 PHE A O 1
ATOM 2590 N N . ARG A 1 331 ? -0.908 -39.812 -0.248 1 86.44 331 ARG A N 1
ATOM 2591 C CA . ARG A 1 331 ? -1.617 -41.062 0.018 1 86.44 331 ARG A CA 1
ATOM 2592 C C . ARG A 1 331 ? -2.855 -41.188 -0.862 1 86.44 331 ARG A C 1
ATOM 2594 O O . ARG A 1 331 ? -3.445 -40.188 -1.258 1 86.44 331 ARG A O 1
ATOM 2601 N N . SER A 1 332 ? -3.123 -42.406 -1.274 1 79.38 332 SER A N 1
ATOM 2602 C CA . SER A 1 332 ? -4.336 -42.688 -2.037 1 79.38 332 SER A CA 1
ATOM 2603 C C . SER A 1 332 ? -5.574 -42.625 -1.146 1 79.38 332 SER A C 1
ATOM 2605 O O . SER A 1 332 ? -5.465 -42.656 0.082 1 79.38 332 SER A O 1
ATOM 2607 N N . VAL A 1 333 ? -6.77 -42.156 -1.698 1 64.31 333 VAL A N 1
ATOM 2608 C CA . VAL A 1 333 ? -8.023 -42.25 -0.956 1 64.31 333 VAL A CA 1
ATOM 2609 C C . VAL A 1 333 ? -8.281 -43.688 -0.513 1 64.31 333 VAL A C 1
ATOM 2611 O O . VAL A 1 333 ? -8.148 -44.594 -1.309 1 64.31 333 VAL A O 1
ATOM 2614 N N . THR A 1 334 ? -7.84 -44.125 0.624 1 49.16 334 THR A N 1
ATOM 2615 C CA . THR A 1 334 ? -8.328 -45.406 1.067 1 49.16 334 THR A CA 1
ATOM 2616 C C . THR A 1 334 ? -9.828 -45.531 0.823 1 49.16 334 THR A C 1
ATOM 2618 O O . THR A 1 334 ? -10.617 -44.781 1.36 1 49.16 334 THR A O 1
ATOM 2621 N N . THR A 1 335 ? -10.242 -45.906 -0.337 1 39.16 335 THR A N 1
ATOM 2622 C CA . THR A 1 335 ? -11.617 -46.375 -0.447 1 39.16 335 THR A CA 1
ATOM 2623 C C . THR A 1 335 ? -11.953 -47.344 0.689 1 39.16 335 THR A C 1
ATOM 2625 O O . THR A 1 335 ? -11.305 -48.375 0.842 1 39.16 335 THR A O 1
ATOM 2628 N N . VAL A 1 336 ? -12.258 -46.906 1.875 1 35.53 336 VAL A N 1
ATOM 2629 C CA . VAL A 1 336 ? -12.914 -47.906 2.723 1 35.53 336 VAL A CA 1
ATOM 2630 C C . VAL A 1 336 ? -13.961 -48.656 1.909 1 35.53 336 VAL A C 1
ATOM 2632 O O . VAL A 1 336 ? -14.938 -48.062 1.441 1 35.53 336 VAL A O 1
ATOM 2635 N N . LEU A 1 337 ? -13.539 -49.719 1.258 1 27.91 337 LEU A N 1
ATOM 2636 C CA . LEU A 1 337 ? -14.578 -50.75 1.088 1 27.91 337 LEU A CA 1
ATOM 2637 C C . LEU A 1 337 ? -15.172 -51.156 2.434 1 27.91 337 LEU A C 1
ATOM 2639 O O . LEU A 1 337 ? -14.445 -51.281 3.42 1 27.91 337 LEU A O 1
ATOM 2643 N N . MET B 1 1 ? -28.422 24.953 -19.234 1 31.03 1 MET B N 1
ATOM 2644 C CA . MET B 1 1 ? -28.938 25.031 -17.875 1 31.03 1 MET B CA 1
ATOM 2645 C C . MET B 1 1 ? -27.875 25.562 -16.922 1 31.03 1 MET B C 1
ATOM 2647 O O . MET B 1 1 ? -26.688 25.203 -17.031 1 31.03 1 MET B O 1
ATOM 2651 N N . LEU B 1 2 ? -28.094 26.625 -16.375 1 37.22 2 LEU B N 1
ATOM 2652 C CA . LEU B 1 2 ? -27.234 27.344 -15.438 1 37.22 2 LEU B CA 1
ATOM 2653 C C . LEU B 1 2 ? -26.703 26.406 -14.367 1 37.22 2 LEU B C 1
ATOM 2655 O O . LEU B 1 2 ? -27.438 25.547 -13.867 1 37.22 2 LEU B O 1
ATOM 2659 N N . PRO B 1 3 ? -25.406 26.172 -14.375 1 42.25 3 PRO B N 1
ATOM 2660 C CA . PRO B 1 3 ? -24.922 25.219 -13.359 1 42.25 3 PRO B CA 1
ATOM 2661 C C . PRO B 1 3 ? -25.656 25.375 -12.023 1 42.25 3 PRO B C 1
ATOM 2663 O O . PRO B 1 3 ? -25.922 26.5 -11.586 1 42.25 3 PRO B O 1
ATOM 2666 N N . THR B 1 4 ? -26.797 24.734 -11.727 1 43.78 4 THR B N 1
ATOM 2667 C CA . THR B 1 4 ? -27.359 24.703 -10.391 1 43.78 4 THR B CA 1
ATOM 2668 C C . THR B 1 4 ? -26.312 25.016 -9.336 1 43.78 4 THR B C 1
ATOM 2670 O O . THR B 1 4 ? -25.25 24.375 -9.297 1 43.78 4 THR B O 1
ATOM 2673 N N . ALA B 1 5 ? -26.359 26.219 -9 1 48.31 5 ALA B N 1
ATOM 2674 C CA . ALA B 1 5 ? -25.453 26.719 -7.973 1 48.31 5 ALA B CA 1
ATOM 2675 C C . ALA B 1 5 ? -25.266 25.688 -6.852 1 48.31 5 ALA B C 1
ATOM 2677 O O . ALA B 1 5 ? -26.25 25.266 -6.234 1 48.31 5 ALA B O 1
ATOM 2678 N N . LYS B 1 6 ? -24.297 24.953 -6.797 1 68.12 6 LYS B N 1
ATOM 2679 C CA . LYS B 1 6 ? -24.062 24.031 -5.695 1 68.12 6 LYS B CA 1
ATOM 2680 C C . LYS B 1 6 ? -24.312 24.688 -4.352 1 68.12 6 LYS B C 1
ATOM 2682 O O . LYS B 1 6 ? -23.859 25.812 -4.105 1 68.12 6 LYS B O 1
ATOM 2687 N N . SER B 1 7 ? -25.172 24.266 -3.59 1 81.38 7 SER B N 1
ATOM 2688 C CA . SER B 1 7 ? -25.578 24.812 -2.299 1 81.38 7 SER B CA 1
ATOM 2689 C C . SER B 1 7 ? -24.438 24.734 -1.285 1 81.38 7 SER B C 1
ATOM 2691 O O . SER B 1 7 ? -23.75 23.719 -1.201 1 81.38 7 SER B O 1
ATOM 2693 N N . GLU B 1 8 ? -24.219 25.875 -0.604 1 91.75 8 GLU B N 1
ATOM 2694 C CA . GLU B 1 8 ? -23.219 26.016 0.459 1 91.75 8 GLU B CA 1
ATOM 2695 C C . GLU B 1 8 ? -23.656 25.25 1.713 1 91.75 8 GLU B C 1
ATOM 2697 O O . GLU B 1 8 ? -24.828 25.281 2.088 1 91.75 8 GLU B O 1
ATOM 2702 N N . ILE B 1 9 ? -22.688 24.547 2.289 1 95.38 9 ILE B N 1
ATOM 2703 C CA . ILE B 1 9 ? -22.922 23.844 3.551 1 95.38 9 ILE B CA 1
ATOM 2704 C C . ILE B 1 9 ? -23.016 24.859 4.688 1 95.38 9 ILE B C 1
ATOM 2706 O O . ILE B 1 9 ? -22.203 25.781 4.777 1 95.38 9 ILE B O 1
ATOM 2710 N N . LYS B 1 10 ? -24.094 24.797 5.566 1 94.44 10 LYS B N 1
ATOM 2711 C CA . LYS B 1 10 ? -24.234 25.641 6.75 1 94.44 10 LYS B CA 1
ATOM 2712 C C . LYS B 1 10 ? -23.297 25.172 7.867 1 94.44 10 LYS B C 1
ATOM 2714 O O . LYS B 1 10 ? -23.688 24.375 8.719 1 94.44 10 LYS B O 1
ATOM 2719 N N . MET B 1 11 ? -22.141 25.766 7.957 1 96.94 11 MET B N 1
ATOM 2720 C CA . MET B 1 11 ? -21.062 25.266 8.805 1 96.94 11 MET B CA 1
ATOM 2721 C C . MET B 1 11 ? -21.406 25.453 10.281 1 96.94 11 MET B C 1
ATOM 2723 O O . MET B 1 11 ? -20.828 24.781 11.141 1 96.94 11 MET B O 1
ATOM 2727 N N . HIS B 1 12 ? -22.297 26.375 10.594 1 95.62 12 HIS B N 1
ATOM 2728 C CA . HIS B 1 12 ? -22.734 26.578 11.977 1 95.62 12 HIS B CA 1
ATOM 2729 C C . HIS B 1 12 ? -23.469 25.344 12.5 1 95.62 12 HIS B C 1
ATOM 2731 O O . HIS B 1 12 ? -23.641 25.188 13.711 1 95.62 12 HIS B O 1
ATOM 2737 N N . GLU B 1 13 ? -23.875 24.5 11.609 1 95.88 13 GLU B N 1
ATOM 2738 C CA . GLU B 1 13 ? -24.625 23.312 11.984 1 95.88 13 GLU B CA 1
ATOM 2739 C C . GLU B 1 13 ? -23.703 22.078 12.055 1 95.88 13 GLU B C 1
ATOM 2741 O O . GLU B 1 13 ? -24.141 21 12.445 1 95.88 13 GLU B O 1
ATOM 2746 N N . VAL B 1 14 ? -22.484 22.266 11.656 1 96.38 14 VAL B N 1
ATOM 2747 C CA . VAL B 1 14 ? -21.531 21.172 11.672 1 96.38 14 VAL B CA 1
ATOM 2748 C C . VAL B 1 14 ? -20.891 21.062 13.055 1 96.38 14 VAL B C 1
ATOM 2750 O O . VAL B 1 14 ? -20.438 22.047 13.617 1 96.38 14 VAL B O 1
ATOM 2753 N N . GLU B 1 15 ? -20.922 19.891 13.594 1 96.31 15 GLU B N 1
ATOM 2754 C CA . GLU B 1 15 ? -20.359 19.656 14.922 1 96.31 15 GLU B CA 1
ATOM 2755 C C . GLU B 1 15 ? -18.891 19.25 14.828 1 96.31 15 GLU B C 1
ATOM 2757 O O . GLU B 1 15 ? -18.5 18.469 13.961 1 96.31 15 GLU B O 1
ATOM 2762 N N . ALA B 1 16 ? -18.094 19.812 15.727 1 97.44 16 ALA B N 1
ATOM 2763 C CA . ALA B 1 16 ? -16.688 19.438 15.82 1 97.44 16 ALA B CA 1
ATOM 2764 C C . ALA B 1 16 ? -16.547 18 16.297 1 97.44 16 ALA B C 1
ATOM 2766 O O . ALA B 1 16 ? -17.297 17.547 17.172 1 97.44 16 ALA B O 1
ATOM 2767 N N . PRO B 1 17 ? -15.602 17.297 15.773 1 97.69 17 PRO B N 1
ATOM 2768 C CA . PRO B 1 17 ? -15.375 15.945 16.297 1 97.69 17 PRO B CA 1
ATOM 2769 C C . PRO B 1 17 ? -14.82 15.953 17.719 1 97.69 17 PRO B C 1
ATOM 2771 O O . PRO B 1 17 ? -14.211 16.938 18.141 1 97.69 17 PRO B O 1
ATOM 2774 N N . ARG B 1 18 ? -14.969 14.836 18.438 1 98 18 ARG B N 1
ATOM 2775 C CA . ARG B 1 18 ? -14.508 14.711 19.812 1 98 18 ARG B CA 1
ATOM 2776 C C . ARG B 1 18 ? -13.242 13.859 19.891 1 98 18 ARG B C 1
ATOM 2778 O O . ARG B 1 18 ? -12.336 14.156 20.672 1 98 18 ARG B O 1
ATOM 2785 N N . ASN B 1 19 ? -13.234 12.727 19.156 1 98.81 19 ASN B N 1
ATOM 2786 C CA . ASN B 1 19 ? -12.109 11.797 19.109 1 98.81 19 ASN B CA 1
ATOM 2787 C C . ASN B 1 19 ? -11.398 11.844 17.75 1 98.81 19 ASN B C 1
ATOM 2789 O O . ASN B 1 19 ? -12.031 11.688 16.703 1 98.81 19 ASN B O 1
ATOM 2793 N N . ILE B 1 20 ? -10.07 12.094 17.844 1 98.94 20 ILE B N 1
ATOM 2794 C CA . ILE B 1 20 ? -9.398 12.266 16.562 1 98.94 20 ILE B CA 1
ATOM 2795 C C . ILE B 1 20 ? -8.078 11.492 16.562 1 98.94 20 ILE B C 1
ATOM 2797 O O . ILE B 1 20 ? -7.531 11.188 17.625 1 98.94 20 ILE B O 1
ATOM 2801 N N . ILE B 1 21 ? -7.625 11.047 15.422 1 98.94 21 ILE B N 1
ATOM 2802 C CA . ILE B 1 21 ? -6.242 10.727 15.094 1 98.94 21 ILE B CA 1
ATOM 2803 C C . ILE B 1 21 ? -5.672 11.797 14.164 1 98.94 21 ILE B C 1
ATOM 2805 O O . ILE B 1 21 ? -6.355 12.266 13.258 1 98.94 21 ILE B O 1
ATOM 2809 N N . VAL B 1 22 ? -4.461 12.227 14.43 1 98.94 22 VAL B N 1
ATOM 2810 C CA . VAL B 1 22 ? -3.803 13.203 13.562 1 98.94 22 VAL B CA 1
ATOM 2811 C C . VAL B 1 22 ? -2.67 12.523 12.789 1 98.94 22 VAL B C 1
ATOM 2813 O O . VAL B 1 22 ? -1.753 11.961 13.391 1 98.94 22 VAL B O 1
ATOM 2816 N N . ASP B 1 23 ? -2.771 12.484 11.492 1 98.94 23 ASP B N 1
ATOM 2817 C CA . ASP B 1 23 ? -1.728 12 10.594 1 98.94 23 ASP B CA 1
ATOM 2818 C C . ASP B 1 23 ? -0.928 13.164 10.008 1 98.94 23 ASP B C 1
ATOM 2820 O O . ASP B 1 23 ? -1.478 14 9.289 1 98.94 23 ASP B O 1
ATOM 2824 N N . CYS B 1 24 ? 0.395 13.227 10.305 1 98.75 24 CYS B N 1
ATOM 2825 C CA . CYS B 1 24 ? 1.083 14.461 9.953 1 98.75 24 CYS B CA 1
ATOM 2826 C C . CYS B 1 24 ? 2.502 14.18 9.469 1 98.75 24 CYS B C 1
ATOM 2828 O O . CYS B 1 24 ? 2.996 13.055 9.609 1 98.75 24 CYS B O 1
ATOM 2830 N N . ASP B 1 25 ? 3.119 15.117 8.797 1 98.06 25 ASP B N 1
ATOM 2831 C CA . ASP B 1 25 ? 4.496 15.039 8.32 1 98.06 25 ASP B CA 1
ATOM 2832 C C . ASP B 1 25 ? 5.355 16.141 8.938 1 98.06 25 ASP B C 1
ATOM 2834 O O . ASP B 1 25 ? 6.395 16.516 8.383 1 98.06 25 ASP B O 1
ATOM 2838 N N . ALA B 1 26 ? 4.887 16.703 9.969 1 95.88 26 ALA B N 1
ATOM 2839 C CA . ALA B 1 26 ? 5.453 17.531 11.031 1 95.88 26 ALA B CA 1
ATOM 2840 C C . ALA B 1 26 ? 6.426 18.562 10.469 1 95.88 26 ALA B C 1
ATOM 2842 O O . ALA B 1 26 ? 7.57 18.656 10.922 1 95.88 26 ALA B O 1
ATOM 2843 N N . GLY B 1 27 ? 6.004 19.359 9.602 1 95.81 27 GLY B N 1
ATOM 2844 C CA . GLY B 1 27 ? 6.641 20.641 9.312 1 95.81 27 GLY B CA 1
ATOM 2845 C C . GLY B 1 27 ? 6.277 21.734 10.297 1 95.81 27 GLY B C 1
ATOM 2846 O O . GLY B 1 27 ? 5.691 21.453 11.344 1 95.81 27 GLY B O 1
ATOM 2847 N N . ILE B 1 28 ? 6.664 22.938 10.008 1 96.62 28 ILE B N 1
ATOM 2848 C CA . ILE B 1 28 ? 6.457 24.062 10.906 1 96.62 28 ILE B CA 1
ATOM 2849 C C . ILE B 1 28 ? 4.961 24.312 11.102 1 96.62 28 ILE B C 1
ATOM 2851 O O . ILE B 1 28 ? 4.496 24.484 12.227 1 96.62 28 ILE B O 1
ATOM 2855 N N . ASP B 1 29 ? 4.203 24.25 10 1 97.06 29 ASP B N 1
ATOM 2856 C CA . ASP B 1 29 ? 2.775 24.516 10.141 1 97.06 29 ASP B CA 1
ATOM 2857 C C . ASP B 1 29 ? 2.055 23.312 10.75 1 97.06 29 ASP B C 1
ATOM 2859 O O . ASP B 1 29 ? 0.979 23.453 11.336 1 97.06 29 ASP B O 1
ATOM 2863 N N . ASP B 1 30 ? 2.613 22.047 10.648 1 98.44 30 ASP B N 1
ATOM 2864 C CA . ASP B 1 30 ? 2.098 20.922 11.406 1 98.44 30 ASP B CA 1
ATOM 2865 C C . ASP B 1 30 ? 2.246 21.156 12.906 1 98.44 30 ASP B C 1
ATOM 2867 O O . ASP B 1 30 ? 1.356 20.812 13.688 1 98.44 30 ASP B O 1
ATOM 2871 N N . ALA B 1 31 ? 3.42 21.672 13.305 1 98.69 31 ALA B N 1
ATOM 2872 C CA . ALA B 1 31 ? 3.662 21.922 14.719 1 98.69 31 ALA B CA 1
ATOM 2873 C C . ALA B 1 31 ? 2.594 22.844 15.297 1 98.69 31 ALA B C 1
ATOM 2875 O O . ALA B 1 31 ? 2.062 22.594 16.375 1 98.69 31 ALA B O 1
ATOM 2876 N N . LEU B 1 32 ? 2.307 23.891 14.602 1 98.81 32 LEU B N 1
ATOM 2877 C CA . LEU B 1 32 ? 1.283 24.828 15.062 1 98.81 32 LEU B CA 1
ATOM 2878 C C . LEU B 1 32 ? -0.083 24.141 15.109 1 98.81 32 LEU B C 1
ATOM 2880 O O . LEU B 1 32 ? -0.863 24.375 16.031 1 98.81 32 LEU B O 1
ATOM 2884 N N . ALA B 1 33 ? -0.387 23.312 14.078 1 98.94 33 ALA B N 1
ATOM 2885 C CA . ALA B 1 33 ? -1.633 22.562 14.078 1 98.94 33 ALA B CA 1
ATOM 2886 C C . ALA B 1 33 ? -1.726 21.656 15.312 1 98.94 33 ALA B C 1
ATOM 2888 O O . ALA B 1 33 ? -2.762 21.625 15.984 1 98.94 33 ALA B O 1
ATOM 2889 N N . LEU B 1 34 ? -0.64 20.969 15.625 1 98.94 34 LEU B N 1
ATOM 2890 C CA . LEU B 1 34 ? -0.606 20.094 16.797 1 98.94 34 LEU B CA 1
ATOM 2891 C C . LEU B 1 34 ? -0.8 20.891 18.078 1 98.94 34 LEU B C 1
ATOM 2893 O O . LEU B 1 34 ? -1.543 20.469 18.969 1 98.94 34 LEU B O 1
ATOM 2897 N N . ILE B 1 35 ? -0.143 22.062 18.219 1 98.81 35 ILE B N 1
ATOM 2898 C CA . ILE B 1 35 ? -0.264 22.891 19.422 1 98.81 35 ILE B CA 1
ATOM 2899 C C . ILE B 1 35 ? -1.729 23.25 19.641 1 98.81 35 ILE B C 1
ATOM 2901 O O . ILE B 1 35 ? -2.23 23.141 20.766 1 98.81 35 ILE B O 1
ATOM 2905 N N . ILE B 1 36 ? -2.443 23.609 18.562 1 98.69 36 ILE B N 1
ATOM 2906 C CA . ILE B 1 36 ? -3.854 23.969 18.625 1 98.69 36 ILE B CA 1
ATOM 2907 C C . ILE B 1 36 ? -4.676 22.766 19.109 1 98.69 36 ILE B C 1
ATOM 2909 O O . ILE B 1 36 ? -5.488 22.906 20.031 1 98.69 36 ILE B O 1
ATOM 2913 N N . LEU B 1 37 ? -4.461 21.625 18.516 1 98.88 37 LEU B N 1
ATOM 2914 C CA . LEU B 1 37 ? -5.223 20.422 18.844 1 98.88 37 LEU B CA 1
ATOM 2915 C C . LEU B 1 37 ? -4.898 19.922 20.25 1 98.88 37 LEU B C 1
ATOM 2917 O O . LEU B 1 37 ? -5.797 19.516 20.984 1 98.88 37 LEU B O 1
ATOM 2921 N N . LEU B 1 38 ? -3.625 20.016 20.656 1 98.81 38 LEU B N 1
ATOM 2922 C CA . LEU B 1 38 ? -3.186 19.547 21.969 1 98.81 38 LEU B CA 1
ATOM 2923 C C . LEU B 1 38 ? -3.746 20.422 23.078 1 98.81 38 LEU B C 1
ATOM 2925 O O . LEU B 1 38 ? -4.055 19.938 24.172 1 98.81 38 LEU B O 1
ATOM 2929 N N . ALA B 1 39 ? -3.826 21.75 22.812 1 98.62 39 ALA B N 1
ATOM 2930 C CA . ALA B 1 39 ? -4.457 22.641 23.797 1 98.62 39 ALA B CA 1
ATOM 2931 C C . ALA B 1 39 ? -5.879 22.203 24.109 1 98.62 39 ALA B C 1
ATOM 2933 O O . ALA B 1 39 ? -6.293 22.188 25.266 1 98.62 39 ALA B O 1
ATOM 2934 N N . ASN B 1 40 ? -6.594 21.797 23.062 1 98.25 40 ASN B N 1
ATOM 2935 C CA . ASN B 1 40 ? -7.973 21.344 23.25 1 98.25 40 ASN B CA 1
ATOM 2936 C C . ASN B 1 40 ? -8.039 19.938 23.844 1 98.25 40 ASN B C 1
ATOM 2938 O O . ASN B 1 40 ? -9.008 19.594 24.5 1 98.25 40 ASN B O 1
ATOM 2942 N N . HIS B 1 41 ? -7.02 19.125 23.578 1 98.44 41 HIS B N 1
ATOM 2943 C CA . HIS B 1 41 ? -6.879 17.844 24.266 1 98.44 41 HIS B CA 1
ATOM 2944 C C . HIS B 1 41 ? -6.684 18.047 25.766 1 98.44 41 HIS B C 1
ATOM 2946 O O . HIS B 1 41 ? -7.309 17.359 26.578 1 98.44 41 HIS B O 1
ATOM 2952 N N . THR B 1 42 ? -5.863 19.031 26.109 1 97.62 42 THR B N 1
ATOM 2953 C CA . THR B 1 42 ? -5.531 19.328 27.5 1 97.62 42 THR B CA 1
ATOM 2954 C C . THR B 1 42 ? -6.766 19.812 28.266 1 97.62 42 THR B C 1
ATOM 2956 O O . THR B 1 42 ? -6.941 19.469 29.438 1 97.62 42 THR B O 1
ATOM 2959 N N . THR B 1 43 ? -7.613 20.547 27.594 1 96.81 43 THR B N 1
ATOM 2960 C CA . THR B 1 43 ? -8.82 21.062 28.234 1 96.81 43 THR B CA 1
ATOM 2961 C C . THR B 1 43 ? -9.961 20.062 28.125 1 96.81 43 THR B C 1
ATOM 2963 O O . THR B 1 43 ? -11.102 20.375 28.469 1 96.81 43 THR B O 1
ATOM 2966 N N . LYS B 1 44 ? -9.758 18.875 27.5 1 96.88 44 LYS B N 1
ATOM 2967 C CA . LYS B 1 44 ? -10.688 17.75 27.391 1 96.88 44 LYS B CA 1
ATOM 2968 C C . LYS B 1 44 ? -11.836 18.094 26.438 1 96.88 44 LYS B C 1
ATOM 2970 O O . LYS B 1 44 ? -12.891 17.453 26.484 1 96.88 44 LYS B O 1
ATOM 2975 N N . ARG B 1 45 ? -11.633 19.062 25.609 1 96.25 45 ARG B N 1
ATOM 2976 C CA . ARG B 1 45 ? -12.609 19.391 24.578 1 96.25 45 ARG B CA 1
ATOM 2977 C C . ARG B 1 45 ? -12.422 18.516 23.344 1 96.25 45 ARG B C 1
ATOM 2979 O O . ARG B 1 45 ? -13.344 18.359 22.531 1 96.25 45 ARG B O 1
ATOM 2986 N N . LEU B 1 46 ? -11.344 18.031 23.203 1 97.94 46 LEU B N 1
ATOM 2987 C CA . LEU B 1 46 ? -10.922 17.125 22.141 1 97.94 46 LEU B CA 1
ATOM 2988 C C . LEU B 1 46 ? -10.094 15.969 22.719 1 97.94 46 LEU B C 1
ATOM 2990 O O . LEU B 1 46 ? -9.375 16.141 23.688 1 97.94 46 LEU B O 1
ATOM 2994 N N . ASN B 1 47 ? -10.297 14.812 22.219 1 98.69 47 ASN B N 1
ATOM 2995 C CA . ASN B 1 47 ? -9.492 13.648 22.594 1 98.69 47 ASN B CA 1
ATOM 2996 C C . ASN B 1 47 ? -8.617 13.172 21.438 1 98.69 47 ASN B C 1
ATOM 2998 O O . ASN B 1 47 ? -9.094 12.523 20.516 1 98.69 47 ASN B O 1
ATOM 3002 N N . VAL B 1 48 ? -7.344 13.531 21.531 1 98.88 48 VAL B N 1
ATOM 3003 C CA . VAL B 1 48 ? -6.387 13.031 20.562 1 98.88 48 VAL B CA 1
ATOM 3004 C C . VAL B 1 48 ? -5.973 11.609 20.922 1 98.88 48 VAL B C 1
ATOM 3006 O O . VAL B 1 48 ? -5.176 11.406 21.844 1 98.88 48 VAL B O 1
ATOM 3009 N N . LYS B 1 49 ? -6.445 10.648 20.141 1 98.81 49 LYS B N 1
ATOM 3010 C CA . LYS B 1 49 ? -6.254 9.234 20.438 1 98.81 49 LYS B CA 1
ATOM 3011 C C . LYS B 1 49 ? -4.863 8.766 20.031 1 98.81 49 LYS B C 1
ATOM 3013 O O . LYS B 1 49 ? -4.316 7.824 20.609 1 98.81 49 LYS B O 1
ATOM 3018 N N . ALA B 1 50 ? -4.336 9.367 18.969 1 98.94 50 ALA B N 1
ATOM 3019 C CA . ALA B 1 50 ? -3.033 8.992 18.438 1 98.94 50 ALA B CA 1
ATOM 3020 C C . ALA B 1 50 ? -2.521 10.031 17.453 1 98.94 50 ALA B C 1
ATOM 3022 O O . ALA B 1 50 ? -3.303 10.82 16.906 1 98.94 50 ALA B O 1
ATOM 3023 N N . ILE B 1 51 ? -1.245 10.055 17.328 1 98.94 51 ILE B N 1
ATOM 3024 C CA . ILE B 1 51 ? -0.582 10.789 16.25 1 98.94 51 ILE B CA 1
ATOM 3025 C C . ILE B 1 51 ? 0.187 9.812 15.367 1 98.94 51 ILE B C 1
ATOM 3027 O O . ILE B 1 51 ? 0.978 9 15.867 1 98.94 51 ILE B O 1
ATOM 3031 N N . THR B 1 52 ? -0.11 9.789 14.117 1 98.94 52 THR B N 1
ATOM 3032 C CA . THR B 1 52 ? 0.6 8.969 13.141 1 98.94 52 THR B CA 1
ATOM 3033 C C . THR B 1 52 ? 1.496 9.836 12.258 1 98.94 52 THR B C 1
ATOM 3035 O O . THR B 1 52 ? 1.109 10.938 11.859 1 98.94 52 THR B O 1
ATOM 3038 N N . CYS B 1 53 ? 2.713 9.344 12.023 1 98.88 53 CYS B N 1
ATOM 3039 C CA . CYS B 1 53 ? 3.725 10.086 11.273 1 98.88 53 CYS B CA 1
ATOM 3040 C C . CYS B 1 53 ? 3.857 9.547 9.852 1 98.88 53 CYS B C 1
ATOM 3042 O O . CYS B 1 53 ? 3.783 8.336 9.633 1 98.88 53 CYS B O 1
ATOM 3044 N N . VAL B 1 54 ? 4.031 10.383 8.938 1 98.62 54 VAL B N 1
ATOM 3045 C CA . VAL B 1 54 ? 4.18 9.992 7.543 1 98.62 54 VAL B CA 1
ATOM 3046 C C . VAL B 1 54 ? 5.277 10.828 6.887 1 98.62 54 VAL B C 1
ATOM 3048 O O . VAL B 1 54 ? 5.465 12 7.223 1 98.62 54 VAL B O 1
ATOM 3051 N N . ASN B 1 55 ? 6.031 10.227 5.957 1 96.56 55 ASN B N 1
ATOM 3052 C CA . ASN B 1 55 ? 7.004 10.945 5.141 1 96.56 55 ASN B CA 1
ATOM 3053 C C . ASN B 1 55 ? 6.336 12.047 4.316 1 96.56 55 ASN B C 1
ATOM 3055 O O . ASN B 1 55 ? 5.258 11.836 3.754 1 96.56 55 ASN B O 1
ATOM 3059 N N . GLY B 1 56 ? 6.91 13.219 4.27 1 95.31 56 GLY B N 1
ATOM 3060 C CA . GLY B 1 56 ? 6.398 14.352 3.512 1 95.31 56 GLY B CA 1
ATOM 3061 C C . GLY B 1 56 ? 7.32 15.555 3.537 1 95.31 56 GLY B C 1
ATOM 3062 O O . GLY B 1 56 ? 8.336 15.578 2.844 1 95.31 56 GLY B O 1
ATOM 3063 N N . ASN B 1 57 ? 7.059 16.484 4.438 1 94.75 57 ASN B N 1
ATOM 3064 C CA . ASN B 1 57 ? 7.902 17.672 4.59 1 94.75 57 ASN B CA 1
ATOM 3065 C C . ASN B 1 57 ? 9.359 17.281 4.84 1 94.75 57 ASN B C 1
ATOM 3067 O O . ASN B 1 57 ? 10.273 18.031 4.488 1 94.75 57 ASN B O 1
ATOM 3071 N N . THR B 1 58 ? 9.539 16.188 5.434 1 94.88 58 THR B N 1
ATOM 3072 C CA . THR B 1 58 ? 10.844 15.617 5.73 1 94.88 58 THR B CA 1
ATOM 3073 C C . THR B 1 58 ? 10.742 14.094 5.863 1 94.88 58 THR B C 1
ATOM 3075 O O . THR B 1 58 ? 9.672 13.516 5.66 1 94.88 58 THR B O 1
ATOM 3078 N N . LYS B 1 59 ? 11.891 13.438 6.152 1 95.38 59 LYS B N 1
ATOM 3079 C CA . LYS B 1 59 ? 11.891 11.992 6.367 1 95.38 59 LYS B CA 1
ATOM 3080 C C . LYS B 1 59 ? 11.094 11.625 7.617 1 95.38 59 LYS B C 1
ATOM 3082 O O . LYS B 1 59 ? 11.109 12.359 8.609 1 95.38 59 LYS B O 1
ATOM 3087 N N . VAL B 1 60 ? 10.477 10.469 7.551 1 97.44 60 VAL B N 1
ATOM 3088 C CA . VAL B 1 60 ? 9.562 10.07 8.617 1 97.44 60 VAL B CA 1
ATOM 3089 C C . VAL B 1 60 ? 10.305 9.992 9.945 1 97.44 60 VAL B C 1
ATOM 3091 O O . VAL B 1 60 ? 9.742 10.273 11 1 97.44 60 VAL B O 1
ATOM 3094 N N . SER B 1 61 ? 11.617 9.695 9.961 1 97.12 61 SER B N 1
ATOM 3095 C CA . SER B 1 61 ? 12.406 9.68 11.188 1 97.12 61 SER B CA 1
ATOM 3096 C C . SER B 1 61 ? 12.461 11.062 11.828 1 97.12 61 SER B C 1
ATOM 3098 O O . SER B 1 61 ? 12.359 11.188 13.047 1 97.12 61 SER B O 1
ATOM 3100 N N . ASN B 1 62 ? 12.617 12.102 11.016 1 97.38 62 ASN B N 1
ATOM 3101 C CA . ASN B 1 62 ? 12.57 13.469 11.5 1 97.38 62 ASN B CA 1
ATOM 3102 C C . ASN B 1 62 ? 11.172 13.859 11.969 1 97.38 62 ASN B C 1
ATOM 3104 O O . ASN B 1 62 ? 11.023 14.602 12.938 1 97.38 62 ASN B O 1
ATOM 3108 N N . VAL B 1 63 ? 10.148 13.359 11.234 1 98.44 63 VAL B N 1
ATOM 3109 C CA . VAL B 1 63 ? 8.766 13.641 11.594 1 98.44 63 VAL B CA 1
ATOM 3110 C C . VAL B 1 63 ? 8.5 13.172 13.023 1 98.44 63 VAL B C 1
ATOM 3112 O O . VAL B 1 63 ? 7.918 13.898 13.828 1 98.44 63 VAL B O 1
ATOM 3115 N N . VAL B 1 64 ? 8.977 11.969 13.336 1 98.75 64 VAL B N 1
ATOM 3116 C CA . VAL B 1 64 ? 8.812 11.406 14.672 1 98.75 64 VAL B CA 1
ATOM 3117 C C . VAL B 1 64 ? 9.461 12.32 15.703 1 98.75 64 VAL B C 1
ATOM 3119 O O . VAL B 1 64 ? 8.844 12.664 16.719 1 98.75 64 VAL B O 1
ATOM 3122 N N . LYS B 1 65 ? 10.664 12.781 15.445 1 98.56 65 LYS B N 1
ATOM 3123 C CA . LYS B 1 65 ? 11.375 13.664 16.359 1 98.56 65 LYS B CA 1
ATOM 3124 C C . LYS B 1 65 ? 10.609 14.977 16.562 1 98.56 65 LYS B C 1
ATOM 3126 O O . LYS B 1 65 ? 10.453 15.438 17.703 1 98.56 65 LYS B O 1
ATOM 3131 N N . ASN B 1 66 ? 10.141 15.531 15.484 1 98.69 66 ASN B N 1
ATOM 3132 C CA . ASN B 1 66 ? 9.445 16.812 15.531 1 98.69 66 ASN B CA 1
ATOM 3133 C C . ASN B 1 66 ? 8.125 16.719 16.297 1 98.69 66 ASN B C 1
ATOM 3135 O O . ASN B 1 66 ? 7.742 17.625 17.016 1 98.69 66 ASN B O 1
ATOM 3139 N N . VAL B 1 67 ? 7.402 15.57 16.094 1 98.88 67 VAL B N 1
ATOM 3140 C CA . VAL B 1 67 ? 6.168 15.336 16.828 1 98.88 67 VAL B CA 1
ATOM 3141 C C . VAL B 1 67 ? 6.465 15.273 18.328 1 98.88 67 VAL B C 1
ATOM 3143 O O . VAL B 1 67 ? 5.785 15.93 19.125 1 98.88 67 VAL B O 1
ATOM 3146 N N . PHE B 1 68 ? 7.5 14.586 18.719 1 98.81 68 PHE B N 1
ATOM 3147 C CA . PHE B 1 68 ? 7.824 14.461 20.125 1 98.81 68 PHE B CA 1
ATOM 3148 C C . PHE B 1 68 ? 8.289 15.789 20.703 1 98.81 68 PHE B C 1
ATOM 3150 O O . PHE B 1 68 ? 8.008 16.109 21.859 1 98.81 68 PHE B O 1
ATOM 3157 N N . ARG B 1 69 ? 9.047 16.656 19.922 1 98.5 69 ARG B N 1
ATOM 3158 C CA . ARG B 1 69 ? 9.406 18 20.375 1 98.5 69 ARG B CA 1
ATOM 3159 C C . ARG B 1 69 ? 8.156 18.828 20.672 1 98.5 69 ARG B C 1
ATOM 3161 O O . ARG B 1 69 ? 8.102 19.516 21.688 1 98.5 69 ARG B O 1
ATOM 3168 N N . THR B 1 70 ? 7.18 18.688 19.812 1 98.69 70 THR B N 1
ATOM 3169 C CA . THR B 1 70 ? 5.941 19.438 19.969 1 98.69 70 THR B CA 1
ATOM 3170 C C . THR B 1 70 ? 5.156 18.938 21.172 1 98.69 70 THR B C 1
ATOM 3172 O O . THR B 1 70 ? 4.633 19.734 21.953 1 98.69 70 THR B O 1
ATOM 3175 N N . LEU B 1 71 ? 5.051 17.609 21.312 1 98.62 71 LEU B N 1
ATOM 3176 C CA . LEU B 1 71 ? 4.363 17.016 22.453 1 98.62 71 LEU B CA 1
ATOM 3177 C C . LEU B 1 71 ? 5.023 17.453 23.766 1 98.62 71 LEU B C 1
ATOM 3179 O O . LEU B 1 71 ? 4.34 17.703 24.766 1 98.62 71 LEU B O 1
ATOM 3183 N N . HIS B 1 72 ? 6.352 17.531 23.781 1 97.75 72 HIS B N 1
ATOM 3184 C CA . HIS B 1 72 ? 7.105 17.875 24.984 1 97.75 72 HIS B CA 1
ATOM 3185 C C . HIS B 1 72 ? 6.797 19.297 25.438 1 97.75 72 HIS B C 1
ATOM 3187 O O . HIS B 1 72 ? 6.523 19.547 26.609 1 97.75 72 HIS B O 1
ATOM 3193 N N . VAL B 1 73 ? 6.785 20.266 24.484 1 97.19 73 VAL B N 1
ATOM 3194 C CA . VAL B 1 73 ? 6.598 21.672 24.859 1 97.19 73 VAL B CA 1
ATOM 3195 C C . VAL B 1 73 ? 5.141 21.906 25.25 1 97.19 73 VAL B C 1
ATOM 3197 O O . VAL B 1 73 ? 4.812 22.938 25.844 1 97.19 73 VAL B O 1
ATOM 3200 N N . CYS B 1 74 ? 4.262 20.953 24.906 1 97.75 74 CYS B N 1
ATOM 3201 C CA . CYS B 1 74 ? 2.85 21.062 25.25 1 97.75 74 CYS B CA 1
ATOM 3202 C C . CYS B 1 74 ? 2.514 20.172 26.438 1 97.75 74 CYS B C 1
ATOM 3204 O O . CYS B 1 74 ? 1.366 20.125 26.891 1 97.75 74 CYS B O 1
ATOM 3206 N N . ASP B 1 75 ? 3.463 19.406 26.953 1 96.88 75 ASP B N 1
ATOM 3207 C CA . ASP B 1 75 ? 3.293 18.469 28.062 1 96.88 75 ASP B CA 1
ATOM 3208 C C . ASP B 1 75 ? 2.209 17.438 27.766 1 96.88 75 ASP B C 1
ATOM 3210 O O . ASP B 1 75 ? 1.288 17.25 28.562 1 96.88 75 ASP B O 1
ATOM 3214 N N . CYS B 1 76 ? 2.25 16.781 26.562 1 97.62 76 CYS B N 1
ATOM 3215 C CA . CYS B 1 76 ? 1.261 15.812 26.109 1 97.62 76 CYS B CA 1
ATOM 3216 C C . CYS B 1 76 ? 1.937 14.539 25.609 1 97.62 76 CYS B C 1
ATOM 3218 O O . CYS B 1 76 ? 1.486 13.93 24.641 1 97.62 76 CYS B O 1
ATOM 3220 N N . THR B 1 77 ? 3.043 14.07 26.25 1 97.12 77 THR B N 1
ATOM 3221 C CA . THR B 1 77 ? 3.865 12.977 25.75 1 97.12 77 THR B CA 1
ATOM 3222 C C . THR B 1 77 ? 3.182 11.633 25.984 1 97.12 77 THR B C 1
ATOM 3224 O O . THR B 1 77 ? 3.645 10.602 25.5 1 97.12 77 THR B O 1
ATOM 3227 N N . ASP B 1 78 ? 2.021 11.656 26.625 1 97.5 78 ASP B N 1
ATOM 3228 C CA . ASP B 1 78 ? 1.292 10.414 26.875 1 97.5 78 ASP B CA 1
ATOM 3229 C C . ASP B 1 78 ? 0.486 10 25.641 1 97.5 78 ASP B C 1
ATOM 3231 O O . ASP B 1 78 ? 0.02 8.859 25.562 1 97.5 78 ASP B O 1
ATOM 3235 N N . ILE B 1 79 ? 0.243 10.859 24.734 1 98.75 79 ILE B N 1
ATOM 3236 C CA . ILE B 1 79 ? -0.453 10.523 23.484 1 98.75 79 ILE B CA 1
ATOM 3237 C C . ILE B 1 79 ? 0.401 9.562 22.656 1 98.75 79 ILE B C 1
ATOM 3239 O O . ILE B 1 79 ? 1.571 9.844 22.391 1 98.75 79 ILE B O 1
ATOM 3243 N N . PRO B 1 80 ? -0.093 8.414 22.297 1 98.88 80 PRO B N 1
ATOM 3244 C CA . PRO B 1 80 ? 0.709 7.469 21.516 1 98.88 80 PRO B CA 1
ATOM 3245 C C . PRO B 1 80 ? 1.072 8 20.125 1 98.88 80 PRO B C 1
ATOM 3247 O O . PRO B 1 80 ? 0.235 8.609 19.453 1 98.88 80 PRO B O 1
ATOM 3250 N N . VAL B 1 81 ? 2.336 7.809 19.75 1 98.94 81 VAL B N 1
ATOM 3251 C CA . VAL B 1 81 ? 2.873 8.219 18.469 1 98.94 81 VAL B CA 1
ATOM 3252 C C . VAL B 1 81 ? 3.307 6.984 17.672 1 98.94 81 VAL B C 1
ATOM 3254 O O . VAL B 1 81 ? 3.949 6.082 18.219 1 98.94 81 VAL B O 1
ATOM 3257 N N . TYR B 1 82 ? 2.895 6.879 16.438 1 98.94 82 TYR B N 1
ATOM 3258 C CA . TYR B 1 82 ? 3.213 5.742 15.578 1 98.94 82 TYR B CA 1
ATOM 3259 C C . TYR B 1 82 ? 3.963 6.195 14.328 1 98.94 82 TYR B C 1
ATOM 3261 O O . TYR B 1 82 ? 3.533 7.125 13.641 1 98.94 82 TYR B O 1
ATOM 3269 N N . ARG B 1 83 ? 5.078 5.551 14.055 1 98.81 83 ARG B N 1
ATOM 3270 C CA . ARG B 1 83 ? 5.805 5.777 12.812 1 98.81 83 ARG B CA 1
ATOM 3271 C C . ARG B 1 83 ? 5.094 5.117 11.633 1 98.81 83 ARG B C 1
ATOM 3273 O O . ARG B 1 83 ? 4.641 3.975 11.734 1 98.81 83 ARG B O 1
ATOM 3280 N N . GLY B 1 84 ? 4.906 5.855 10.562 1 98.69 84 GLY B N 1
ATOM 3281 C CA . GLY B 1 84 ? 4.207 5.32 9.406 1 98.69 84 GLY B CA 1
ATOM 3282 C C . GLY B 1 84 ? 5.082 5.238 8.172 1 98.69 84 GLY B C 1
ATOM 3283 O O . GLY B 1 84 ? 6.246 4.844 8.25 1 98.69 84 GLY B O 1
ATOM 3284 N N . ALA B 1 85 ? 4.504 5.523 7.035 1 98.31 85 ALA B N 1
ATOM 3285 C CA . ALA B 1 85 ? 5.125 5.332 5.727 1 98.31 85 ALA B CA 1
ATOM 3286 C C . ALA B 1 85 ? 6.406 6.148 5.605 1 98.31 85 ALA B C 1
ATOM 3288 O O . ALA B 1 85 ? 6.422 7.344 5.914 1 98.31 85 ALA B O 1
ATOM 3289 N N . TYR B 1 86 ? 7.445 5.52 5.09 1 96.75 86 TYR B N 1
ATOM 3290 C CA . TYR B 1 86 ? 8.75 6.16 4.953 1 96.75 86 TYR B CA 1
ATOM 3291 C C . TYR B 1 86 ? 8.914 6.777 3.57 1 96.75 86 TYR B C 1
ATOM 3293 O O . TYR B 1 86 ? 9.883 7.496 3.318 1 96.75 86 TYR B O 1
ATOM 3301 N N . SER B 1 87 ? 7.941 6.52 2.707 1 95.31 87 SER B N 1
ATOM 3302 C CA . SER B 1 87 ? 7.961 7.039 1.343 1 95.31 87 SER B CA 1
ATOM 3303 C C . SER B 1 87 ? 6.562 7.047 0.734 1 95.31 87 SER B C 1
ATOM 3305 O O . SER B 1 87 ? 5.629 6.477 1.304 1 95.31 87 SER B O 1
ATOM 3307 N N . SER B 1 88 ? 6.441 7.777 -0.383 1 96.19 88 SER B N 1
ATOM 3308 C CA . SER B 1 88 ? 5.23 7.645 -1.187 1 96.19 88 SER B CA 1
ATOM 3309 C C . SER B 1 88 ? 5.125 6.258 -1.807 1 96.19 88 SER B C 1
ATOM 3311 O O . SER B 1 88 ? 6.074 5.477 -1.755 1 96.19 88 SER B O 1
ATOM 3313 N N . LEU B 1 89 ? 4.004 5.93 -2.344 1 95.19 89 LEU B N 1
ATOM 3314 C CA . LEU B 1 89 ? 3.766 4.586 -2.857 1 95.19 89 LEU B CA 1
ATOM 3315 C C . LEU B 1 89 ? 4.668 4.293 -4.051 1 95.19 89 LEU B C 1
ATOM 3317 O O . LEU B 1 89 ? 5.367 3.277 -4.066 1 95.19 89 LEU B O 1
ATOM 3321 N N . LEU B 1 90 ? 4.707 5.145 -5.027 1 92.44 90 LEU B N 1
ATOM 3322 C CA . LEU B 1 90 ? 5.469 4.848 -6.234 1 92.44 90 LEU B CA 1
ATOM 3323 C C . LEU B 1 90 ? 6.781 5.629 -6.254 1 92.44 90 LEU B C 1
ATOM 3325 O O . LEU B 1 90 ? 7.695 5.293 -7.012 1 92.44 90 LEU B O 1
ATOM 3329 N N . ASP B 1 91 ? 6.98 6.535 -5.383 1 80.38 91 ASP B N 1
ATOM 3330 C CA . ASP B 1 91 ? 8.195 7.332 -5.254 1 80.38 91 ASP B CA 1
ATOM 3331 C C . ASP B 1 91 ? 8.625 7.906 -6.602 1 80.38 91 ASP B C 1
ATOM 3333 O O . ASP B 1 91 ? 9.797 7.828 -6.973 1 80.38 91 ASP B O 1
ATOM 3337 N N . THR B 1 92 ? 7.727 8.367 -7.32 1 71.06 92 THR B N 1
ATOM 3338 C CA . THR B 1 92 ? 8.055 8.844 -8.656 1 71.06 92 THR B CA 1
ATOM 3339 C C . THR B 1 92 ? 8.164 10.367 -8.672 1 71.06 92 THR B C 1
ATOM 3341 O O . THR B 1 92 ? 8.617 10.953 -9.664 1 71.06 92 THR B O 1
ATOM 3344 N N . SER B 1 93 ? 7.828 10.891 -7.625 1 66 93 SER B N 1
ATOM 3345 C CA . SER B 1 93 ? 7.852 12.344 -7.586 1 66 93 SER B CA 1
ATOM 3346 C C . SER B 1 93 ? 9.211 12.859 -7.125 1 66 93 SER B C 1
ATOM 3348 O O . SER B 1 93 ? 9.5 12.883 -5.926 1 66 93 SER B O 1
ATOM 3350 N N . LYS B 1 94 ? 10.039 13.227 -7.938 1 65.69 94 LYS B N 1
ATOM 3351 C CA . LYS B 1 94 ? 11.43 13.594 -7.676 1 65.69 94 LYS B CA 1
ATOM 3352 C C . LYS B 1 94 ? 11.523 14.938 -6.969 1 65.69 94 LYS B C 1
ATOM 3354 O O . LYS B 1 94 ? 12.398 15.148 -6.129 1 65.69 94 LYS B O 1
ATOM 3359 N N . GLU B 1 95 ? 10.469 15.789 -7.211 1 69.12 95 GLU B N 1
ATOM 3360 C CA . GLU B 1 95 ? 10.531 17.141 -6.68 1 69.12 95 GLU B CA 1
ATOM 3361 C C . GLU B 1 95 ? 10.328 17.156 -5.168 1 69.12 95 GLU B C 1
ATOM 3363 O O . GLU B 1 95 ? 10.938 17.969 -4.461 1 69.12 95 GLU B O 1
ATOM 3368 N N . THR B 1 96 ? 9.625 16.281 -4.66 1 73.5 96 THR B N 1
ATOM 3369 C CA . THR B 1 96 ? 9.281 16.297 -3.242 1 73.5 96 THR B CA 1
ATOM 3370 C C . THR B 1 96 ? 10.508 15.961 -2.389 1 73.5 96 THR B C 1
ATOM 3372 O O . THR B 1 96 ? 10.672 16.516 -1.299 1 73.5 96 THR B O 1
ATOM 3375 N N . ALA B 1 97 ? 11.273 15.172 -2.857 1 64.5 97 ALA B N 1
ATOM 3376 C CA . ALA B 1 97 ? 12.43 14.727 -2.092 1 64.5 97 ALA B CA 1
ATOM 3377 C C . ALA B 1 97 ? 13.43 15.859 -1.892 1 64.5 97 ALA B C 1
ATOM 3379 O O . ALA B 1 97 ? 14.156 15.891 -0.898 1 64.5 97 ALA B O 1
ATOM 3380 N N . SER B 1 98 ? 13.312 16.75 -2.771 1 69.12 98 SER B N 1
ATOM 3381 C CA . SER B 1 98 ? 14.297 17.828 -2.717 1 69.12 98 SER B CA 1
ATOM 3382 C C . SER B 1 98 ? 13.703 19.094 -2.109 1 69.12 98 SER B C 1
ATOM 3384 O O . SER B 1 98 ? 14.414 20.062 -1.869 1 69.12 98 SER B O 1
ATOM 3386 N N . GLU B 1 99 ? 12.367 18.938 -1.85 1 71.5 99 GLU B N 1
ATOM 3387 C CA . GLU B 1 99 ? 11.719 20.125 -1.29 1 71.5 99 GLU B CA 1
ATOM 3388 C C . GLU B 1 99 ? 12.055 20.281 0.188 1 71.5 99 GLU B C 1
ATOM 3390 O O . GLU B 1 99 ? 11.883 19.359 0.981 1 71.5 99 GLU B O 1
ATOM 3395 N N . CYS B 1 100 ? 12.812 21.266 0.589 1 77.19 100 CYS B N 1
ATOM 3396 C CA . CYS B 1 100 ? 13.203 21.578 1.96 1 77.19 100 CYS B CA 1
ATOM 3397 C C . CYS B 1 100 ? 12.586 22.891 2.414 1 77.19 100 CYS B C 1
ATOM 3399 O O . CYS B 1 100 ? 13.258 23.719 3.031 1 77.19 100 CYS B O 1
ATOM 3401 N N . TYR B 1 101 ? 11.234 22.953 2.068 1 82.81 101 TYR B N 1
ATOM 3402 C CA . TYR B 1 101 ? 10.555 24.188 2.432 1 82.81 101 TYR B CA 1
ATOM 3403 C C . TYR B 1 101 ? 10.656 24.453 3.932 1 82.81 101 TYR B C 1
ATOM 3405 O O . TYR B 1 101 ? 10.883 25.578 4.363 1 82.81 101 TYR B O 1
ATOM 3413 N N . HIS B 1 102 ? 10.57 23.438 4.734 1 91.25 102 HIS B N 1
ATOM 3414 C CA . HIS B 1 102 ? 10.617 23.547 6.188 1 91.25 102 HIS B CA 1
ATOM 3415 C C . HIS B 1 102 ? 11.992 23.188 6.727 1 91.25 102 HIS B C 1
ATOM 3417 O O . HIS B 1 102 ? 12.156 22.938 7.926 1 91.25 102 HIS B O 1
ATOM 3423 N N . GLY B 1 103 ? 13 23.188 5.867 1 90.25 103 GLY B N 1
ATOM 3424 C CA . GLY B 1 103 ? 14.305 22.672 6.242 1 90.25 103 GLY B CA 1
ATOM 3425 C C . GLY B 1 103 ? 14.422 21.172 6.035 1 90.25 103 GLY B C 1
ATOM 3426 O O . GLY B 1 103 ? 13.414 20.469 5.887 1 90.25 103 GLY B O 1
ATOM 3427 N N . SER B 1 104 ? 15.617 20.672 6.086 1 91.69 104 SER B N 1
ATOM 3428 C CA . SER B 1 104 ? 15.844 19.25 5.875 1 91.69 104 SER B CA 1
ATOM 3429 C C . SER B 1 104 ? 15.227 18.422 7 1 91.69 104 SER B C 1
ATOM 3431 O O . SER B 1 104 ? 14.766 17.297 6.773 1 91.69 104 SER B O 1
ATOM 3433 N N . ASP B 1 105 ? 15.133 18.984 8.172 1 94.5 105 ASP B N 1
ATOM 3434 C CA . ASP B 1 105 ? 14.609 18.25 9.32 1 94.5 105 ASP B CA 1
ATOM 3435 C C . ASP B 1 105 ? 13.148 18.609 9.594 1 94.5 105 ASP B C 1
ATOM 3437 O O . ASP B 1 105 ? 12.555 18.125 10.555 1 94.5 105 ASP B O 1
ATOM 3441 N N . GLY B 1 106 ? 12.578 19.516 8.797 1 95.69 106 GLY B N 1
ATOM 3442 C CA . GLY B 1 106 ? 11.188 19.906 8.945 1 95.69 106 GLY B CA 1
ATOM 3443 C C . GLY B 1 106 ? 10.984 21.016 9.953 1 95.69 106 GLY B C 1
ATOM 3444 O O . GLY B 1 106 ? 9.898 21.609 10.031 1 95.69 106 GLY B O 1
ATOM 3445 N N . PHE B 1 107 ? 12.039 21.312 10.758 1 96.62 107 PHE B N 1
ATOM 3446 C CA . PHE B 1 107 ? 11.93 22.359 11.773 1 96.62 107 PHE B CA 1
ATOM 3447 C C . PHE B 1 107 ? 13.023 23.391 11.609 1 96.62 107 PHE B C 1
ATOM 3449 O O . PHE B 1 107 ? 13.617 23.844 12.586 1 96.62 107 PHE B O 1
ATOM 3456 N N . GLY B 1 108 ? 13.344 23.703 10.344 1 94.06 108 GLY B N 1
ATOM 3457 C CA . GLY B 1 108 ? 14.25 24.797 10.039 1 94.06 108 GLY B CA 1
ATOM 3458 C C . GLY B 1 108 ? 15.703 24.469 10.312 1 94.06 108 GLY B C 1
ATOM 3459 O O . GLY B 1 108 ? 16.547 25.359 10.375 1 94.06 108 GLY B O 1
ATOM 3460 N N . ASP B 1 109 ? 16.031 23.203 10.594 1 93.81 109 ASP B N 1
ATOM 3461 C CA . ASP B 1 109 ? 17.391 22.703 10.773 1 93.81 109 ASP B CA 1
ATOM 3462 C C . ASP B 1 109 ? 18.062 23.359 11.977 1 93.81 109 ASP B C 1
ATOM 3464 O O . ASP B 1 109 ? 19.266 23.594 11.961 1 93.81 109 ASP B O 1
ATOM 3468 N N . ILE B 1 110 ? 17.297 23.672 12.953 1 93.44 110 ILE B N 1
ATOM 3469 C CA . ILE B 1 110 ? 17.844 24.453 14.055 1 93.44 110 ILE B CA 1
ATOM 3470 C C . ILE B 1 110 ? 18.234 23.516 15.203 1 93.44 110 ILE B C 1
ATOM 3472 O O . ILE B 1 110 ? 19.109 23.844 16.016 1 93.44 110 ILE B O 1
ATOM 3476 N N . PHE B 1 111 ? 17.625 22.422 15.258 1 93.62 111 PHE B N 1
ATOM 3477 C CA . PHE B 1 111 ? 17.875 21.516 16.375 1 93.62 111 PHE B CA 1
ATOM 3478 C C . PHE B 1 111 ? 19.031 20.594 16.062 1 93.62 111 PHE B C 1
ATOM 3480 O O . PHE B 1 111 ? 19.141 20.062 14.953 1 93.62 111 PHE B O 1
ATOM 3487 N N . THR B 1 112 ? 19.859 20.406 17.031 1 92.5 112 THR B N 1
ATOM 3488 C CA . THR B 1 112 ? 21.016 19.531 16.875 1 92.5 112 THR B CA 1
ATOM 3489 C C . THR B 1 112 ? 20.938 18.328 17.812 1 92.5 112 THR B C 1
ATOM 3491 O O . THR B 1 112 ? 21.672 17.344 17.656 1 92.5 112 THR B O 1
ATOM 3494 N N . ASP B 1 113 ? 20.047 18.375 18.734 1 93.75 113 ASP B N 1
ATOM 3495 C CA . ASP B 1 113 ? 19.875 17.297 19.703 1 93.75 113 ASP B CA 1
ATOM 3496 C C . ASP B 1 113 ? 18.828 16.297 19.219 1 93.75 113 ASP B C 1
ATOM 3498 O O . ASP B 1 113 ? 18.078 16.578 18.281 1 93.75 113 ASP B O 1
ATOM 3502 N N . ASP B 1 114 ? 18.859 15.133 19.891 1 94.38 114 ASP B N 1
ATOM 3503 C CA . ASP B 1 114 ? 17.797 14.148 19.703 1 94.38 114 ASP B CA 1
ATOM 3504 C C . ASP B 1 114 ? 16.781 14.203 20.828 1 94.38 114 ASP B C 1
ATOM 3506 O O . ASP B 1 114 ? 17.141 14.016 22 1 94.38 114 ASP B O 1
ATOM 3510 N N . PRO B 1 115 ? 15.555 14.516 20.422 1 96.88 115 PRO B N 1
ATOM 3511 C CA . PRO B 1 115 ? 14.539 14.469 21.469 1 96.88 115 PRO B CA 1
ATOM 3512 C C . PRO B 1 115 ? 14.273 13.047 21.984 1 96.88 115 PRO B C 1
ATOM 3514 O O . PRO B 1 115 ? 14.633 12.078 21.312 1 96.88 115 PRO B O 1
ATOM 3517 N N . ASP B 1 116 ? 13.734 12.93 23.219 1 97.25 116 ASP B N 1
ATOM 3518 C CA . ASP B 1 116 ? 13.32 11.625 23.75 1 97.25 116 ASP B CA 1
ATOM 3519 C C . ASP B 1 116 ? 12.133 11.07 22.969 1 97.25 116 ASP B C 1
ATOM 3521 O O . ASP B 1 116 ? 11.031 11.625 23.031 1 97.25 116 ASP B O 1
ATOM 3525 N N . THR B 1 117 ? 12.367 9.992 22.219 1 98 117 THR B N 1
ATOM 3526 C CA . THR B 1 117 ? 11.297 9.344 21.469 1 98 117 THR B CA 1
ATOM 3527 C C . THR B 1 117 ? 11.008 7.953 22.031 1 98 117 THR B C 1
ATOM 3529 O O . THR B 1 117 ? 10.539 7.07 21.312 1 98 117 THR B O 1
ATOM 3532 N N . SER B 1 118 ? 11.289 7.676 23.312 1 97.69 118 SER B N 1
ATOM 3533 C CA . SER B 1 118 ? 11.211 6.352 23.906 1 97.69 118 SER B CA 1
ATOM 3534 C C . SER B 1 118 ? 9.766 5.848 23.969 1 97.69 118 SER B C 1
ATOM 3536 O O . SER B 1 118 ? 9.523 4.645 24.062 1 97.69 118 SER B O 1
ATOM 3538 N N . LYS B 1 119 ? 8.852 6.754 23.844 1 98.31 119 LYS B N 1
ATOM 3539 C CA . LYS B 1 119 ? 7.445 6.371 23.938 1 98.31 119 LYS B CA 1
ATOM 3540 C C . LYS B 1 119 ? 6.863 6.059 22.562 1 98.31 119 LYS B C 1
ATOM 3542 O O . LYS B 1 119 ? 5.672 5.77 22.438 1 98.31 119 LYS B O 1
ATOM 3547 N N . LEU B 1 120 ? 7.703 6.168 21.531 1 98.75 120 LEU B N 1
ATOM 3548 C CA . LEU B 1 120 ? 7.262 5.762 20.203 1 98.75 120 LEU B CA 1
ATOM 3549 C C . LEU B 1 120 ? 6.762 4.32 20.203 1 98.75 120 LEU B C 1
ATOM 3551 O O . LEU B 1 120 ? 7.434 3.43 20.734 1 98.75 120 LEU B O 1
ATOM 3555 N N . GLN B 1 121 ? 5.551 4.121 19.672 1 98.75 121 GLN B N 1
ATOM 3556 C CA . GLN B 1 121 ? 4.969 2.783 19.641 1 98.75 121 GLN B CA 1
ATOM 3557 C C . GLN B 1 121 ? 5.645 1.925 18.578 1 98.75 121 GLN B C 1
ATOM 3559 O O . GLN B 1 121 ? 6.066 2.434 17.531 1 98.75 121 GLN B O 1
ATOM 3564 N N . GLU B 1 122 ? 5.656 0.659 18.766 1 97 122 GLU B N 1
ATOM 3565 C CA . GLU B 1 122 ? 6.266 -0.281 17.828 1 97 122 GLU B CA 1
ATOM 3566 C C . GLU B 1 122 ? 5.344 -0.553 16.641 1 97 122 GLU B C 1
ATOM 3568 O O . GLU B 1 122 ? 5.812 -0.759 15.523 1 97 122 GLU B O 1
ATOM 3573 N N . GLU B 1 123 ? 4.078 -0.555 16.891 1 97.44 123 GLU B N 1
ATOM 3574 C CA . GLU B 1 123 ? 3.08 -0.817 15.859 1 97.44 123 GLU B CA 1
ATOM 3575 C C . GLU B 1 123 ? 3.158 0.217 14.742 1 97.44 123 GLU B C 1
ATOM 3577 O O . GLU B 1 123 ? 3.316 1.411 15 1 97.44 123 GLU B O 1
ATOM 3582 N N . HIS B 1 124 ? 3.133 -0.219 13.5 1 98.31 124 HIS B N 1
ATOM 3583 C CA . HIS B 1 124 ? 3.146 0.699 12.367 1 98.31 124 HIS B CA 1
ATOM 3584 C C . HIS B 1 124 ? 1.89 1.563 12.344 1 98.31 124 HIS B C 1
ATOM 3586 O O . HIS B 1 124 ? 0.796 1.086 12.656 1 98.31 124 HIS B O 1
ATOM 3592 N N . ALA B 1 125 ? 2.033 2.797 11.914 1 98.88 125 ALA B N 1
ATOM 3593 C CA . ALA B 1 125 ? 0.937 3.764 11.898 1 98.88 125 ALA B CA 1
ATOM 3594 C C . ALA B 1 125 ? -0.265 3.213 11.133 1 98.88 125 ALA B C 1
ATOM 3596 O O . ALA B 1 125 ? -1.411 3.412 11.547 1 98.88 125 ALA B O 1
ATOM 3597 N N . VAL B 1 126 ? -0.043 2.492 10.031 1 98.81 126 VAL B N 1
ATOM 3598 C CA . VAL B 1 126 ? -1.1 1.965 9.18 1 98.81 126 VAL B CA 1
ATOM 3599 C C . VAL B 1 126 ? -1.941 0.957 9.961 1 98.81 126 VAL B C 1
ATOM 3601 O O . VAL B 1 126 ? -3.172 1.008 9.922 1 9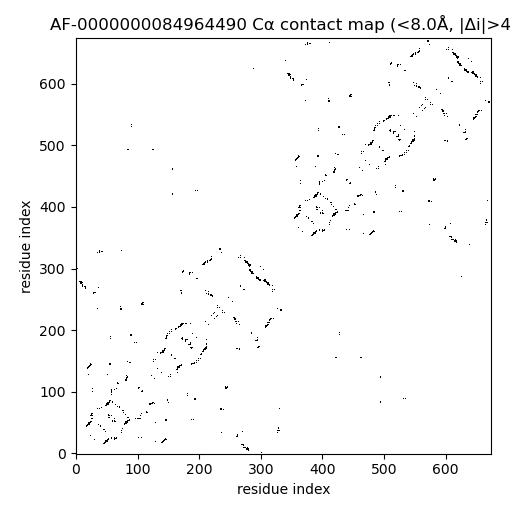8.81 126 VAL B O 1
ATOM 3604 N N . CYS B 1 127 ? -1.286 0.068 10.664 1 98.06 127 CYS B N 1
ATOM 3605 C CA . CYS B 1 127 ? -1.974 -0.919 11.492 1 98.06 127 CYS B CA 1
ATOM 3606 C C . CYS B 1 127 ? -2.68 -0.252 12.664 1 98.06 127 CYS B C 1
ATOM 3608 O O . CYS B 1 127 ? -3.795 -0.635 13.023 1 98.06 127 CYS B O 1
ATOM 3610 N N . ALA B 1 128 ? -2.068 0.766 13.242 1 98.75 128 ALA B N 1
ATOM 3611 C CA . ALA B 1 128 ? -2.645 1.489 14.375 1 98.75 128 ALA B CA 1
ATOM 3612 C C . ALA B 1 128 ? -3.922 2.219 13.969 1 98.75 128 ALA B C 1
ATOM 3614 O O . ALA B 1 128 ? -4.91 2.215 14.711 1 98.75 128 ALA B O 1
ATOM 3615 N N . LEU B 1 129 ? -3.879 2.852 12.789 1 98.81 129 LEU B N 1
ATOM 3616 C CA . LEU B 1 129 ? -5.062 3.529 12.266 1 98.81 129 LEU B CA 1
ATOM 3617 C C . LEU B 1 129 ? -6.258 2.584 12.234 1 98.81 129 LEU B C 1
ATOM 3619 O O . LEU B 1 129 ? -7.34 2.928 12.719 1 98.81 129 LEU B O 1
ATOM 3623 N N . HIS B 1 130 ? -6 1.427 11.672 1 98.38 130 HIS B N 1
ATOM 3624 C CA . HIS B 1 130 ? -7.074 0.444 11.57 1 98.38 130 HIS B CA 1
ATOM 3625 C C . HIS B 1 130 ? -7.512 -0.035 12.953 1 98.38 130 HIS B C 1
ATOM 3627 O O . HIS B 1 130 ? -8.703 -0.061 13.258 1 98.38 130 HIS B O 1
ATOM 3633 N N . ARG B 1 131 ? -6.531 -0.431 13.781 1 98.38 131 ARG B N 1
ATOM 3634 C CA . ARG B 1 131 ? -6.852 -0.973 15.102 1 98.38 131 ARG B CA 1
ATOM 3635 C C . ARG B 1 131 ? -7.648 0.032 15.922 1 98.38 131 ARG B C 1
ATOM 3637 O O . ARG B 1 131 ? -8.719 -0.292 16.438 1 98.38 131 ARG B O 1
ATOM 3644 N N . ILE B 1 132 ? -7.254 1.27 16.031 1 98.75 132 ILE B N 1
ATOM 3645 C CA . ILE B 1 132 ? -7.855 2.289 16.875 1 98.75 132 ILE B CA 1
ATOM 3646 C C . ILE B 1 132 ? -9.266 2.604 16.391 1 98.75 132 ILE B C 1
ATOM 3648 O O . ILE B 1 132 ? -10.203 2.693 17.188 1 98.75 132 ILE B O 1
ATOM 3652 N N . THR B 1 133 ? -9.469 2.717 15.109 1 98.56 133 THR B N 1
ATOM 3653 C CA . THR B 1 133 ? -10.781 3.047 14.578 1 98.56 133 THR B CA 1
ATOM 3654 C C . THR B 1 133 ? -11.734 1.855 14.703 1 98.56 133 THR B C 1
ATOM 3656 O O . THR B 1 133 ? -12.945 2.031 14.836 1 98.56 133 THR B O 1
ATOM 3659 N N . SER B 1 134 ? -11.18 0.64 14.641 1 98 134 SER B N 1
ATOM 3660 C CA . SER B 1 134 ? -12.008 -0.555 14.758 1 98 134 SER B CA 1
ATOM 3661 C C . SER B 1 134 ? -12.523 -0.729 16.188 1 98 134 SER B C 1
ATOM 3663 O O . SER B 1 134 ? -13.555 -1.372 16.406 1 98 134 SER B O 1
ATOM 3665 N N . GLU B 1 135 ? -11.836 -0.16 17.141 1 97.88 135 GLU B N 1
ATOM 3666 C CA . GLU B 1 135 ? -12.227 -0.259 18.547 1 97.88 135 GLU B CA 1
ATOM 3667 C C . GLU B 1 135 ? -13.461 0.598 18.828 1 97.88 135 GLU B C 1
ATOM 3669 O O . GLU B 1 135 ? -14.219 0.309 19.75 1 97.88 135 GLU B O 1
ATOM 3674 N N . GLU B 1 136 ? -13.688 1.657 18.078 1 97.69 136 GLU B N 1
ATOM 3675 C CA . GLU B 1 136 ? -14.836 2.551 18.203 1 97.69 136 GLU B CA 1
ATOM 3676 C C . GLU B 1 136 ? -15.359 2.98 16.828 1 97.69 136 GLU B C 1
ATOM 3678 O O . GLU B 1 136 ? -15.344 4.168 16.5 1 97.69 136 GLU B O 1
ATOM 3683 N N . PRO B 1 137 ? -15.945 2.035 16.125 1 97.94 137 PRO B N 1
ATOM 3684 C CA . PRO B 1 137 ? -16.375 2.338 14.758 1 97.94 137 PRO B CA 1
ATOM 3685 C C . PRO B 1 137 ? -17.328 3.521 14.688 1 97.94 137 PRO B C 1
ATOM 3687 O O . PRO B 1 137 ? -18.281 3.6 15.469 1 97.94 137 PRO B O 1
ATOM 3690 N N . GLY B 1 138 ? -17.031 4.461 13.828 1 97.81 138 GLY B N 1
ATOM 3691 C CA . GLY B 1 138 ? -17.875 5.609 13.586 1 97.81 138 GLY B CA 1
ATOM 3692 C C . GLY B 1 138 ? -17.703 6.715 14.609 1 97.81 138 GLY B C 1
ATOM 3693 O O . GLY B 1 138 ? -18.484 7.66 14.656 1 97.81 138 GLY B O 1
ATOM 3694 N N . ASN B 1 139 ? -16.641 6.652 15.398 1 98.44 139 ASN B N 1
ATOM 3695 C CA . ASN B 1 139 ? -16.516 7.613 16.5 1 98.44 139 ASN B CA 1
ATOM 3696 C C . ASN B 1 139 ? -15.195 8.367 16.438 1 98.44 139 ASN B C 1
ATOM 3698 O O . ASN B 1 139 ? -14.961 9.289 17.234 1 98.44 139 ASN B O 1
ATOM 3702 N N . ILE B 1 140 ? -14.352 8.008 15.539 1 98.75 140 ILE B N 1
ATOM 3703 C CA . ILE B 1 140 ? -13.031 8.633 15.484 1 98.75 140 ILE B CA 1
ATOM 3704 C C . ILE B 1 140 ? -12.836 9.305 14.125 1 98.75 140 ILE B C 1
ATOM 3706 O O . ILE B 1 140 ? -12.992 8.664 13.078 1 98.75 140 ILE B O 1
ATOM 3710 N N . SER B 1 141 ? -12.562 10.602 14.102 1 98.88 141 SER B N 1
ATOM 3711 C CA . SER B 1 141 ? -12.211 11.328 12.883 1 98.88 141 SER B CA 1
ATOM 3712 C C . SER B 1 141 ? -10.695 11.352 12.672 1 98.88 141 SER B C 1
AT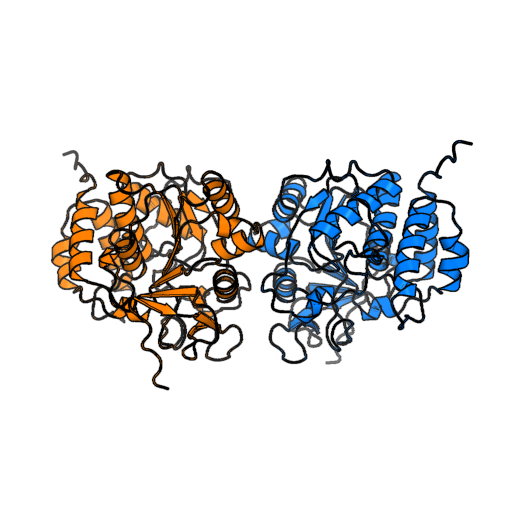OM 3714 O O . SER B 1 141 ? -9.93 11.266 13.633 1 98.88 141 SER B O 1
ATOM 3716 N N . VAL B 1 142 ? -10.281 11.375 11.438 1 98.94 142 VAL B N 1
ATOM 3717 C CA . VAL B 1 142 ? -8.867 11.422 11.102 1 98.94 142 VAL B CA 1
ATOM 3718 C C . VAL B 1 142 ? -8.539 12.758 10.43 1 98.94 142 VAL B C 1
ATOM 3720 O O . VAL B 1 142 ? -9.219 13.156 9.477 1 98.94 142 VAL B O 1
ATOM 3723 N N . ILE B 1 143 ? -7.574 13.461 10.969 1 98.94 143 ILE B N 1
ATOM 3724 C CA . ILE B 1 143 ? -7.078 14.719 10.43 1 98.94 143 ILE B CA 1
ATOM 3725 C C . ILE B 1 143 ? -5.758 14.477 9.703 1 98.94 143 ILE B C 1
ATOM 3727 O O . ILE B 1 143 ? -4.77 14.07 10.312 1 98.94 143 ILE B O 1
ATOM 3731 N N . CYS B 1 144 ? -5.746 14.711 8.43 1 98.94 144 CYS B N 1
ATOM 3732 C CA . CYS B 1 144 ? -4.562 14.469 7.613 1 98.94 144 CYS B CA 1
ATOM 3733 C C . CYS B 1 144 ? -3.891 15.781 7.23 1 98.94 144 CYS B C 1
ATOM 3735 O O . CYS B 1 144 ? -4.441 16.562 6.453 1 98.94 144 CYS B O 1
ATOM 3737 N N . LEU B 1 145 ? -2.656 15.93 7.707 1 98.88 145 LEU B N 1
ATOM 3738 C CA . LEU B 1 145 ? -1.919 17.172 7.512 1 98.88 145 LEU B CA 1
ATOM 3739 C C . LEU B 1 145 ? -0.776 16.984 6.52 1 98.88 145 LEU B C 1
ATOM 3741 O O . LEU B 1 145 ? -0.143 17.953 6.098 1 98.88 145 LEU B O 1
ATOM 3745 N N . GLY B 1 146 ? -0.465 15.766 6.172 1 98.31 146 GLY B N 1
ATOM 3746 C CA . GLY B 1 146 ? 0.579 15.414 5.223 1 98.31 146 GLY B CA 1
ATOM 3747 C C . GLY B 1 146 ? 0.081 14.539 4.086 1 98.31 146 GLY B C 1
ATOM 3748 O O . GLY B 1 146 ? -1.125 14.445 3.848 1 98.31 146 GLY B O 1
ATOM 3749 N N . PRO B 1 147 ? 1.059 13.961 3.32 1 98.19 147 PRO B N 1
ATOM 3750 C CA . PRO B 1 147 ? 0.667 13.016 2.271 1 98.19 147 PRO B CA 1
ATOM 3751 C C . PRO B 1 147 ? -0.241 11.898 2.787 1 98.19 147 PRO B C 1
ATOM 3753 O O . PRO B 1 147 ? -0.086 11.453 3.926 1 98.19 147 PRO B O 1
ATOM 3756 N N . LEU B 1 148 ? -1.147 11.398 1.973 1 98.75 148 LEU B N 1
ATOM 3757 C CA . LEU B 1 148 ? -2.207 10.492 2.408 1 98.75 148 LEU B CA 1
ATOM 3758 C C . LEU B 1 148 ? -1.745 9.039 2.348 1 98.75 148 LEU B C 1
ATOM 3760 O O . LEU B 1 148 ? -2.568 8.125 2.299 1 98.75 148 LEU B O 1
ATOM 3764 N N . THR B 1 149 ? -0.448 8.805 2.367 1 98.56 149 THR B N 1
ATOM 3765 C CA . THR B 1 149 ? 0.129 7.48 2.156 1 98.56 149 THR B CA 1
ATOM 3766 C C . THR B 1 149 ? -0.332 6.508 3.238 1 98.56 149 THR B C 1
ATOM 3768 O O . THR B 1 149 ? -0.745 5.387 2.938 1 98.56 149 THR B O 1
ATOM 3771 N N . ASN B 1 150 ? -0.291 6.91 4.551 1 98.88 150 ASN B N 1
ATOM 3772 C CA . ASN B 1 150 ? -0.757 6.039 5.625 1 98.88 150 ASN B CA 1
ATOM 3773 C C . ASN B 1 150 ? -2.213 5.625 5.418 1 98.88 150 ASN B C 1
ATOM 3775 O O . ASN B 1 150 ? -2.559 4.453 5.582 1 98.88 150 ASN B O 1
ATOM 3779 N N . LEU B 1 151 ? -3.062 6.59 5.098 1 98.75 151 LEU B N 1
ATOM 3780 C CA . LEU B 1 151 ? -4.488 6.32 4.918 1 98.75 151 LEU B CA 1
ATOM 3781 C C . LEU B 1 151 ? -4.719 5.355 3.762 1 98.75 151 LEU B C 1
ATOM 3783 O O . LEU B 1 151 ? -5.508 4.414 3.881 1 98.75 151 LEU B O 1
ATOM 3787 N N . ALA B 1 152 ? -4.035 5.652 2.654 1 98.69 152 ALA B N 1
ATOM 3788 C CA . ALA B 1 152 ? -4.191 4.805 1.476 1 98.69 152 ALA B CA 1
ATOM 3789 C C . ALA B 1 152 ? -3.797 3.363 1.78 1 98.69 152 ALA B C 1
ATOM 3791 O O . ALA B 1 152 ? -4.496 2.426 1.389 1 98.69 152 ALA B O 1
ATOM 3792 N N . MET B 1 153 ? -2.693 3.205 2.443 1 98.44 153 MET B N 1
ATOM 3793 C CA . MET B 1 153 ? -2.236 1.86 2.783 1 98.44 153 MET B CA 1
ATOM 3794 C C . MET B 1 153 ? -3.203 1.185 3.748 1 98.44 153 MET B C 1
ATOM 3796 O O . MET B 1 153 ? -3.469 -0.014 3.631 1 98.44 153 MET B O 1
ATOM 3800 N N . ALA B 1 154 ? -3.742 1.907 4.727 1 98.69 154 ALA B N 1
ATOM 3801 C CA . ALA B 1 154 ? -4.746 1.345 5.625 1 98.69 154 ALA B CA 1
ATOM 3802 C C . ALA B 1 154 ? -5.969 0.862 4.852 1 98.69 154 ALA B C 1
ATOM 3804 O O . ALA B 1 154 ? -6.504 -0.215 5.129 1 98.69 154 ALA B O 1
ATOM 3805 N N . ILE B 1 155 ? -6.383 1.65 3.871 1 98.38 155 ILE B N 1
ATOM 3806 C CA . ILE B 1 155 ? -7.547 1.33 3.047 1 98.38 155 ILE B CA 1
ATOM 3807 C C . ILE B 1 155 ? -7.289 0.034 2.279 1 98.38 155 ILE B C 1
ATOM 3809 O O . ILE B 1 155 ? -8.18 -0.817 2.176 1 98.38 155 ILE B O 1
ATOM 3813 N N . LYS B 1 156 ? -6.074 -0.107 1.787 1 97.62 156 LYS B N 1
ATOM 3814 C CA . LYS B 1 156 ? -5.77 -1.241 0.92 1 97.62 156 LYS B CA 1
ATOM 3815 C C . LYS B 1 156 ? -5.5 -2.502 1.738 1 97.62 156 LYS B C 1
ATOM 3817 O O . LYS B 1 156 ? -5.715 -3.617 1.26 1 97.62 156 LYS B O 1
ATOM 3822 N N . LEU B 1 157 ? -5.062 -2.359 2.967 1 97.81 157 LEU B N 1
ATOM 3823 C CA . LEU B 1 157 ? -4.852 -3.512 3.836 1 97.81 157 LEU B CA 1
ATOM 3824 C C . LEU B 1 157 ? -6.168 -3.965 4.465 1 97.81 157 LEU B C 1
ATOM 3826 O O . LEU B 1 157 ? -6.395 -5.164 4.637 1 97.81 157 LEU B O 1
ATOM 3830 N N . TYR B 1 158 ? -7.035 -2.967 4.816 1 97.31 158 TYR B N 1
ATOM 3831 C CA . TYR B 1 158 ? -8.234 -3.244 5.602 1 97.31 158 TYR B CA 1
ATOM 3832 C C . TYR B 1 158 ? -9.469 -2.633 4.949 1 97.31 158 TYR B C 1
ATOM 3834 O O . TYR B 1 158 ? -9.805 -1.475 5.203 1 97.31 158 TYR B O 1
ATOM 3842 N N . PRO B 1 159 ? -10.242 -3.428 4.27 1 94.56 159 PRO B N 1
ATOM 3843 C CA . PRO B 1 159 ? -11.375 -2.895 3.51 1 94.56 159 PRO B CA 1
ATOM 3844 C C . PRO B 1 159 ? -12.414 -2.217 4.398 1 94.56 159 PRO B C 1
ATOM 3846 O O . PRO B 1 159 ? -13.18 -1.368 3.928 1 94.56 159 PRO B O 1
ATOM 3849 N N . GLU B 1 160 ? -12.469 -2.545 5.645 1 95.88 160 GLU B N 1
ATOM 3850 C CA . GLU B 1 160 ? -13.484 -1.984 6.535 1 95.88 160 GLU B CA 1
ATOM 3851 C C . GLU B 1 160 ? -13.016 -0.667 7.145 1 95.88 160 GLU B C 1
ATOM 3853 O O . GLU B 1 160 ? -13.789 0.034 7.793 1 95.88 160 GLU B O 1
ATOM 3858 N N . PHE B 1 161 ? -11.766 -0.244 6.965 1 98.12 161 PHE B N 1
ATOM 3859 C CA . PHE B 1 161 ? -11.148 0.899 7.625 1 98.12 161 PHE B CA 1
ATOM 3860 C C . PHE B 1 161 ? -11.992 2.156 7.43 1 98.12 161 PHE B C 1
ATOM 3862 O O . PHE B 1 161 ? -12.359 2.818 8.398 1 98.12 161 PHE B O 1
ATOM 3869 N N . MET B 1 162 ? -12.367 2.428 6.164 1 97.56 162 MET B N 1
ATOM 3870 C CA . MET B 1 162 ? -13.055 3.682 5.879 1 97.56 162 MET B CA 1
ATOM 3871 C C . MET B 1 162 ? -14.461 3.68 6.473 1 97.56 162 MET B C 1
ATOM 3873 O O . MET B 1 162 ? -14.992 4.738 6.812 1 97.56 162 MET B O 1
ATOM 3877 N N . ASN B 1 163 ? -15.031 2.48 6.688 1 97.31 163 ASN B N 1
ATOM 3878 C CA . ASN B 1 163 ? -16.344 2.379 7.336 1 97.31 163 ASN B CA 1
ATOM 3879 C C . ASN B 1 163 ? -16.25 2.713 8.82 1 97.31 163 ASN B C 1
ATOM 3881 O O . ASN B 1 163 ? -17.234 3.135 9.43 1 97.31 163 ASN B O 1
ATOM 3885 N N . ASN B 1 164 ? -15.078 2.508 9.367 1 98.06 164 ASN B N 1
ATOM 3886 C CA . ASN B 1 164 ? -14.883 2.744 10.797 1 98.06 164 ASN B CA 1
ATOM 3887 C C . ASN B 1 164 ? -14.594 4.215 11.086 1 98.06 164 ASN B C 1
ATOM 3889 O O . ASN B 1 164 ? -14.82 4.684 12.203 1 98.06 164 ASN B O 1
ATOM 3893 N N . VAL B 1 165 ? -14.094 5 10.133 1 98.5 165 VAL B N 1
ATOM 3894 C CA . VAL B 1 165 ? -13.703 6.395 10.312 1 98.5 165 VAL B CA 1
ATOM 3895 C C . VAL B 1 165 ? -14.945 7.285 10.312 1 98.5 165 VAL B C 1
ATOM 3897 O O . VAL B 1 165 ? -15.812 7.152 9.453 1 98.5 165 VAL B O 1
ATOM 3900 N N . LYS B 1 166 ? -15.086 8.18 11.258 1 98.19 166 LYS B N 1
ATOM 3901 C CA . LYS B 1 166 ? -16.234 9.086 11.344 1 98.19 166 LYS B CA 1
ATOM 3902 C C . LYS B 1 166 ? -16.172 10.148 10.25 1 98.19 166 LYS B C 1
ATOM 3904 O O . LYS B 1 166 ? -17.016 10.164 9.359 1 98.19 166 LYS B O 1
ATOM 3909 N N . GLU B 1 167 ? -15.188 11.062 10.336 1 98 167 GLU B N 1
ATOM 3910 C CA . GLU B 1 167 ? -14.922 12.094 9.336 1 98 167 GLU B CA 1
ATOM 3911 C C . GLU B 1 167 ? -13.438 12.125 8.961 1 98 167 GLU B C 1
ATOM 3913 O O . GLU B 1 167 ? -12.586 11.75 9.766 1 98 167 GLU B O 1
ATOM 3918 N N . LEU B 1 168 ? -13.258 12.477 7.746 1 98.69 168 LEU B N 1
ATOM 3919 C CA . LEU B 1 168 ? -11.898 12.703 7.266 1 98.69 168 LEU B CA 1
ATOM 3920 C C . LEU B 1 168 ? -11.68 14.172 6.938 1 98.69 168 LEU B C 1
ATOM 3922 O O . LEU B 1 168 ? -12.453 14.773 6.191 1 98.69 168 LEU B O 1
ATOM 3926 N N . PHE B 1 169 ? -10.727 14.789 7.574 1 98.88 169 PHE B N 1
ATOM 3927 C CA . PHE B 1 169 ? -10.289 16.156 7.297 1 98.88 169 PHE B CA 1
ATOM 3928 C C . PHE B 1 169 ? -8.914 16.156 6.645 1 98.88 169 PHE B C 1
ATOM 3930 O O . PHE B 1 169 ? -7.973 15.555 7.16 1 98.88 169 PHE B O 1
ATOM 3937 N N . VAL B 1 170 ? -8.789 16.844 5.52 1 98.94 170 VAL B N 1
ATOM 3938 C CA . VAL B 1 170 ? -7.551 16.75 4.75 1 98.94 170 VAL B CA 1
ATOM 3939 C C . VAL B 1 170 ? -7.082 18.141 4.355 1 98.94 170 VAL B C 1
ATOM 3941 O O . VAL B 1 170 ? -7.859 18.938 3.818 1 98.94 170 VAL B O 1
ATOM 3944 N N . MET B 1 171 ? -5.887 18.469 4.684 1 98.88 171 MET B N 1
ATOM 3945 C CA . MET B 1 171 ? -5.199 19.594 4.055 1 98.88 171 MET B CA 1
ATOM 3946 C C . MET B 1 171 ? -4.434 19.141 2.818 1 98.88 171 MET B C 1
ATOM 3948 O O . MET B 1 171 ? -3.533 18.312 2.91 1 98.88 171 MET B O 1
ATOM 3952 N N . GLY B 1 172 ? -4.859 19.594 1.675 1 98.38 172 GLY B N 1
ATOM 3953 C CA . GLY B 1 172 ? -4.172 19.188 0.464 1 98.38 172 GLY B CA 1
ATOM 3954 C C . GLY B 1 172 ? -4.914 19.547 -0.805 1 98.38 172 GLY B C 1
ATOM 3955 O O . GLY B 1 172 ? -6.09 19.922 -0.756 1 98.38 172 GLY B O 1
ATOM 3956 N N . GLY B 1 173 ? -4.18 19.5 -1.871 1 97.56 173 GLY B N 1
ATOM 3957 C CA . GLY B 1 173 ? -4.781 19.703 -3.178 1 97.56 173 GLY B CA 1
ATOM 3958 C C . GLY B 1 173 ? -4.992 21.172 -3.504 1 97.56 173 GLY B C 1
ATOM 3959 O O . GLY B 1 173 ? -4.379 22.047 -2.885 1 97.56 173 GLY B O 1
ATOM 3960 N N . ASN B 1 174 ? -5.773 21.391 -4.59 1 96.44 174 ASN B N 1
ATOM 3961 C CA . ASN B 1 174 ? -6.086 22.734 -5.094 1 96.44 174 ASN B CA 1
ATOM 3962 C C . ASN B 1 174 ? -7.469 22.766 -5.746 1 96.44 174 ASN B C 1
ATOM 3964 O O . ASN B 1 174 ? -8.07 21.719 -6 1 96.44 174 ASN B O 1
ATOM 3968 N N . SER B 1 175 ? -7.941 23.922 -5.895 1 94.62 175 SER B N 1
ATOM 3969 C CA . SER B 1 175 ? -9.289 24.062 -6.441 1 94.62 175 SER B CA 1
ATOM 3970 C C . SER B 1 175 ? -9.258 24.719 -7.82 1 94.62 175 SER B C 1
ATOM 3972 O O . SER B 1 175 ? -10.188 24.547 -8.609 1 94.62 175 SER B O 1
ATOM 3974 N N . THR B 1 176 ? -8.195 25.453 -8.125 1 91.5 176 THR B N 1
ATOM 3975 C CA . THR B 1 176 ? -8.117 26.141 -9.398 1 91.5 176 THR B CA 1
ATOM 3976 C C . THR B 1 176 ? -6.812 25.797 -10.117 1 91.5 176 THR B C 1
ATOM 3978 O O . THR B 1 176 ? -6.285 26.609 -10.883 1 91.5 176 THR B O 1
ATOM 3981 N N . ALA B 1 177 ? -6.188 24.766 -9.711 1 89.56 177 ALA B N 1
ATOM 3982 C CA . ALA B 1 177 ? -4.977 24.234 -10.336 1 89.56 177 ALA B CA 1
ATOM 3983 C C . ALA B 1 177 ? -3.768 25.109 -10.016 1 89.56 177 ALA B C 1
ATOM 3985 O O . ALA B 1 177 ? -2.797 25.141 -10.773 1 89.56 177 ALA B O 1
ATOM 3986 N N . GLN B 1 178 ? -3.887 25.922 -9.016 1 90.44 178 GLN B N 1
ATOM 3987 C CA . GLN B 1 178 ? -2.717 26.625 -8.5 1 90.44 178 GLN B CA 1
ATOM 3988 C C . GLN B 1 178 ? -1.944 25.75 -7.516 1 90.44 178 GLN B C 1
ATOM 3990 O O . GLN B 1 178 ? -2.525 25.203 -6.578 1 90.44 178 GLN B O 1
ATOM 3995 N N . GLY B 1 179 ? -0.685 25.562 -7.82 1 89.25 179 GLY B N 1
ATOM 3996 C CA . GLY B 1 179 ? 0.116 24.703 -6.969 1 89.25 179 GLY B CA 1
ATOM 3997 C C . GLY B 1 179 ? 1.194 25.453 -6.203 1 89.25 179 GLY B C 1
ATOM 3998 O O . GLY B 1 179 ? 1.323 26.672 -6.332 1 89.25 179 GLY B O 1
ATOM 3999 N N . ASN B 1 180 ? 1.897 24.734 -5.301 1 88.56 180 ASN B N 1
ATOM 4000 C CA . ASN B 1 180 ? 3 25.312 -4.535 1 88.56 180 ASN B CA 1
ATOM 4001 C C . ASN B 1 180 ? 4.281 24.5 -4.707 1 88.56 180 ASN B C 1
ATOM 4003 O O . ASN B 1 180 ? 5.371 24.984 -4.395 1 88.56 180 ASN B O 1
ATOM 4007 N N . ILE B 1 181 ? 4.211 23.281 -5.121 1 87.69 181 ILE B N 1
ATOM 4008 C CA . ILE B 1 181 ? 5.395 22.484 -5.395 1 87.69 181 ILE B CA 1
ATOM 4009 C C . ILE B 1 181 ? 5.652 22.438 -6.898 1 87.69 181 ILE B C 1
ATOM 4011 O O . ILE B 1 181 ? 6.809 22.438 -7.336 1 87.69 181 ILE B O 1
ATOM 4015 N N . THR B 1 182 ? 4.59 22.281 -7.656 1 86.94 182 THR B N 1
ATOM 4016 C CA . THR B 1 182 ? 4.57 22.609 -9.078 1 86.94 182 THR B CA 1
ATOM 4017 C C . THR B 1 182 ? 3.562 23.719 -9.359 1 86.94 182 THR B C 1
ATOM 4019 O O . THR B 1 182 ? 2.832 24.156 -8.469 1 86.94 182 THR B O 1
ATOM 4022 N N . ALA B 1 183 ? 3.521 24.141 -10.523 1 86.31 183 ALA B N 1
ATOM 4023 C CA . ALA B 1 183 ? 2.57 25.203 -10.883 1 86.31 183 ALA B CA 1
ATOM 4024 C C . ALA B 1 183 ? 1.132 24.719 -10.727 1 86.31 183 ALA B C 1
ATOM 4026 O O . ALA B 1 183 ? 0.238 25.5 -10.391 1 86.31 183 ALA B O 1
ATOM 4027 N N . GLN B 1 184 ? 0.929 23.406 -10.766 1 91.62 184 GLN B N 1
ATOM 4028 C CA . GLN B 1 184 ? -0.441 22.906 -10.875 1 91.62 184 GLN B CA 1
ATOM 4029 C C . GLN B 1 184 ? -0.81 22.047 -9.672 1 91.62 184 GLN B C 1
ATOM 4031 O O . GLN B 1 184 ? -1.979 21.703 -9.477 1 91.62 184 GLN B O 1
ATOM 4036 N N . ALA B 1 185 ? 0.231 21.75 -8.828 1 93 185 ALA B N 1
ATOM 4037 C CA . ALA B 1 185 ? -0.072 20.766 -7.789 1 93 185 ALA B CA 1
ATOM 4038 C C . ALA B 1 185 ? 0.393 21.25 -6.418 1 93 185 ALA B C 1
ATOM 4040 O O . ALA B 1 185 ? 1.449 21.875 -6.301 1 93 185 ALA B O 1
ATOM 4041 N N . GLU B 1 186 ? -0.428 21.047 -5.48 1 95.62 186 GLU B N 1
ATOM 4042 C CA . GLU B 1 186 ? -0.11 21.281 -4.078 1 95.62 186 GLU B CA 1
ATOM 4043 C C . GLU B 1 186 ? 0.767 20.172 -3.512 1 95.62 186 GLU B C 1
ATOM 4045 O O . GLU B 1 186 ? 0.678 19.016 -3.949 1 95.62 186 GLU B O 1
ATOM 4050 N N . PHE B 1 187 ? 1.619 20.438 -2.529 1 94.88 187 PHE B N 1
ATOM 4051 C CA . PHE B 1 187 ? 2.701 19.609 -2.012 1 94.88 187 PHE B CA 1
ATOM 4052 C C . PHE B 1 187 ? 2.174 18.266 -1.546 1 94.88 187 PHE B C 1
ATOM 4054 O O . PHE B 1 187 ? 2.646 17.219 -1.995 1 94.88 187 PHE B O 1
ATOM 4061 N N . ASN B 1 188 ? 1.194 18.188 -0.583 1 96.88 188 ASN B N 1
ATOM 4062 C CA . ASN B 1 188 ? 0.735 16.922 -0.004 1 96.88 188 ASN B CA 1
ATOM 4063 C C . ASN B 1 188 ? 0.177 15.984 -1.069 1 96.88 188 ASN B C 1
ATOM 4065 O O . ASN B 1 188 ? 0.474 14.789 -1.067 1 96.88 188 ASN B O 1
ATOM 4069 N N . PHE B 1 189 ? -0.641 16.547 -1.962 1 97.31 189 PHE B N 1
ATOM 4070 C CA . PHE B 1 189 ? -1.274 15.742 -2.996 1 97.31 189 PHE B CA 1
ATOM 4071 C C . PHE B 1 189 ? -0.268 15.352 -4.074 1 97.31 189 PHE B C 1
ATOM 4073 O O . PHE B 1 189 ? -0.353 14.266 -4.645 1 97.31 189 PHE B O 1
ATOM 4080 N N . TYR B 1 190 ? 0.703 16.188 -4.316 1 95.62 190 TYR B N 1
ATOM 4081 C CA . TYR B 1 190 ? 1.743 15.891 -5.297 1 95.62 190 TYR B CA 1
ATOM 4082 C C . TYR B 1 190 ? 2.711 14.844 -4.758 1 95.62 190 TYR B C 1
ATOM 4084 O O . TYR B 1 190 ? 3.225 14.016 -5.516 1 95.62 190 TYR B O 1
ATOM 4092 N N . ALA B 1 191 ? 2.973 14.922 -3.49 1 95.69 191 ALA B N 1
ATOM 4093 C CA . ALA B 1 191 ? 3.949 14.031 -2.873 1 95.69 191 ALA B CA 1
ATOM 4094 C C . ALA B 1 191 ? 3.568 12.57 -3.086 1 95.69 191 ALA B C 1
ATOM 4096 O O . ALA B 1 191 ? 4.441 11.703 -3.227 1 95.69 191 ALA B O 1
ATOM 4097 N N . ASP B 1 192 ? 2.264 12.289 -3.102 1 96.69 192 ASP B N 1
ATOM 4098 C CA . ASP B 1 192 ? 1.792 10.93 -3.346 1 96.69 192 ASP B CA 1
ATOM 4099 C C . ASP B 1 192 ? 0.409 10.938 -3.994 1 96.69 192 ASP B C 1
ATOM 4101 O O . ASP B 1 192 ? -0.58 10.562 -3.363 1 96.69 192 ASP B O 1
ATOM 4105 N N . PRO B 1 193 ? 0.329 11.258 -5.266 1 96.69 193 PRO B N 1
ATOM 4106 C CA . PRO B 1 193 ? -0.969 11.359 -5.938 1 96.69 193 PRO B CA 1
ATOM 4107 C C . PRO B 1 193 ? -1.705 10.023 -6 1 96.69 193 PRO B C 1
ATOM 4109 O O . PRO B 1 193 ? -2.938 9.992 -5.977 1 96.69 193 PRO B O 1
ATOM 4112 N N . GLU B 1 194 ? -0.974 8.891 -6.062 1 97.19 194 GLU B N 1
ATOM 4113 C CA . GLU B 1 194 ? -1.602 7.574 -6.062 1 97.19 194 GLU B CA 1
ATOM 4114 C C . GLU B 1 194 ? -2.398 7.344 -4.781 1 97.19 194 GLU B C 1
ATOM 4116 O O . GLU B 1 194 ? -3.506 6.805 -4.824 1 97.19 194 GLU B O 1
ATOM 4121 N N . SER B 1 195 ? -1.838 7.762 -3.66 1 98.19 195 SER B N 1
ATOM 4122 C CA . SER B 1 195 ? -2.541 7.633 -2.389 1 98.19 195 SER B CA 1
ATOM 4123 C C . SER B 1 195 ? -3.795 8.5 -2.357 1 98.19 195 SER B C 1
ATOM 4125 O O . SER B 1 195 ? -4.82 8.094 -1.808 1 98.19 195 SER B O 1
ATOM 4127 N N . VAL B 1 196 ? -3.717 9.711 -2.928 1 98.25 196 VAL B N 1
ATOM 4128 C CA . VAL B 1 196 ? -4.887 10.578 -3.018 1 98.25 196 VAL B CA 1
ATOM 4129 C C . VAL B 1 196 ? -5.984 9.891 -3.824 1 98.25 196 VAL B C 1
ATOM 4131 O O . VAL B 1 196 ? -7.145 9.875 -3.412 1 98.25 196 VAL B O 1
ATOM 4134 N N . HIS B 1 197 ? -5.605 9.312 -4.938 1 97.56 197 HIS B N 1
ATOM 4135 C CA . HIS B 1 197 ? -6.543 8.562 -5.773 1 97.56 197 HIS B CA 1
ATOM 4136 C C . HIS B 1 197 ? -7.238 7.465 -4.977 1 97.56 197 HIS B C 1
ATOM 4138 O O . HIS B 1 197 ? -8.461 7.324 -5.039 1 97.56 197 HIS B O 1
ATOM 4144 N N . ILE B 1 198 ? -6.473 6.699 -4.266 1 97.88 198 ILE B N 1
ATOM 4145 C CA . ILE B 1 198 ? -7.004 5.598 -3.473 1 97.88 198 ILE B CA 1
ATOM 4146 C C . ILE B 1 198 ? -8.008 6.133 -2.457 1 97.88 198 ILE B C 1
ATOM 4148 O O . ILE B 1 198 ? -9.117 5.605 -2.338 1 97.88 198 ILE B O 1
ATOM 4152 N N . VAL B 1 199 ? -7.676 7.199 -1.752 1 98.62 199 VAL B N 1
ATOM 4153 C CA . VAL B 1 199 ? -8.531 7.738 -0.7 1 98.62 199 VAL B CA 1
ATOM 4154 C C . VAL B 1 199 ? -9.82 8.281 -1.312 1 98.62 199 VAL B C 1
ATOM 4156 O O . VAL B 1 199 ? -10.922 7.934 -0.873 1 98.62 199 VAL B O 1
ATOM 4159 N N . LEU B 1 200 ? -9.727 9.102 -2.371 1 97.75 200 LEU B N 1
ATOM 4160 C CA . LEU B 1 200 ? -10.883 9.75 -2.975 1 97.75 200 LEU B CA 1
ATOM 4161 C C . LEU B 1 200 ? -11.859 8.711 -3.525 1 97.75 200 LEU B C 1
ATOM 4163 O O . LEU B 1 200 ? -13.07 8.945 -3.545 1 97.75 200 LEU B O 1
ATOM 4167 N N . ASN B 1 201 ? -11.359 7.551 -3.873 1 95.25 201 ASN B N 1
ATOM 4168 C CA . ASN B 1 201 ? -12.203 6.535 -4.492 1 95.25 201 ASN B CA 1
ATOM 4169 C C . ASN B 1 201 ? -12.664 5.496 -3.475 1 95.25 201 ASN B C 1
ATOM 4171 O O . ASN B 1 201 ? -13.305 4.508 -3.84 1 95.25 201 ASN B O 1
ATOM 4175 N N . SER B 1 202 ? -12.32 5.699 -2.225 1 96.12 202 SER B N 1
ATOM 4176 C CA . SER B 1 202 ? -12.641 4.676 -1.234 1 96.12 202 SER B CA 1
ATOM 4177 C C . SER B 1 202 ? -13.531 5.238 -0.127 1 96.12 202 SER B C 1
ATOM 4179 O O . SER B 1 202 ? -13.93 4.512 0.786 1 96.12 202 SER B O 1
ATOM 4181 N N . ILE B 1 203 ? -13.82 6.449 -0.137 1 94.44 203 ILE B N 1
ATOM 4182 C CA . ILE B 1 203 ? -14.57 7.066 0.953 1 94.44 203 ILE B CA 1
ATOM 4183 C C . ILE B 1 203 ? -16.062 6.875 0.721 1 94.44 203 ILE B C 1
ATOM 4185 O O . ILE B 1 203 ? -16.516 6.809 -0.424 1 94.44 203 ILE B O 1
ATOM 4189 N N . ASN B 1 204 ? -16.797 6.77 1.831 1 92.12 204 ASN B N 1
ATOM 4190 C CA . ASN B 1 204 ? -18.234 6.559 1.777 1 92.12 204 ASN B CA 1
ATOM 4191 C C . ASN B 1 204 ? -19 7.844 2.078 1 92.12 204 ASN B C 1
ATOM 4193 O O . ASN B 1 204 ? -20.219 7.895 1.914 1 92.12 204 ASN B O 1
ATOM 4197 N N . LYS B 1 205 ? -18.391 8.797 2.596 1 95 205 LYS B N 1
ATOM 4198 C CA . LYS B 1 205 ? -18.906 10.141 2.818 1 95 205 LYS B CA 1
ATOM 4199 C C . LYS B 1 205 ? -17.906 11.203 2.381 1 95 205 LYS B C 1
ATOM 4201 O O . LYS B 1 205 ? -16.703 10.961 2.395 1 95 205 LYS B O 1
ATOM 4206 N N . PRO B 1 206 ? -18.375 12.336 1.975 1 97.06 206 PRO B N 1
ATOM 4207 C CA . PRO B 1 206 ? -17.453 13.383 1.53 1 97.06 206 PRO B CA 1
ATOM 4208 C C . PRO B 1 206 ? -16.453 13.773 2.609 1 97.06 206 PRO B C 1
ATOM 4210 O O . PRO B 1 206 ? -16.828 13.977 3.766 1 97.06 206 PRO B O 1
ATOM 4213 N N . LEU B 1 207 ? -15.195 13.812 2.199 1 98.25 207 LEU B N 1
ATOM 4214 C CA . LEU B 1 207 ? -14.203 14.305 3.146 1 98.25 207 LEU B CA 1
ATOM 4215 C C . LEU B 1 207 ? -14.148 15.828 3.133 1 98.25 207 LEU B C 1
ATOM 4217 O O . LEU B 1 207 ? -14.625 16.469 2.188 1 98.25 207 LEU B O 1
ATOM 4221 N N . TRP B 1 208 ? -13.742 16.484 4.258 1 98.69 208 TRP B N 1
ATOM 4222 C CA . TRP B 1 208 ? -13.5 17.922 4.352 1 98.69 208 TRP B CA 1
ATOM 4223 C C . TRP B 1 208 ? -12.125 18.281 3.793 1 98.69 208 TRP B C 1
ATOM 4225 O O . TRP B 1 208 ? -11.102 17.828 4.316 1 98.69 208 TRP B O 1
ATOM 4235 N N . LEU B 1 209 ? -12.086 19.062 2.721 1 98.75 209 LEU B N 1
ATOM 4236 C CA . LEU B 1 209 ? -10.828 19.359 2.039 1 98.75 209 LEU B CA 1
ATOM 4237 C C . LEU B 1 209 ? -10.5 20.844 2.135 1 98.75 209 LEU B C 1
ATOM 4239 O O . LEU B 1 209 ? -11.281 21.688 1.695 1 98.75 209 LEU B O 1
ATOM 4243 N N . LEU B 1 210 ? -9.43 21.156 2.734 1 98.88 210 LEU B N 1
ATOM 4244 C CA . LEU B 1 210 ? -8.867 22.516 2.713 1 98.88 210 LEU B CA 1
ATOM 4245 C C . LEU B 1 210 ? -7.75 22.609 1.678 1 98.88 210 LEU B C 1
ATOM 4247 O O . LEU B 1 210 ? -6.629 22.156 1.918 1 98.88 210 LEU B O 1
ATOM 4251 N N . PRO B 1 211 ? -8 23.234 0.54 1 98.56 211 PRO B N 1
ATOM 4252 C CA . PRO B 1 211 ? -6.992 23.297 -0.523 1 98.56 211 PRO B CA 1
ATOM 4253 C C . PRO B 1 211 ? -6.023 24.469 -0.354 1 98.56 211 PRO B C 1
ATOM 4255 O O . PRO B 1 211 ? -6.266 25.359 0.456 1 98.56 211 PRO B O 1
ATOM 4258 N N . TRP B 1 212 ? -5.047 24.453 -1.136 1 97.69 212 TRP B N 1
ATOM 4259 C CA . TRP B 1 212 ? -3.938 25.391 -1.125 1 97.69 212 TRP B CA 1
ATOM 4260 C C . TRP B 1 212 ? -4.441 26.828 -1.294 1 97.69 212 TRP B C 1
ATOM 4262 O O . TRP B 1 212 ? -4.078 27.719 -0.52 1 97.69 212 TRP B O 1
ATOM 4272 N N . GLU B 1 213 ? -5.34 27.062 -2.227 1 97.38 213 GLU B N 1
ATOM 4273 C CA . GLU B 1 213 ? -5.797 28.406 -2.553 1 97.38 213 GLU B CA 1
ATOM 4274 C C . GLU B 1 213 ? -6.551 29.031 -1.383 1 97.38 213 GLU B C 1
ATOM 4276 O O . GLU B 1 213 ? -6.48 30.25 -1.169 1 97.38 213 GLU B O 1
ATOM 4281 N N . SER B 1 214 ? -7.262 28.188 -0.677 1 98.19 214 SER B N 1
ATOM 4282 C CA . SER B 1 214 ? -7.988 28.672 0.489 1 98.19 214 SER B CA 1
ATOM 4283 C C . SER B 1 214 ? -7.031 29.172 1.564 1 98.19 214 SER B C 1
ATOM 4285 O O . SER B 1 214 ? -7.309 30.172 2.236 1 98.19 214 SER B O 1
ATOM 4287 N N . CYS B 1 215 ? -5.922 28.484 1.752 1 97.88 215 CYS B N 1
ATOM 4288 C CA . CYS B 1 215 ? -4.926 28.859 2.75 1 97.88 215 CYS B CA 1
ATOM 4289 C C . CYS B 1 215 ? -4.312 30.219 2.426 1 97.88 215 CYS B C 1
ATOM 4291 O O . CYS B 1 215 ? -3.998 31 3.33 1 97.88 215 CYS B O 1
ATOM 4293 N N . LEU B 1 216 ? -4.234 30.531 1.164 1 97 216 LEU B N 1
ATOM 4294 C CA . LEU B 1 216 ? -3.615 31.766 0.72 1 97 216 LEU B CA 1
ATOM 4295 C C . LEU B 1 216 ? -4.508 32.969 1.036 1 97 216 LEU B C 1
ATOM 4297 O O . LEU B 1 216 ? -4.062 34.125 0.972 1 97 216 LEU B O 1
ATOM 4301 N N . LYS B 1 217 ? -5.688 32.75 1.472 1 97.25 217 LYS B N 1
ATOM 4302 C CA . LYS B 1 217 ? -6.637 33.812 1.729 1 97.25 217 LYS B C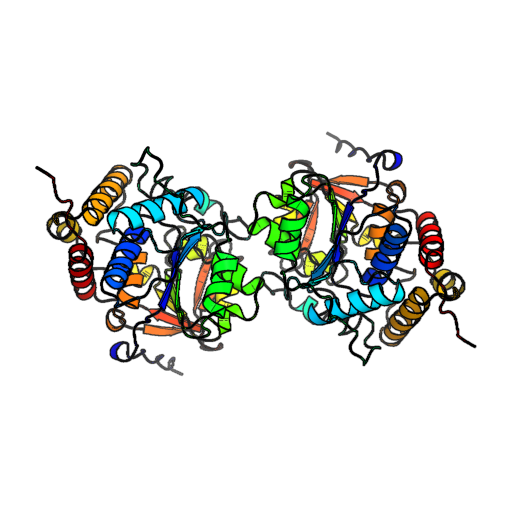A 1
ATOM 4303 C C . LYS B 1 217 ? -6.5 34.344 3.154 1 97.25 217 LYS B C 1
ATOM 4305 O O . LYS B 1 217 ? -7.234 35.25 3.564 1 97.25 217 LYS B O 1
ATOM 4310 N N . THR B 1 218 ? -5.605 33.75 3.885 1 98.25 218 THR B N 1
ATOM 4311 C CA . THR B 1 218 ? -5.352 34.25 5.234 1 98.25 218 THR B CA 1
ATOM 4312 C C . THR B 1 218 ? -5.078 35.75 5.215 1 98.25 218 THR B C 1
ATOM 4314 O O . THR B 1 218 ? -4.578 36.281 4.223 1 98.25 218 THR B O 1
ATOM 4317 N N . ARG B 1 219 ? -5.465 36.438 6.324 1 98.12 219 ARG B N 1
ATOM 4318 C CA . ARG B 1 219 ? -5.199 37.875 6.504 1 98.12 219 ARG B CA 1
ATOM 4319 C C . ARG B 1 219 ? -4.473 38.125 7.82 1 98.12 219 ARG B C 1
ATOM 4321 O O . ARG B 1 219 ? -4.559 39.219 8.375 1 98.12 219 ARG B O 1
ATOM 4328 N N . ILE B 1 220 ? -3.846 37.156 8.273 1 98.44 220 ILE B N 1
ATOM 4329 C CA . ILE B 1 220 ? -3.031 37.312 9.477 1 98.44 220 ILE B CA 1
ATOM 4330 C C . ILE B 1 220 ? -1.688 37.938 9.109 1 98.44 220 ILE B C 1
ATOM 4332 O O . ILE B 1 220 ? -0.922 37.344 8.328 1 98.44 220 ILE B O 1
ATOM 4336 N N . THR B 1 221 ? -1.356 39.031 9.688 1 98.06 221 THR B N 1
ATOM 4337 C CA . THR B 1 221 ? -0.139 39.75 9.328 1 98.06 221 THR B CA 1
ATOM 4338 C C . THR B 1 221 ? 1.062 39.188 10.086 1 98.06 221 THR B C 1
ATOM 4340 O O . THR B 1 221 ? 0.916 38.625 11.18 1 98.06 221 THR B O 1
ATOM 4343 N N . HIS B 1 222 ? 2.227 39.344 9.484 1 96.81 222 HIS B N 1
ATOM 4344 C CA . HIS B 1 222 ? 3.463 38.969 10.148 1 96.81 222 HIS B CA 1
ATOM 4345 C C . HIS B 1 222 ? 3.703 39.781 11.398 1 96.81 222 HIS B C 1
ATOM 4347 O O . HIS B 1 222 ? 4.277 39.312 12.375 1 96.81 222 HIS B O 1
ATOM 4353 N N . GLU B 1 223 ? 3.268 41 11.367 1 97.56 223 GLU B N 1
ATOM 4354 C CA . GLU B 1 223 ? 3.383 41.875 12.531 1 97.56 223 GLU B CA 1
ATOM 4355 C C . GLU B 1 223 ? 2.594 41.344 13.719 1 97.56 223 GLU B C 1
ATOM 4357 O O . GLU B 1 223 ? 3.092 41.312 14.844 1 97.56 223 GLU B O 1
ATOM 4362 N N . TRP B 1 224 ? 1.363 40.938 13.375 1 98.38 224 TRP B N 1
ATOM 4363 C CA . TRP B 1 224 ? 0.557 40.375 14.445 1 98.38 224 TRP B CA 1
ATOM 4364 C C . TRP B 1 224 ? 1.219 39.125 15.008 1 98.38 224 TRP B C 1
ATOM 4366 O O . TRP B 1 224 ? 1.288 38.938 16.234 1 98.38 224 TRP B O 1
ATOM 4376 N N . ARG B 1 225 ? 1.719 38.25 14.156 1 98.44 225 ARG B N 1
ATOM 4377 C CA . ARG B 1 225 ? 2.406 37.031 14.57 1 98.44 225 ARG B CA 1
ATOM 4378 C C . ARG B 1 225 ? 3.6 37.375 15.461 1 98.44 225 ARG B C 1
ATOM 4380 O O . ARG B 1 225 ? 3.811 36.719 16.484 1 98.44 225 ARG B O 1
ATOM 4387 N N . ARG B 1 226 ? 4.367 38.312 15.109 1 97.5 226 ARG B N 1
ATOM 4388 C CA . ARG B 1 226 ? 5.598 38.656 15.805 1 97.5 226 ARG B CA 1
ATOM 4389 C C . ARG B 1 226 ? 5.297 39.406 17.109 1 97.5 226 ARG B C 1
ATOM 4391 O O . ARG B 1 226 ? 5.852 39.062 18.156 1 97.5 226 ARG B O 1
ATOM 4398 N N . ASP B 1 227 ? 4.387 40.281 17.047 1 98.25 227 ASP B N 1
ATOM 4399 C CA . ASP B 1 227 ? 4.273 41.281 18.109 1 98.25 227 ASP B CA 1
ATOM 4400 C C . ASP B 1 227 ? 3.166 40.906 19.094 1 98.25 227 ASP B C 1
ATOM 4402 O O . ASP B 1 227 ? 3.092 41.469 20.188 1 98.25 227 ASP B O 1
ATOM 4406 N N . VAL B 1 228 ? 2.311 40 18.672 1 98.44 228 VAL B N 1
ATOM 4407 C CA . VAL B 1 228 ? 1.227 39.594 19.562 1 98.44 228 VAL B CA 1
ATOM 4408 C C . VAL B 1 228 ? 1.424 38.156 19.984 1 98.44 228 VAL B C 1
ATOM 4410 O O . VAL B 1 228 ? 1.853 37.875 21.094 1 98.44 228 VAL B O 1
ATOM 4413 N N . LEU B 1 229 ? 1.362 37.25 19.062 1 98.38 229 LEU B N 1
ATOM 4414 C CA . LEU B 1 229 ? 1.502 35.812 19.391 1 98.38 229 LEU B CA 1
ATOM 4415 C C . LEU B 1 229 ? 2.926 35.5 19.828 1 98.38 229 LEU B C 1
ATOM 4417 O O . LEU B 1 229 ? 3.129 34.75 20.781 1 98.38 229 LEU B O 1
ATOM 4421 N N . GLY B 1 230 ? 3.857 36.062 19.109 1 98.19 230 GLY B N 1
ATOM 4422 C CA . GLY B 1 230 ? 5.262 35.781 19.344 1 98.19 230 GLY B CA 1
ATOM 4423 C C . GLY B 1 230 ? 5.773 36.281 20.672 1 98.19 230 GLY B C 1
ATOM 4424 O O . GLY B 1 230 ? 6.836 35.875 21.141 1 98.19 230 GLY B O 1
ATOM 4425 N N . LYS B 1 231 ? 5.051 37.094 21.328 1 97.88 231 LYS B N 1
ATOM 4426 C CA . LYS B 1 231 ? 5.508 37.688 22.578 1 97.88 231 LYS B CA 1
ATOM 4427 C C . LYS B 1 231 ? 4.965 36.938 23.797 1 97.88 231 LYS B C 1
ATOM 4429 O O . LYS B 1 231 ? 5.367 37.219 24.922 1 97.88 231 LYS B O 1
ATOM 4434 N N . ILE B 1 232 ? 4.129 36 23.547 1 97.56 232 ILE B N 1
ATOM 4435 C CA . ILE B 1 232 ? 3.555 35.25 24.641 1 97.56 232 ILE B CA 1
ATOM 4436 C C . ILE B 1 232 ? 4.598 34.281 25.203 1 97.56 232 ILE B C 1
ATOM 4438 O O . ILE B 1 232 ? 5.258 33.562 24.453 1 97.56 232 ILE B O 1
ATOM 4442 N N . ASP B 1 233 ? 4.758 34.281 26.578 1 96.75 233 ASP B N 1
ATOM 4443 C CA . ASP B 1 233 ? 5.809 33.531 27.25 1 96.75 233 ASP B CA 1
ATOM 4444 C C . ASP B 1 233 ? 5.355 32.125 27.562 1 96.75 233 ASP B C 1
ATOM 4446 O O . ASP B 1 233 ? 5.047 31.797 28.703 1 96.75 233 ASP B O 1
ATOM 4450 N N . LYS B 1 234 ? 5.316 31.297 26.562 1 97.06 234 LYS B N 1
ATOM 4451 C CA . LYS B 1 234 ? 4.988 29.875 26.656 1 97.06 234 LYS B CA 1
ATOM 4452 C C . LYS B 1 234 ? 6 29.031 25.891 1 97.06 234 LYS B C 1
ATOM 4454 O O . LYS B 1 234 ? 6.473 29.422 24.812 1 97.06 234 LYS B O 1
ATOM 4459 N N . PRO B 1 235 ? 6.359 27.828 26.391 1 97.38 235 PRO B N 1
ATOM 4460 C CA . PRO B 1 235 ? 7.34 26.969 25.719 1 97.38 235 PRO B CA 1
ATOM 4461 C C . PRO B 1 235 ? 6.977 26.688 24.25 1 97.38 235 PRO B C 1
ATOM 4463 O O . PRO B 1 235 ? 7.852 26.688 23.391 1 97.38 235 PRO B O 1
ATOM 4466 N N . CYS B 1 236 ? 5.711 26.453 24 1 98.19 236 CYS B N 1
ATOM 4467 C CA . CYS B 1 236 ? 5.289 26.141 22.641 1 98.19 236 CYS B CA 1
ATOM 4468 C C . CYS B 1 236 ? 5.496 27.344 21.719 1 98.19 236 CYS B C 1
ATOM 4470 O O . CYS B 1 236 ? 5.863 27.188 20.562 1 98.19 236 CYS B O 1
ATOM 4472 N N . VAL B 1 237 ? 5.309 28.594 22.203 1 98.44 237 VAL B N 1
ATOM 4473 C CA . VAL B 1 237 ? 5.523 29.812 21.422 1 98.44 237 VAL B CA 1
ATOM 4474 C C . VAL B 1 237 ? 7.02 30 21.172 1 98.44 237 VAL B C 1
ATOM 4476 O O . VAL B 1 237 ? 7.422 30.359 20.047 1 98.44 237 VAL B O 1
ATOM 4479 N N . HIS B 1 238 ? 7.812 29.719 22.219 1 97.88 238 HIS B N 1
ATOM 4480 C CA . HIS B 1 238 ? 9.258 29.812 22.062 1 97.88 238 HIS B CA 1
ATOM 4481 C C . HIS B 1 238 ? 9.766 28.875 20.969 1 97.88 238 HIS B C 1
ATOM 4483 O O . HIS B 1 238 ? 10.602 29.25 20.156 1 97.88 238 HIS B O 1
ATOM 4489 N N . MET B 1 239 ? 9.281 27.656 20.969 1 97.62 239 MET B N 1
ATOM 4490 C CA . MET B 1 239 ? 9.688 26.703 19.953 1 97.62 239 MET B CA 1
ATOM 4491 C C . MET B 1 239 ? 9.297 27.188 18.562 1 97.62 239 MET B C 1
ATOM 4493 O O . MET B 1 239 ? 10.102 27.156 17.625 1 97.62 239 MET B O 1
ATOM 4497 N N . MET B 1 240 ? 8.055 27.672 18.438 1 98.38 240 MET B N 1
ATOM 4498 C CA . MET B 1 240 ? 7.586 28.172 17.141 1 98.38 240 MET B CA 1
ATOM 4499 C C . MET B 1 240 ? 8.445 29.344 16.672 1 98.38 240 MET B C 1
ATOM 4501 O O . MET B 1 240 ? 8.789 29.422 15.492 1 98.38 240 MET B O 1
ATOM 4505 N N . ASN B 1 241 ? 8.758 30.281 17.594 1 98.12 241 ASN B N 1
ATOM 4506 C CA . ASN B 1 241 ? 9.602 31.406 17.25 1 98.12 241 ASN B CA 1
ATOM 4507 C C . ASN B 1 241 ? 10.945 30.953 16.672 1 98.12 241 ASN B C 1
ATOM 4509 O O . ASN B 1 241 ? 11.383 31.438 15.633 1 98.12 241 ASN B O 1
ATOM 4513 N N . ILE B 1 242 ? 11.547 30.016 17.344 1 97 242 ILE B N 1
ATOM 4514 C CA . ILE B 1 242 ? 12.891 29.578 16.984 1 97 242 ILE B CA 1
ATOM 4515 C C . ILE B 1 242 ? 12.859 28.875 15.625 1 97 242 ILE B C 1
ATOM 4517 O O . ILE B 1 242 ? 13.711 29.141 14.766 1 97 242 ILE B O 1
ATOM 4521 N N . ILE B 1 243 ? 11.93 28.016 15.375 1 96.88 243 ILE B N 1
ATOM 4522 C CA . ILE B 1 243 ? 11.93 27.234 14.141 1 96.88 243 ILE B CA 1
ATOM 4523 C C . ILE B 1 243 ? 11.508 28.125 12.977 1 96.88 243 ILE B C 1
ATOM 4525 O O . ILE B 1 243 ? 12.031 28 11.867 1 96.88 243 ILE B O 1
ATOM 4529 N N . GLU B 1 244 ? 10.57 29.047 13.164 1 95.94 244 GLU B N 1
ATOM 4530 C CA . GLU B 1 244 ? 10.156 29.969 12.109 1 95.94 244 GLU B CA 1
ATOM 4531 C C . GLU B 1 244 ? 11.266 30.953 11.773 1 95.94 244 GLU B C 1
ATOM 4533 O O . GLU B 1 244 ? 11.492 31.281 10.609 1 95.94 244 GLU B O 1
ATOM 4538 N N . ASP B 1 245 ? 11.914 31.453 12.805 1 94.81 245 ASP B N 1
ATOM 4539 C CA . ASP B 1 245 ? 13.016 32.406 12.586 1 94.81 245 ASP B CA 1
ATOM 4540 C C . ASP B 1 245 ? 14.148 31.734 11.812 1 94.81 245 ASP B C 1
ATOM 4542 O O . ASP B 1 245 ? 14.75 32.375 10.93 1 94.81 245 ASP B O 1
ATOM 4546 N N . SER B 1 246 ? 14.414 30.562 12.195 1 93.38 246 SER B N 1
ATOM 4547 C CA . SER B 1 246 ? 15.461 29.844 11.484 1 93.38 246 SER B CA 1
ATOM 4548 C C . SER B 1 246 ? 15.125 29.672 10.008 1 93.38 246 SER B C 1
ATOM 4550 O O . SER B 1 246 ? 15.977 29.891 9.141 1 93.38 246 SER B O 1
ATOM 4552 N N . ARG B 1 247 ? 13.922 29.328 9.781 1 89.94 247 ARG B N 1
ATOM 4553 C CA . ARG B 1 247 ? 13.516 29.125 8.398 1 89.94 247 ARG B CA 1
ATOM 4554 C C . ARG B 1 247 ? 13.516 30.453 7.625 1 89.94 247 ARG B C 1
ATOM 4556 O O . ARG B 1 247 ? 13.945 30.5 6.473 1 89.94 247 ARG B O 1
ATOM 4563 N N . ARG B 1 248 ? 13.031 31.469 8.18 1 88.75 248 ARG B N 1
ATOM 4564 C CA . ARG B 1 248 ? 12.992 32.781 7.555 1 88.75 248 ARG B CA 1
ATOM 4565 C C . ARG B 1 248 ? 14.391 33.25 7.148 1 88.75 248 ARG B C 1
ATOM 4567 O O . ARG B 1 248 ? 14.555 33.938 6.129 1 88.75 248 ARG B O 1
ATOM 4574 N N . SER B 1 249 ? 15.281 32.844 7.859 1 87.38 249 SER B N 1
ATOM 4575 C CA . SER B 1 249 ? 16.656 33.25 7.586 1 87.38 249 SER B CA 1
ATOM 4576 C C . SER B 1 249 ? 17.234 32.5 6.391 1 87.38 249 SER B C 1
ATOM 4578 O O . SER B 1 249 ? 18.203 32.969 5.773 1 87.38 249 SER B O 1
ATOM 4580 N N . GLN B 1 250 ? 16.625 31.438 6.078 1 84.19 250 GLN B N 1
ATOM 4581 C CA . GLN B 1 250 ? 17.141 30.578 5.027 1 84.19 250 GLN B CA 1
ATOM 4582 C C . GLN B 1 250 ? 16.453 30.859 3.691 1 84.19 250 GLN B C 1
ATOM 4584 O O . GLN B 1 250 ? 16.984 30.484 2.635 1 84.19 250 GLN B O 1
ATOM 4589 N N . VAL B 1 251 ? 15.289 31.375 3.746 1 79.12 251 VAL B N 1
ATOM 4590 C CA . VAL B 1 251 ? 14.516 31.484 2.514 1 79.12 251 VAL B CA 1
ATOM 4591 C C . VAL B 1 251 ? 14.289 32.938 2.172 1 79.12 251 VAL B C 1
ATOM 4593 O O . VAL B 1 251 ? 14.055 33.781 3.062 1 79.12 251 VAL B O 1
ATOM 4596 N N . LYS B 1 252 ? 14.406 33.25 0.934 1 69.5 252 LYS B N 1
ATOM 4597 C CA . LYS B 1 252 ? 14.273 34.625 0.457 1 69.5 252 LYS B CA 1
ATOM 4598 C C . LYS B 1 252 ? 12.805 34.969 0.219 1 69.5 252 LYS B C 1
ATOM 4600 O O . LYS B 1 252 ? 12.383 36.094 0.504 1 69.5 252 LYS B O 1
ATOM 4605 N N . LYS B 1 253 ? 12.062 34.062 -0.294 1 68.12 253 LYS B N 1
ATOM 4606 C CA . LYS B 1 253 ? 10.672 34.344 -0.658 1 68.12 253 LYS B CA 1
ATOM 4607 C C . LYS B 1 253 ? 9.734 34.062 0.508 1 68.12 253 LYS B C 1
ATOM 4609 O O . LYS B 1 253 ? 9.828 33.031 1.147 1 68.12 253 LYS B O 1
ATOM 4614 N N . HIS B 1 254 ? 8.883 35.25 0.809 1 78.5 254 HIS B N 1
ATOM 4615 C CA . HIS B 1 254 ? 7.906 35.125 1.886 1 78.5 254 HIS B CA 1
ATOM 4616 C C . HIS B 1 254 ? 6.496 35.438 1.389 1 78.5 254 HIS B C 1
ATOM 4618 O O . HIS B 1 254 ? 6.32 36.219 0.458 1 78.5 254 HIS B O 1
ATOM 4624 N N . PHE B 1 255 ? 5.598 34.75 2.031 1 89.38 255 PHE B N 1
ATOM 4625 C CA . PHE B 1 255 ? 4.191 35.062 1.796 1 89.38 255 PHE B CA 1
ATOM 4626 C C . PHE B 1 255 ? 3.826 36.406 2.408 1 89.38 255 PHE B C 1
ATOM 4628 O O . PHE B 1 255 ? 4.391 36.812 3.43 1 89.38 255 PHE B O 1
ATOM 4635 N N . PRO B 1 256 ? 2.92 37.094 1.765 1 93.56 256 PRO B N 1
ATOM 4636 C CA . PRO B 1 256 ? 2.525 38.406 2.301 1 93.56 256 PRO B CA 1
ATOM 4637 C C . PRO B 1 256 ? 1.901 38.312 3.691 1 93.56 256 PRO B C 1
ATOM 4639 O O . PRO B 1 256 ? 1.998 39.25 4.484 1 93.56 256 PRO B O 1
ATOM 4642 N N . TYR B 1 257 ? 1.234 37.25 3.953 1 97.25 257 TYR B N 1
ATOM 4643 C CA . TYR B 1 257 ? 0.585 37 5.238 1 97.25 257 TYR B CA 1
ATOM 4644 C C . TYR B 1 257 ? 1.106 35.75 5.895 1 97.25 257 TYR B C 1
ATOM 4646 O O . TYR B 1 257 ? 1.722 34.906 5.234 1 97.25 257 TYR B O 1
ATOM 4654 N N . TYR B 1 258 ? 1.003 35.688 7.23 1 97.12 258 TYR B N 1
ATOM 4655 C CA . TYR B 1 258 ? 1.321 34.469 7.988 1 97.12 258 TYR B CA 1
ATOM 4656 C C . TYR B 1 258 ? 0.467 33.312 7.531 1 97.12 258 TYR B C 1
ATOM 4658 O O . TYR B 1 258 ? -0.739 33.281 7.785 1 97.12 258 TYR B O 1
ATOM 4666 N N . THR B 1 259 ? 1.059 32.344 6.785 1 97 259 THR B N 1
ATOM 4667 C CA . THR B 1 259 ? 0.345 31.266 6.121 1 97 259 THR B CA 1
ATOM 4668 C C . THR B 1 259 ? 0.717 29.922 6.73 1 97 259 THR B C 1
ATOM 4670 O O . THR B 1 259 ? 1.812 29.406 6.492 1 97 259 THR B O 1
ATOM 4673 N N . MET B 1 260 ? -0.146 29.391 7.512 1 97.81 260 MET B N 1
ATOM 4674 C CA . MET B 1 260 ? 0.036 28.125 8.211 1 97.81 260 MET B CA 1
ATOM 4675 C C . MET B 1 260 ? -1.076 27.141 7.852 1 97.81 260 MET B C 1
ATOM 4677 O O . MET B 1 260 ? -2.012 26.953 8.633 1 97.81 260 MET B O 1
ATOM 4681 N N . CYS B 1 261 ? -0.921 26.438 6.777 1 98.19 261 CYS B N 1
ATOM 4682 C CA . CYS B 1 261 ? -1.971 25.672 6.113 1 98.19 261 CYS B CA 1
ATOM 4683 C C . CYS B 1 261 ? -2.545 24.609 7.047 1 98.19 261 CYS B C 1
ATOM 4685 O O . CYS B 1 261 ? -3.752 24.578 7.293 1 98.19 261 CYS B O 1
ATOM 4687 N N . ASP B 1 262 ? -1.695 23.812 7.59 1 98.75 262 ASP B N 1
ATOM 4688 C CA . ASP B 1 262 ? -2.152 22.703 8.43 1 98.75 262 ASP B CA 1
ATOM 4689 C C . ASP B 1 262 ? -2.84 23.234 9.688 1 98.75 262 ASP B C 1
ATOM 4691 O O . ASP B 1 262 ? -3.789 22.609 10.188 1 98.75 262 ASP B O 1
ATOM 4695 N N . ALA B 1 263 ? -2.385 24.375 10.219 1 98.88 263 ALA B N 1
ATOM 4696 C CA . ALA B 1 263 ? -3.004 24.969 11.398 1 98.88 263 ALA B CA 1
ATOM 4697 C C . ALA B 1 263 ? -4.402 25.484 11.086 1 98.88 263 ALA B C 1
ATOM 4699 O O . ALA B 1 263 ? -5.297 25.453 11.93 1 98.88 263 ALA B O 1
ATOM 4700 N N . PHE B 1 264 ? -4.578 26.016 9.82 1 98.88 264 PHE B N 1
ATOM 4701 C CA . PHE B 1 264 ? -5.91 26.469 9.422 1 98.88 264 PHE B CA 1
ATOM 4702 C C . PHE B 1 264 ? -6.902 25.312 9.453 1 98.88 264 PHE B C 1
ATOM 4704 O O . PHE B 1 264 ? -8.031 25.469 9.93 1 98.88 264 PHE B O 1
ATOM 4711 N N . LEU B 1 265 ? -6.473 24.141 8.969 1 98.94 265 LEU B N 1
ATOM 4712 C CA . LEU B 1 265 ? -7.355 22.984 9.023 1 98.94 265 LEU B CA 1
ATOM 4713 C C . LEU B 1 265 ? -7.672 22.609 10.461 1 98.94 265 LEU B C 1
ATOM 4715 O O . LEU B 1 265 ? -8.82 22.312 10.797 1 98.94 265 LEU B O 1
ATOM 4719 N N . ALA B 1 266 ? -6.637 22.578 11.344 1 98.88 266 ALA B N 1
ATOM 4720 C CA . ALA B 1 266 ? -6.867 22.266 12.758 1 98.88 266 ALA B CA 1
ATOM 4721 C C . ALA B 1 266 ? -7.918 23.203 13.352 1 98.88 266 ALA B C 1
ATOM 4723 O O . ALA B 1 266 ? -8.797 22.766 14.102 1 98.88 266 ALA B O 1
ATOM 4724 N N . GLY B 1 267 ? -7.812 24.531 13.016 1 98.88 267 GLY B N 1
ATOM 4725 C CA . GLY B 1 267 ? -8.812 25.484 13.477 1 98.88 267 GLY B CA 1
ATOM 4726 C C . GLY B 1 267 ? -10.211 25.156 13.008 1 98.88 267 GLY B C 1
ATOM 4727 O O . GLY B 1 267 ? -11.164 25.219 13.789 1 98.88 267 GLY B O 1
ATOM 4728 N N . ILE B 1 268 ? -10.328 24.766 11.742 1 98.81 268 ILE B N 1
ATOM 4729 C CA . ILE B 1 268 ? -11.617 24.438 11.148 1 98.81 268 ILE B CA 1
ATOM 4730 C C . ILE B 1 268 ? -12.203 23.188 11.812 1 98.81 268 ILE B C 1
ATOM 4732 O O . ILE B 1 268 ? -13.414 23.109 12.031 1 98.81 268 ILE B O 1
ATOM 4736 N N . VAL B 1 269 ? -11.359 22.219 12.148 1 98.75 269 VAL B N 1
ATOM 4737 C CA . VAL B 1 269 ? -11.789 21 12.828 1 98.75 269 VAL B CA 1
ATOM 4738 C C . VAL B 1 269 ? -12.398 21.359 14.18 1 98.75 269 VAL B C 1
ATOM 4740 O O . VAL B 1 269 ? -13.445 20.812 14.562 1 98.75 269 VAL B O 1
ATOM 4743 N N . LEU B 1 270 ? -11.836 22.312 14.898 1 98.62 270 LEU B N 1
ATOM 4744 C CA . LEU B 1 270 ? -12.25 22.672 16.25 1 98.62 270 LEU B CA 1
ATOM 4745 C C . LEU B 1 270 ? -13.445 23.609 16.219 1 98.62 270 LEU B C 1
ATOM 4747 O O . LEU B 1 270 ? -14.312 23.547 17.094 1 98.62 270 LEU B O 1
ATOM 4751 N N . ILE B 1 271 ? -13.398 24.516 15.242 1 98.62 271 ILE B N 1
ATOM 4752 C CA . ILE B 1 271 ? -14.445 25.516 15.07 1 98.62 271 ILE B CA 1
ATOM 4753 C C . ILE B 1 271 ? -14.961 25.484 13.633 1 98.62 271 ILE B C 1
ATOM 4755 O O . ILE B 1 271 ? -14.586 26.328 12.812 1 98.62 271 ILE B O 1
ATOM 4759 N N . PRO B 1 272 ? -15.898 24.625 13.359 1 98.56 272 PRO B N 1
ATOM 4760 C CA . PRO B 1 272 ? -16.312 24.406 11.977 1 98.56 272 PRO B CA 1
ATOM 4761 C C . PRO B 1 272 ? -16.781 25.688 11.289 1 98.56 272 PRO B C 1
ATOM 4763 O O . PRO B 1 272 ? -16.469 25.891 10.109 1 98.56 272 PRO B O 1
ATOM 4766 N N . HIS B 1 273 ? -17.375 26.578 11.961 1 98.19 273 HIS B N 1
ATOM 4767 C CA . HIS B 1 273 ? -17.906 27.766 11.32 1 98.19 273 HIS B CA 1
ATOM 4768 C C . HIS B 1 273 ? -16.812 28.766 10.984 1 98.19 273 HIS B C 1
ATOM 4770 O O . HIS B 1 273 ? -17.062 29.797 10.359 1 98.19 273 HIS B O 1
ATOM 4776 N N . MET B 1 274 ? -15.578 28.438 11.359 1 98.62 274 MET B N 1
ATOM 4777 C CA . MET B 1 274 ? -14.43 29.188 10.852 1 98.62 274 MET B CA 1
ATOM 4778 C C . MET B 1 274 ? -14.328 29.062 9.336 1 98.62 274 MET B C 1
ATOM 4780 O O . MET B 1 274 ? -13.891 30 8.664 1 98.62 274 MET B O 1
ATOM 4784 N N . ALA B 1 275 ? -14.719 27.875 8.812 1 98.69 275 ALA B N 1
ATOM 4785 C CA . ALA B 1 275 ? -14.727 27.672 7.363 1 98.69 275 ALA B CA 1
ATOM 4786 C C . ALA B 1 275 ? -15.859 28.438 6.699 1 98.69 275 ALA B C 1
ATOM 4788 O O . ALA B 1 275 ? -16.969 28.516 7.238 1 98.69 275 ALA B O 1
ATOM 4789 N N . LYS B 1 276 ? -15.523 29.031 5.59 1 97.56 276 LYS B N 1
ATOM 4790 C CA . LYS B 1 276 ? -16.484 29.797 4.816 1 97.56 276 LYS B CA 1
ATOM 4791 C C . LYS B 1 276 ? -16.594 29.281 3.387 1 97.56 276 LYS B C 1
ATOM 4793 O O . LYS B 1 276 ? -15.609 28.781 2.83 1 97.56 276 LYS B O 1
ATOM 4798 N N . ASN B 1 277 ? -17.797 29.391 2.816 1 96.88 277 ASN B N 1
ATOM 4799 C CA . ASN B 1 277 ? -18.031 29.016 1.427 1 96.88 277 ASN B CA 1
ATOM 4800 C C . ASN B 1 277 ? -17.625 27.578 1.153 1 96.88 277 ASN B C 1
ATOM 4802 O O . ASN B 1 277 ? -16.812 27.312 0.269 1 96.88 277 ASN B O 1
ATOM 4806 N N . VAL B 1 278 ? -18.25 26.672 1.919 1 97.88 278 VAL B N 1
ATOM 4807 C CA . VAL B 1 278 ? -17.984 25.25 1.769 1 97.88 278 VAL B CA 1
ATOM 4808 C C . VAL B 1 278 ? -19.016 24.625 0.822 1 97.88 278 VAL B C 1
ATOM 4810 O O . VAL B 1 278 ? -20.219 24.734 1.045 1 97.88 278 VAL B O 1
ATOM 4813 N N . VAL B 1 279 ? -18.469 24 -0.235 1 95.62 279 VAL B N 1
ATOM 4814 C CA . VAL B 1 279 ? -19.344 23.5 -1.29 1 95.62 279 VAL B CA 1
ATOM 4815 C C . VAL B 1 279 ? -19 22.047 -1.61 1 95.62 279 VAL B C 1
ATOM 4817 O O . VAL B 1 279 ? -17.828 21.672 -1.614 1 95.62 279 VAL B O 1
ATOM 4820 N N . LEU B 1 280 ? -20.031 21.266 -1.906 1 95.06 280 LEU B N 1
ATOM 4821 C CA . LEU B 1 280 ? -19.859 19.859 -2.279 1 95.06 280 LEU B CA 1
ATOM 4822 C C . LEU B 1 280 ? -19.344 19.734 -3.711 1 95.06 280 LEU B C 1
ATOM 4824 O O . LEU B 1 280 ? -19.828 20.438 -4.609 1 95.06 280 LEU B O 1
ATOM 4828 N N . TRP B 1 281 ? -18.297 18.906 -3.896 1 94.19 281 TRP B N 1
ATOM 4829 C CA . TRP B 1 281 ? -17.734 18.625 -5.207 1 94.19 281 TRP B CA 1
ATOM 4830 C C . TRP B 1 281 ? -17.391 17.141 -5.344 1 94.19 281 TRP B C 1
ATOM 4832 O O . TRP B 1 281 ? -17.25 16.438 -4.344 1 94.19 281 TRP B O 1
ATOM 4842 N N . HIS B 1 282 ? -17.406 16.703 -6.566 1 95.94 282 HIS B N 1
ATOM 4843 C CA . HIS B 1 282 ? -16.656 15.484 -6.855 1 95.94 282 HIS B CA 1
ATOM 4844 C C . HIS B 1 282 ? -15.227 15.812 -7.281 1 95.94 282 HIS B C 1
ATOM 4846 O O . HIS B 1 282 ? -15.016 16.531 -8.258 1 95.94 282 HIS B O 1
ATOM 4852 N N . ALA B 1 283 ? -14.297 15.352 -6.566 1 96.69 283 ALA B N 1
ATOM 4853 C CA . ALA B 1 283 ? -12.883 15.594 -6.848 1 96.69 283 ALA B CA 1
ATOM 4854 C C . ALA B 1 283 ? -12.172 14.305 -7.262 1 96.69 283 ALA B C 1
ATOM 4856 O O . ALA B 1 283 ? -12.523 13.227 -6.789 1 96.69 283 ALA B O 1
ATOM 4857 N N . ASP B 1 284 ? -11.266 14.43 -8.141 1 95.12 284 ASP B N 1
ATOM 4858 C CA . ASP B 1 284 ? -10.297 13.398 -8.5 1 95.12 284 ASP B CA 1
ATOM 4859 C C . ASP B 1 284 ? -8.891 13.984 -8.625 1 95.12 284 ASP B C 1
ATOM 4861 O O . ASP B 1 284 ? -8.68 15.164 -8.328 1 95.12 284 ASP B O 1
ATOM 4865 N N . ILE B 1 285 ? -7.926 13.148 -8.953 1 96.31 285 ILE B N 1
ATOM 4866 C CA . ILE B 1 285 ? -6.539 13.586 -9.039 1 96.31 285 ILE B CA 1
ATOM 4867 C C . ILE B 1 285 ? -5.914 13.094 -10.344 1 96.31 285 ILE B C 1
ATOM 4869 O O . ILE B 1 285 ? -6.172 11.969 -10.773 1 96.31 285 ILE B O 1
ATOM 4873 N N . GLU B 1 286 ? -5.156 13.945 -11 1 95.25 286 GLU B N 1
ATOM 4874 C CA . GLU B 1 286 ? -4.445 13.57 -12.219 1 95.25 286 GLU B CA 1
ATOM 4875 C C . GLU B 1 286 ? -3.18 12.781 -11.898 1 95.25 286 GLU B C 1
ATOM 4877 O O . GLU B 1 286 ? -2.281 13.297 -11.227 1 95.25 286 GLU B O 1
ATOM 4882 N N . LEU B 1 287 ? -3.049 11.555 -12.422 1 93.12 287 LEU B N 1
ATOM 4883 C CA . LEU B 1 287 ? -1.926 10.688 -12.086 1 93.12 287 LEU B CA 1
ATOM 4884 C C . LEU B 1 287 ? -0.867 10.719 -13.188 1 93.12 287 LEU B C 1
ATOM 4886 O O . LEU B 1 287 ? 0.32 10.523 -12.914 1 93.12 287 LEU B O 1
ATOM 4890 N N . ASN B 1 288 ? -1.265 10.961 -14.406 1 88.94 288 ASN B N 1
ATOM 4891 C CA . ASN B 1 288 ? -0.369 10.641 -15.516 1 88.94 288 ASN B CA 1
ATOM 4892 C C . ASN B 1 288 ? -0.094 11.859 -16.391 1 88.94 288 ASN B C 1
ATOM 4894 O O . ASN B 1 288 ? 0.497 11.742 -17.453 1 88.94 288 ASN B O 1
ATOM 4898 N N . GLY B 1 289 ? -0.516 12.992 -15.984 1 88.69 289 GLY B N 1
ATOM 4899 C CA . GLY B 1 289 ? -0.269 14.188 -16.766 1 88.69 289 GLY B CA 1
ATOM 4900 C C . GLY B 1 289 ? 1.18 14.641 -16.734 1 88.69 289 GLY B C 1
ATOM 4901 O O . GLY B 1 289 ? 1.827 14.578 -15.688 1 88.69 289 GLY B O 1
ATOM 4902 N N . ASN B 1 290 ? 1.691 15.047 -17.828 1 83.5 290 ASN B N 1
ATOM 4903 C CA . ASN B 1 290 ? 3.064 15.539 -17.875 1 83.5 290 ASN B CA 1
ATOM 4904 C C . ASN B 1 290 ? 3.236 16.828 -17.078 1 83.5 290 ASN B C 1
ATOM 4906 O O . ASN B 1 290 ? 4.238 17 -16.375 1 83.5 290 ASN B O 1
ATOM 4910 N N . LYS B 1 291 ? 2.26 17.656 -17.125 1 85.81 291 LYS B N 1
ATOM 4911 C CA . LYS B 1 291 ? 2.324 18.953 -16.438 1 85.81 291 LYS B CA 1
ATOM 4912 C C . LYS B 1 291 ? 1.318 19 -15.281 1 85.81 291 LYS B C 1
ATOM 4914 O O . LYS B 1 291 ? 1.413 19.859 -14.406 1 85.81 291 LYS B O 1
ATOM 4919 N N . THR B 1 292 ? 0.442 18.062 -15.266 1 90.94 292 THR B N 1
ATOM 4920 C CA . THR B 1 292 ? -0.711 18.219 -14.391 1 90.94 292 THR B CA 1
ATOM 4921 C C . THR B 1 292 ? -0.743 17.094 -13.344 1 90.94 292 THR B C 1
ATOM 4923 O O . THR B 1 292 ? -1.722 16.953 -12.609 1 90.94 292 THR B O 1
ATOM 4926 N N . ARG B 1 293 ? 0.268 16.281 -13.297 1 92.5 293 ARG B N 1
ATOM 4927 C CA . ARG B 1 293 ? 0.316 15.266 -12.25 1 92.5 293 ARG B CA 1
ATOM 4928 C C . ARG B 1 293 ? 0.122 15.883 -10.867 1 92.5 293 ARG B C 1
ATOM 4930 O O . ARG B 1 293 ? 0.734 16.906 -10.555 1 92.5 293 ARG B O 1
ATOM 4937 N N . GLY B 1 294 ? -0.812 15.336 -10.094 1 94.12 294 GLY B N 1
ATOM 4938 C CA . GLY B 1 294 ? -1.065 15.805 -8.75 1 94.12 294 GLY B CA 1
ATOM 4939 C C . GLY B 1 294 ? -2.086 16.922 -8.688 1 94.12 294 GLY B C 1
ATOM 4940 O O . GLY B 1 294 ? -2.443 17.391 -7.605 1 94.12 294 GLY B O 1
ATOM 4941 N N . GLN B 1 295 ? -2.58 17.375 -9.859 1 94.88 295 GLN B N 1
ATOM 4942 C CA . GLN B 1 295 ? -3.621 18.391 -9.922 1 94.88 295 GLN B CA 1
ATOM 4943 C C . GLN B 1 295 ? -4.984 17.797 -9.57 1 94.88 295 GLN B C 1
ATOM 4945 O O . GLN B 1 295 ? -5.336 16.719 -10.031 1 94.88 295 GLN B O 1
ATOM 4950 N N . VAL B 1 296 ? -5.66 18.484 -8.695 1 96 296 VAL B N 1
ATOM 4951 C CA . VAL B 1 296 ? -7.027 18.078 -8.391 1 96 296 VAL B CA 1
ATOM 4952 C C . VAL B 1 296 ? -7.938 18.406 -9.57 1 96 296 VAL B C 1
ATOM 4954 O O . VAL B 1 296 ? -7.816 19.469 -10.18 1 96 296 VAL B O 1
ATOM 4957 N N . VAL B 1 297 ? -8.836 17.453 -9.891 1 93.75 297 VAL B N 1
ATOM 4958 C CA . VAL B 1 297 ? -9.852 17.641 -10.922 1 93.75 297 VAL B CA 1
ATOM 4959 C C . VAL B 1 297 ? -11.242 17.688 -10.289 1 93.75 297 VAL B C 1
ATOM 4961 O O . VAL B 1 297 ? -11.672 16.719 -9.656 1 93.75 297 VAL B O 1
ATOM 4964 N N . LEU B 1 298 ? -11.906 18.812 -10.469 1 93 298 LEU B N 1
ATOM 4965 C CA . LEU B 1 298 ? -13.25 18.984 -9.93 1 93 298 LEU B CA 1
ATOM 4966 C C . LEU B 1 298 ? -14.297 18.797 -11.023 1 93 298 LEU B C 1
ATOM 4968 O O . LEU B 1 298 ? -14.156 19.328 -12.125 1 93 298 LEU B O 1
ATOM 4972 N N . ASP B 1 299 ? -15.289 18.062 -10.68 1 91.38 299 ASP B N 1
ATOM 4973 C CA . ASP B 1 299 ? -16.359 17.734 -11.625 1 91.38 299 ASP B CA 1
ATOM 4974 C C . ASP B 1 299 ? -17.438 18.812 -11.617 1 91.38 299 ASP B C 1
ATOM 4976 O O . ASP B 1 299 ? -18.484 18.641 -10.977 1 91.38 299 ASP B O 1
ATOM 4980 N N . HIS B 1 300 ? -17.25 19.781 -12.461 1 83.25 300 HIS B N 1
ATOM 4981 C CA . HIS B 1 300 ? -18.219 20.859 -12.539 1 83.25 300 HIS B CA 1
ATOM 4982 C C . HIS B 1 300 ? -19.453 20.438 -13.32 1 83.25 300 HIS B C 1
ATOM 4984 O O . HIS B 1 300 ? -20.484 21.125 -13.289 1 83.25 300 HIS B O 1
ATOM 4990 N N . LEU B 1 301 ? -19.328 19.281 -13.977 1 81.88 301 LEU B N 1
ATOM 4991 C CA . LEU B 1 301 ? -20.453 18.797 -14.75 1 81.88 301 LEU B CA 1
ATOM 4992 C C . LEU B 1 301 ? -21.391 17.969 -13.883 1 81.88 301 LEU B C 1
ATOM 4994 O O . LEU B 1 301 ? -22.484 17.594 -14.312 1 81.88 301 LEU B O 1
ATOM 4998 N N . LEU B 1 302 ? -21 17.703 -12.688 1 83.31 302 LEU B N 1
ATOM 4999 C CA . LEU B 1 302 ? -21.812 17.016 -11.695 1 83.31 302 LEU B CA 1
ATOM 5000 C C . LEU B 1 302 ? -22.203 15.625 -12.18 1 83.31 302 LEU B C 1
ATOM 5002 O O . LEU B 1 302 ? -23.344 15.188 -11.977 1 83.31 302 LEU B O 1
ATOM 5006 N N . SER B 1 303 ? -21.344 14.953 -12.852 1 86.75 303 SER B N 1
ATOM 5007 C CA . SER B 1 303 ? -21.562 13.625 -13.414 1 86.75 303 SER B CA 1
ATOM 5008 C C . SER B 1 303 ? -21.328 12.539 -12.375 1 86.75 303 SER B C 1
ATOM 5010 O O . SER B 1 303 ? -21.766 11.398 -12.539 1 86.75 303 SER B O 1
ATOM 5012 N N . ASN B 1 304 ? -20.656 12.906 -11.352 1 91.06 304 ASN B N 1
ATOM 5013 C CA . ASN B 1 304 ? -20.297 11.93 -10.328 1 91.06 304 ASN B CA 1
ATOM 5014 C C . ASN B 1 304 ? -20.812 12.352 -8.953 1 91.06 304 ASN B C 1
ATOM 5016 O O . ASN B 1 304 ? -21.047 13.539 -8.703 1 91.06 304 ASN B O 1
ATOM 5020 N N . LYS B 1 305 ? -21 11.375 -8.094 1 93.38 305 LYS B N 1
ATOM 5021 C CA . LYS B 1 305 ? -21.391 11.648 -6.715 1 93.38 305 LYS B CA 1
ATOM 5022 C C . LYS B 1 305 ? -20.344 12.484 -5.992 1 93.38 305 LYS B C 1
ATOM 5024 O O .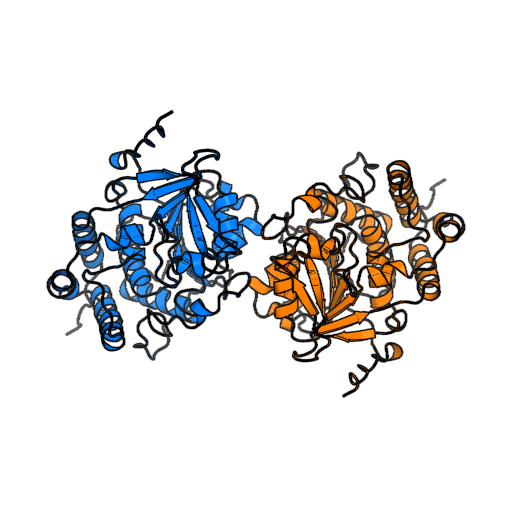 LYS B 1 305 ? -19.141 12.195 -6.086 1 93.38 305 LYS B O 1
ATOM 5029 N N . PRO B 1 306 ? -20.75 13.57 -5.344 1 95.12 306 PRO B N 1
ATOM 5030 C CA . PRO B 1 306 ? -19.797 14.367 -4.582 1 95.12 306 PRO B CA 1
ATOM 5031 C C . PRO B 1 306 ? -19.031 13.547 -3.537 1 95.12 306 PRO B C 1
ATOM 5033 O O . PRO B 1 306 ? -19.625 12.656 -2.91 1 95.12 306 PRO B O 1
ATOM 5036 N N . ASN B 1 307 ? -17.719 13.875 -3.387 1 97 307 ASN B N 1
ATOM 5037 C CA . ASN B 1 307 ? -16.906 13.133 -2.426 1 97 307 ASN B CA 1
ATOM 5038 C C . ASN B 1 307 ? -16.062 14.062 -1.56 1 97 307 ASN B C 1
ATOM 5040 O O . ASN B 1 307 ? -15.336 13.602 -0.684 1 97 307 ASN B O 1
ATOM 5044 N N . VAL B 1 308 ? -16.234 15.406 -1.767 1 97.62 308 VAL B N 1
ATOM 5045 C CA . VAL B 1 308 ? -15.484 16.328 -0.919 1 97.62 308 VAL B CA 1
ATOM 5046 C C . VAL B 1 308 ? -16.375 17.516 -0.535 1 97.62 308 VAL B C 1
ATOM 5048 O O . VAL B 1 308 ? -17.203 17.969 -1.335 1 97.62 308 VAL B O 1
ATOM 5051 N N . ASN B 1 309 ? -16.312 17.906 0.657 1 98.06 309 ASN B N 1
ATOM 5052 C CA . ASN B 1 309 ? -16.688 19.25 1.095 1 98.06 309 ASN B CA 1
ATOM 5053 C C . ASN B 1 309 ? -15.531 20.234 0.93 1 98.06 309 ASN B C 1
ATOM 5055 O O . ASN B 1 309 ? -14.656 20.328 1.791 1 98.06 309 ASN B O 1
ATOM 5059 N N . LEU B 1 310 ? -15.555 20.953 -0.156 1 98 310 LEU B N 1
ATOM 5060 C CA . LEU B 1 310 ? -14.445 21.844 -0.499 1 98 310 LEU B CA 1
ATOM 5061 C C . LEU B 1 310 ? -14.547 23.156 0.26 1 98 310 LEU B C 1
ATOM 5063 O O . LEU B 1 310 ? -15.531 23.891 0.112 1 98 310 LEU B O 1
ATOM 5067 N N . ILE B 1 311 ? -13.57 23.469 1.022 1 98.56 311 ILE B N 1
ATOM 5068 C CA . ILE B 1 311 ? -13.516 24.688 1.823 1 98.56 311 ILE B CA 1
ATOM 5069 C C . ILE B 1 311 ? -12.828 25.797 1.032 1 98.56 311 ILE B C 1
ATOM 5071 O O . ILE B 1 311 ? -11.617 25.734 0.788 1 98.56 311 ILE B O 1
ATOM 5075 N N . HIS B 1 312 ? -13.484 26.859 0.771 1 97.62 312 HIS B N 1
ATOM 5076 C CA . HIS B 1 312 ? -12.961 27.859 -0.143 1 97.62 312 HIS B CA 1
ATOM 5077 C C . HIS B 1 312 ? -12.273 28.984 0.619 1 97.62 312 HIS B C 1
ATOM 5079 O O . HIS B 1 312 ? -11.445 29.719 0.056 1 97.62 312 HIS B O 1
ATOM 5085 N N . SER B 1 313 ? -12.695 29.172 1.821 1 97.94 313 SER B N 1
ATOM 5086 C CA . SER B 1 313 ? -12.086 30.234 2.637 1 97.94 313 SER B CA 1
ATOM 5087 C C . SER B 1 313 ? -12.336 29.984 4.121 1 97.94 313 SER B C 1
ATOM 5089 O O . SER B 1 313 ? -12.93 28.969 4.5 1 97.94 313 SER B O 1
ATOM 5091 N N . PHE B 1 314 ? -11.789 30.844 4.961 1 98.56 314 PHE B N 1
ATOM 5092 C CA . PHE B 1 314 ? -11.977 30.75 6.402 1 98.56 314 PHE B CA 1
ATOM 5093 C C . PHE B 1 314 ? -11.828 32.125 7.055 1 98.56 314 PHE B C 1
ATOM 5095 O O . PHE B 1 314 ? -11.406 33.094 6.41 1 98.56 314 PHE B O 1
ATOM 5102 N N . ASP B 1 315 ? -12.195 32.25 8.273 1 98.75 315 ASP B N 1
ATOM 5103 C CA . ASP B 1 315 ? -12.156 33.5 9.039 1 98.75 315 ASP B CA 1
ATOM 5104 C C . ASP B 1 315 ? -10.852 33.625 9.812 1 98.75 315 ASP B C 1
ATOM 5106 O O . ASP B 1 315 ? -10.672 33 10.859 1 98.75 315 ASP B O 1
ATOM 5110 N N . SER B 1 316 ? -10.016 34.562 9.383 1 98.69 316 SER B N 1
ATOM 5111 C CA . SER B 1 316 ? -8.695 34.75 9.977 1 98.69 316 SER B CA 1
ATOM 5112 C C . SER B 1 316 ? -8.805 35.25 11.406 1 98.69 316 SER B C 1
ATOM 5114 O O . SER B 1 316 ? -7.953 34.969 12.25 1 98.69 316 SER B O 1
ATOM 5116 N N . GLU B 1 317 ? -9.789 36.031 11.672 1 98.69 317 GLU B N 1
ATOM 5117 C CA . GLU B 1 317 ? -9.93 36.594 13.008 1 98.69 317 GLU B CA 1
ATOM 5118 C C . GLU B 1 317 ? -10.297 35.5 14.023 1 98.69 317 GLU B C 1
ATOM 5120 O O . GLU B 1 317 ? -9.773 35.5 15.141 1 98.69 317 GLU B O 1
ATOM 5125 N N . ILE B 1 318 ? -11.195 34.656 13.609 1 98.69 318 ILE B N 1
ATOM 5126 C CA . ILE B 1 318 ? -11.516 33.5 14.477 1 98.69 318 ILE B CA 1
ATOM 5127 C C . ILE B 1 318 ? -10.258 32.688 14.742 1 98.69 318 ILE B C 1
ATOM 5129 O O . ILE B 1 318 ? -10.016 32.25 15.867 1 98.69 318 ILE B O 1
ATOM 5133 N N . PHE B 1 319 ? -9.484 32.531 13.766 1 98.81 319 PHE B N 1
ATOM 5134 C CA . PHE B 1 319 ? -8.258 31.75 13.898 1 98.81 319 PHE B CA 1
ATOM 5135 C C . PHE B 1 319 ? -7.289 32.406 14.867 1 98.81 319 PHE B C 1
ATOM 5137 O O . PHE B 1 319 ? -6.652 31.734 15.68 1 98.81 319 PHE B O 1
ATOM 5144 N N . LYS B 1 320 ? -7.117 33.75 14.758 1 98.75 320 LYS B N 1
ATOM 5145 C CA . LYS B 1 320 ? -6.242 34.469 15.672 1 98.75 320 LYS B CA 1
ATOM 5146 C C . LYS B 1 320 ? -6.648 34.25 17.125 1 98.75 320 LYS B C 1
ATOM 5148 O O . LYS B 1 320 ? -5.801 34 17.984 1 98.75 320 LYS B O 1
ATOM 5153 N N . GLU B 1 321 ? -7.898 34.344 17.344 1 98.69 321 GLU B N 1
ATOM 5154 C CA . GLU B 1 321 ? -8.414 34.125 18.688 1 98.69 321 GLU B CA 1
ATOM 5155 C C . GLU B 1 321 ? -8.141 32.688 19.172 1 98.69 321 GLU B C 1
ATOM 5157 O O . GLU B 1 321 ? -7.773 32.469 20.328 1 98.69 321 GLU B O 1
ATOM 5162 N N . LEU B 1 322 ? -8.344 31.797 18.297 1 98.44 322 LEU B N 1
ATOM 5163 C CA . LEU B 1 322 ? -8.086 30.391 18.594 1 98.44 322 LEU B CA 1
ATOM 5164 C C . LEU B 1 322 ? -6.629 30.188 18.984 1 98.44 322 LEU B C 1
ATOM 5166 O O . LEU B 1 322 ? -6.328 29.453 19.922 1 98.44 322 LEU B O 1
ATOM 5170 N N . LEU B 1 323 ? -5.707 30.812 18.266 1 98.62 323 LEU B N 1
ATOM 5171 C CA . LEU B 1 323 ? -4.277 30.688 18.547 1 98.62 323 LEU B CA 1
ATOM 5172 C C . LEU B 1 323 ? -3.936 31.219 19.922 1 98.62 323 LEU B C 1
ATOM 5174 O O . LEU B 1 323 ? -3.213 30.562 20.688 1 98.62 323 LEU B O 1
ATOM 5178 N N . LEU B 1 324 ? -4.48 32.375 20.188 1 98.44 324 LEU B N 1
ATOM 5179 C CA . LEU B 1 324 ? -4.203 33 21.484 1 98.44 324 LEU B CA 1
ATOM 5180 C C . LEU B 1 324 ? -4.723 32.125 22.625 1 98.44 324 LEU B C 1
ATOM 5182 O O . LEU B 1 324 ? -4.02 31.906 23.609 1 98.44 324 LEU B O 1
ATOM 5186 N N . ASN B 1 325 ? -5.91 31.578 22.469 1 98.06 325 ASN B N 1
ATOM 5187 C CA . ASN B 1 325 ? -6.48 30.703 23.484 1 98.06 325 ASN B CA 1
ATOM 5188 C C . ASN B 1 325 ? -5.664 29.422 23.641 1 98.06 325 ASN B C 1
ATOM 5190 O O . ASN B 1 325 ? -5.449 28.953 24.75 1 98.06 325 ASN B O 1
ATOM 5194 N N . ALA B 1 326 ? -5.234 28.859 22.547 1 98.25 326 ALA B N 1
ATOM 5195 C CA . ALA B 1 326 ? -4.504 27.609 22.562 1 98.25 326 ALA B CA 1
ATOM 5196 C C . ALA B 1 326 ? -3.188 27.734 23.328 1 98.25 326 ALA B C 1
ATOM 5198 O O . ALA B 1 326 ? -2.912 26.969 24.234 1 98.25 326 ALA B O 1
ATOM 5199 N N . VAL B 1 327 ? -2.385 28.734 22.953 1 98.06 327 VAL B N 1
ATOM 5200 C CA . VAL B 1 327 ? -1.058 28.844 23.547 1 98.06 327 VAL B CA 1
ATOM 5201 C C . VAL B 1 327 ? -1.186 29.188 25.031 1 98.06 327 VAL B C 1
ATOM 5203 O O . VAL B 1 327 ? -0.354 28.766 25.844 1 98.06 327 VAL B O 1
ATOM 5206 N N . ASN B 1 328 ? -2.199 29.859 25.391 1 96.81 328 ASN B N 1
ATOM 5207 C CA . ASN B 1 328 ? -2.375 30.281 26.781 1 96.81 328 ASN B CA 1
ATOM 5208 C C . ASN B 1 328 ? -2.91 29.141 27.641 1 96.81 328 ASN B C 1
ATOM 5210 O O . ASN B 1 328 ? -2.957 29.25 28.859 1 96.81 328 ASN B O 1
ATOM 5214 N N . THR B 1 329 ? -3.332 28.078 27.047 1 96.25 329 THR B N 1
ATOM 5215 C CA . THR B 1 329 ? -3.799 26.891 27.766 1 96.25 329 THR B CA 1
ATOM 5216 C C . THR B 1 329 ? -2.645 26.203 28.5 1 96.25 329 THR B C 1
ATOM 5218 O O . THR B 1 329 ? -2.842 25.594 29.531 1 96.25 329 THR B O 1
ATOM 5221 N N . PHE B 1 330 ? -1.461 26.297 27.953 1 94.69 330 PHE B N 1
ATOM 5222 C CA . PHE B 1 330 ? -0.32 25.562 28.469 1 94.69 330 PHE B CA 1
ATOM 5223 C C . PHE B 1 330 ? 0.357 26.328 29.609 1 94.69 330 PHE B C 1
ATOM 5225 O O . PHE B 1 330 ? 0.192 27.531 29.719 1 94.69 330 PHE B O 1
ATOM 5232 N N . ARG B 1 331 ? 1.068 25.609 30.438 1 86.44 331 ARG B N 1
ATOM 5233 C CA . ARG B 1 331 ? 1.766 26.188 31.578 1 86.44 331 ARG B CA 1
ATOM 5234 C C . ARG B 1 331 ? 3.016 26.938 31.125 1 86.44 331 ARG B C 1
ATOM 5236 O O . ARG B 1 331 ? 3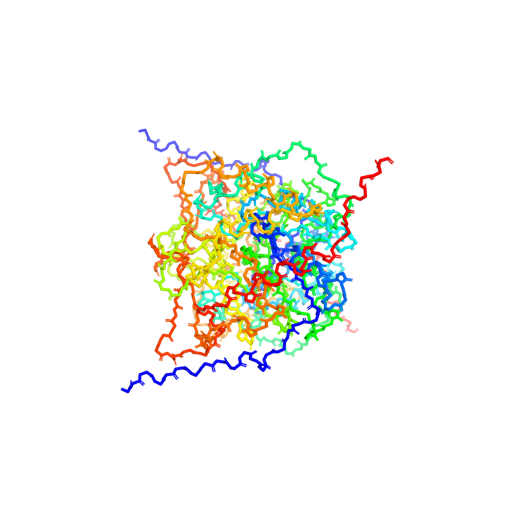.623 26.594 30.109 1 86.44 331 ARG B O 1
ATOM 5243 N N . SER B 1 332 ? 3.26 28.031 31.797 1 79.69 332 SER B N 1
ATOM 5244 C CA . SER B 1 332 ? 4.484 28.781 31.531 1 79.69 332 SER B CA 1
ATOM 5245 C C . SER B 1 332 ? 5.707 28.062 32.094 1 79.69 332 SER B C 1
ATOM 5247 O O . SER B 1 332 ? 5.578 27.141 32.906 1 79.69 332 SER B O 1
ATOM 5249 N N . VAL B 1 333 ? 6.902 28.172 31.391 1 64.12 333 VAL B N 1
ATOM 5250 C CA . VAL B 1 333 ? 8.141 27.641 31.953 1 64.12 333 VAL B CA 1
ATOM 5251 C C . VAL B 1 333 ? 8.375 28.219 33.344 1 64.12 333 VAL B C 1
ATOM 5253 O O . VAL B 1 333 ? 8.266 29.438 33.531 1 64.12 333 VAL B O 1
ATOM 5256 N N . THR B 1 334 ? 7.871 27.656 34.406 1 49.38 334 THR B N 1
ATOM 5257 C CA . THR B 1 334 ? 8.328 28.156 35.688 1 49.38 334 THR B CA 1
ATOM 5258 C C . THR B 1 334 ? 9.836 28.406 35.688 1 49.38 334 THR B C 1
ATOM 5260 O O . THR B 1 334 ? 10.617 27.484 35.438 1 49.38 334 THR B O 1
ATOM 5263 N N . THR B 1 335 ? 10.273 29.531 35.25 1 38.81 335 THR B N 1
ATOM 5264 C CA . THR B 1 335 ? 11.641 29.891 35.594 1 38.81 335 THR B CA 1
ATOM 5265 C C . THR B 1 335 ? 11.914 29.625 37.062 1 38.81 335 THR B C 1
ATOM 5267 O O . THR B 1 335 ? 11.25 30.203 37.938 1 38.81 335 THR B O 1
ATOM 5270 N N . VAL B 1 336 ? 12.133 28.453 37.5 1 34.25 336 VAL B N 1
ATOM 5271 C CA . VAL B 1 336 ? 12.75 28.406 38.812 1 34.25 336 VAL B CA 1
ATOM 5272 C C . VAL B 1 336 ? 13.836 29.484 38.906 1 34.25 336 VAL B C 1
ATOM 5274 O O . VAL B 1 336 ? 14.852 29.406 38.219 1 34.25 336 VAL B O 1
ATOM 5277 N N . LEU B 1 337 ? 13.438 30.703 39.219 1 27.61 337 LEU B N 1
ATOM 5278 C CA . LEU B 1 337 ? 14.461 31.453 39.938 1 27.61 337 LEU B CA 1
ATOM 5279 C C . LEU B 1 337 ? 14.898 30.703 41.188 1 27.61 337 LEU B C 1
ATOM 5281 O O . LEU B 1 337 ? 14.07 30.141 41.906 1 27.61 337 LEU B O 1
#

Secondary structure (DSSP, 8-state):
------PBP-GGGPPPPSEEEEEE---HHHHHHHHHHHHHHHTTSSEEEEEEE-SSSS-HHHHHHHHHHHHHHTT-TTS-EEE--SS-SS---HHHHH--TT-TTSSTT---SPP--TTEESS-HHHHHHHHHHHSTTSEEEEE-S-THHHHHHHHH-TTHHHHEEEEEEE---SSS--SSSSS--HHHHH-HHHHHHHHTT-SSPEEEE-HHHHTT----HHHHHHTGGGS--HHHHHHHHHHHHHHHH-S---SS---HHHHHHHHHH-GGGEEEEEEE-EEE-SS-TTTTT-EEE-TT--S---EEEEEEE-HHHHHHHHHHHHHHSPP-----/------PBP-GGGPPPPSEEEEEE---HHHHHHHHHHHHHHHTTSSEEEEEEE-SSSS-HHHHHHHHHHHHHHTT-TTS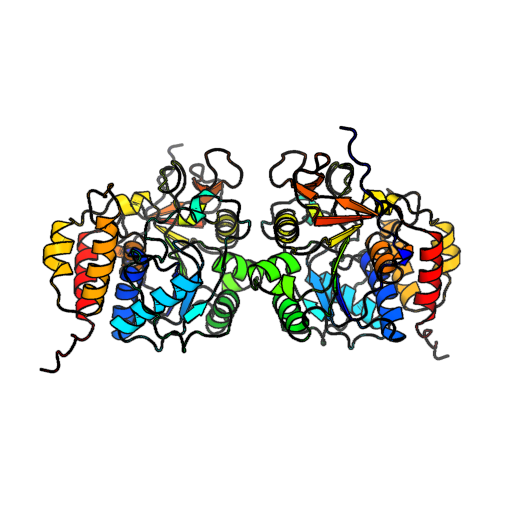-EEE--SS-SS---HHHHH--TT-TTSSTT---SPP--TTEESS-HHHHHHHHHHHSTTSEEEEE-S-THHHHHHHHH-TTHHHHEEEEEEE---SSS--SSSSS--HHHHH-HHHHHHHHTT-SSPEEEE-HHHHTT----HHHHHHTGGGS--HHHHHHHHHHHHHHHH-S---SS---HHHHHHHHHH-GGGEEEEEEE-EEE-SS-TTTTT-EEE-TT--S---EEEEEEE-HHHHHHHHHHHHHHSPP-----

pLDDT: mean 93.62, std 11.21, range [27.61, 98.94]